Protein AF-A0A1H3J7P6-F1 (afdb_monomer)

Structure (mmCIF, N/CA/C/O backbone):
data_AF-A0A1H3J7P6-F1
#
_entry.id   AF-A0A1H3J7P6-F1
#
loop_
_atom_site.group_PDB
_atom_site.id
_atom_site.type_symbol
_atom_site.label_atom_id
_atom_site.label_alt_id
_atom_site.label_comp_id
_atom_site.label_asym_id
_atom_site.label_entity_id
_atom_site.label_seq_id
_atom_site.pdbx_PDB_ins_code
_atom_site.Cartn_x
_atom_site.Cartn_y
_atom_site.Cartn_z
_atom_site.occupancy
_atom_site.B_iso_or_equiv
_atom_site.auth_seq_id
_atom_site.auth_comp_id
_atom_site.auth_asym_id
_atom_site.auth_atom_id
_atom_site.pdbx_PDB_model_num
ATOM 1 N N . MET A 1 1 ? 4.748 -15.620 28.499 1.00 28.31 1 MET A N 1
ATOM 2 C CA . MET A 1 1 ? 3.498 -15.719 27.717 1.00 28.31 1 MET A CA 1
ATOM 3 C C . MET A 1 1 ? 2.348 -15.605 28.708 1.00 28.31 1 MET A C 1
ATOM 5 O O . MET A 1 1 ? 2.128 -16.549 29.453 1.00 28.31 1 MET A O 1
ATOM 9 N N . SER A 1 2 ? 1.734 -14.426 28.845 1.00 28.92 2 SER A N 1
ATOM 10 C CA . SER A 1 2 ? 0.565 -14.233 29.718 1.00 28.92 2 SER A CA 1
ATOM 11 C C . SER A 1 2 ? -0.692 -14.757 29.022 1.00 28.92 2 SER A C 1
ATOM 13 O O . SER A 1 2 ? -0.810 -14.622 27.805 1.00 28.92 2 SER A O 1
ATOM 15 N N . ALA A 1 3 ? -1.608 -15.346 29.790 1.00 34.97 3 ALA A N 1
ATOM 16 C CA . ALA A 1 3 ? -2.894 -15.858 29.322 1.00 34.97 3 ALA A CA 1
ATOM 17 C C . ALA A 1 3 ? -3.709 -14.798 28.543 1.00 34.97 3 ALA A C 1
ATOM 19 O O . ALA A 1 3 ? -3.627 -13.603 28.833 1.00 34.97 3 ALA A O 1
ATOM 20 N N . GLY A 1 4 ? -4.452 -15.261 27.531 1.00 48.59 4 GLY A N 1
ATOM 21 C CA . GLY A 1 4 ? -5.071 -14.469 26.466 1.00 48.59 4 GLY A CA 1
ATOM 22 C C . GLY A 1 4 ? -6.066 -13.403 26.926 1.00 48.59 4 GLY A C 1
ATOM 23 O O . GLY A 1 4 ? -7.131 -13.694 27.465 1.00 48.59 4 GLY A O 1
ATOM 24 N N . THR A 1 5 ? -5.737 -12.145 26.647 1.00 56.38 5 THR A N 1
ATOM 25 C CA . THR A 1 5 ? -6.672 -11.021 26.690 1.00 56.38 5 THR A CA 1
ATOM 26 C C . THR A 1 5 ? -7.367 -10.884 25.330 1.00 56.38 5 THR A C 1
ATOM 28 O O . THR A 1 5 ? -6.686 -10.888 24.303 1.00 56.38 5 THR A O 1
ATOM 31 N N . PRO A 1 6 ? -8.707 -10.741 25.284 1.00 63.56 6 PRO A N 1
ATOM 32 C CA . PRO A 1 6 ? -9.419 -10.552 24.025 1.00 63.56 6 PRO A CA 1
ATOM 33 C C . PRO A 1 6 ? -8.940 -9.258 23.367 1.00 63.56 6 PRO A C 1
ATOM 35 O O . PRO A 1 6 ? -8.733 -8.243 24.052 1.00 63.56 6 PRO A O 1
ATOM 38 N N . ARG A 1 7 ? -8.765 -9.284 22.043 1.00 72.62 7 ARG A N 1
ATOM 39 C CA . ARG A 1 7 ? -8.363 -8.094 21.290 1.00 72.62 7 ARG A CA 1
ATOM 40 C C . ARG A 1 7 ? -9.435 -7.035 21.497 1.00 72.62 7 ARG A C 1
ATOM 42 O O . ARG A 1 7 ? -10.605 -7.299 21.257 1.00 72.62 7 ARG A O 1
ATOM 49 N N . SER A 1 8 ? -9.045 -5.877 22.019 1.00 77.31 8 SER A N 1
ATOM 50 C CA . SER A 1 8 ? -9.987 -4.841 22.441 1.00 77.31 8 SER A CA 1
ATOM 51 C C . SER A 1 8 ? -9.672 -3.515 21.767 1.00 77.31 8 SER A C 1
ATOM 53 O O . SER A 1 8 ? -8.508 -3.127 21.691 1.00 77.31 8 SER A O 1
ATOM 55 N N . TRP A 1 9 ? -10.711 -2.809 21.339 1.00 82.25 9 TRP A N 1
ATOM 56 C CA . TRP A 1 9 ? -10.642 -1.445 20.824 1.00 82.25 9 TRP A CA 1
ATOM 57 C C . TRP A 1 9 ? -11.387 -0.543 21.800 1.00 82.25 9 TRP A C 1
ATOM 59 O O . TRP A 1 9 ? -12.500 -0.872 22.209 1.00 82.25 9 TRP A O 1
ATOM 69 N N . LEU A 1 10 ? -10.765 0.551 22.230 1.00 85.19 10 LEU A N 1
ATOM 70 C CA . LEU A 1 10 ? -11.315 1.475 23.218 1.00 85.19 10 LEU A CA 1
ATOM 71 C C . LEU A 1 10 ? -11.273 2.888 22.645 1.00 85.19 10 LEU A C 1
ATOM 73 O O . LEU A 1 10 ? -10.216 3.359 22.241 1.00 85.19 10 LEU A O 1
ATOM 77 N N . HIS A 1 11 ? -12.423 3.550 22.640 1.00 85.06 11 HIS A N 1
ATOM 78 C CA . HIS A 1 11 ? -12.627 4.849 22.018 1.00 85.06 11 HIS A CA 1
ATOM 79 C C . HIS A 1 11 ? -13.236 5.807 23.040 1.00 85.06 11 HIS A C 1
ATOM 81 O O . HIS A 1 11 ? -14.449 5.764 23.264 1.00 85.06 11 HIS A O 1
ATOM 87 N N . PRO A 1 12 ? -12.414 6.637 23.702 1.00 88.81 12 PRO A N 1
ATOM 88 C CA . PRO A 1 12 ? -12.893 7.735 24.530 1.00 88.81 12 PRO A CA 1
ATOM 89 C C . PRO A 1 12 ? -13.655 8.759 23.687 1.00 88.81 12 PRO A C 1
ATOM 91 O O . PRO A 1 12 ? -13.302 9.029 22.543 1.00 88.81 12 PRO A O 1
ATOM 94 N N . ILE A 1 13 ? -14.698 9.331 24.271 1.00 91.12 13 ILE A N 1
ATOM 95 C CA . ILE A 1 13 ? -15.655 10.212 23.619 1.00 91.12 13 ILE A CA 1
ATOM 96 C C . ILE A 1 13 ? -15.891 11.422 24.522 1.00 91.12 13 ILE A C 1
ATOM 98 O O . ILE A 1 13 ? -16.255 11.287 25.693 1.00 91.12 13 ILE A O 1
ATOM 102 N N . SER A 1 14 ? -15.734 12.613 23.958 1.00 92.25 14 SER A N 1
ATOM 103 C CA . SER A 1 14 ? -16.127 13.873 24.583 1.00 92.25 14 SER A CA 1
ATOM 104 C C . SER A 1 14 ? -17.543 14.242 24.157 1.00 92.25 14 SER A C 1
ATOM 106 O O . SER A 1 14 ? -17.862 14.230 22.965 1.00 92.25 14 SER A O 1
ATOM 108 N N . LEU A 1 15 ? -18.379 14.582 25.138 1.00 93.44 15 LEU A N 1
ATOM 109 C CA . LEU A 1 15 ? -19.781 14.938 24.948 1.00 93.44 15 LEU A CA 1
ATOM 110 C C . LEU A 1 15 ? -20.015 16.401 25.320 1.00 93.44 15 LEU A C 1
ATOM 112 O O . LEU A 1 15 ? -19.479 16.886 26.322 1.00 93.44 15 LEU A O 1
ATOM 116 N N . SER A 1 16 ? -20.846 17.096 24.550 1.00 93.25 16 SER A N 1
ATOM 117 C CA . SER A 1 16 ? -21.267 18.459 24.871 1.00 93.25 16 SER A CA 1
ATOM 118 C C . SER A 1 16 ? -22.652 18.766 24.320 1.00 93.25 16 SER A C 1
ATOM 120 O O . SER A 1 16 ? -22.921 18.533 23.151 1.00 93.25 16 SER A O 1
ATOM 122 N N . LYS A 1 17 ? -23.556 19.286 25.154 1.00 91.62 17 LYS A N 1
ATOM 123 C CA . LYS A 1 17 ? -24.906 19.681 24.726 1.00 91.62 17 LYS A CA 1
ATOM 124 C C . LYS A 1 17 ? -25.493 20.710 25.677 1.00 91.62 17 LYS A C 1
ATOM 126 O O . LYS A 1 17 ? -25.404 20.532 26.885 1.00 91.62 17 LYS A O 1
ATOM 131 N N . ASP A 1 18 ? -26.090 21.771 25.138 1.00 91.00 18 ASP A N 1
ATOM 132 C CA . ASP A 1 18 ? -26.795 22.804 25.915 1.00 91.00 18 ASP A CA 1
ATOM 133 C C . ASP A 1 18 ? -25.965 23.369 27.093 1.00 91.00 18 ASP A C 1
ATOM 135 O O . ASP A 1 18 ? -26.478 23.641 28.176 1.00 91.00 18 ASP A O 1
ATOM 139 N N . GLY A 1 19 ? -24.647 23.516 26.895 1.00 88.12 19 GLY A N 1
ATOM 140 C CA . GLY A 1 19 ? -23.704 23.998 27.915 1.00 88.12 19 GLY A CA 1
ATOM 141 C C . GLY A 1 19 ? -23.237 22.946 28.932 1.00 88.12 19 GLY A C 1
ATOM 142 O O . GLY A 1 19 ? -22.344 23.235 29.727 1.00 88.12 19 GLY A O 1
ATOM 143 N N . LEU A 1 20 ? -23.778 21.725 28.895 1.00 91.50 20 LEU A N 1
ATOM 144 C CA . LEU A 1 20 ? -23.270 20.580 29.651 1.00 91.50 20 LEU A CA 1
ATOM 145 C C . LEU A 1 20 ? -22.103 19.936 28.905 1.00 91.50 20 LEU A C 1
ATOM 147 O O . LEU A 1 20 ? -22.133 19.813 27.681 1.00 91.50 20 LEU A O 1
ATOM 151 N N . THR A 1 21 ? -21.104 19.471 29.649 1.00 93.81 21 THR A N 1
ATOM 152 C CA . THR A 1 21 ? -20.022 18.624 29.139 1.00 93.81 21 THR A CA 1
ATOM 153 C C . THR A 1 21 ? -20.038 17.283 29.855 1.00 93.81 21 THR A C 1
ATOM 155 O O . THR A 1 21 ? -20.429 17.189 31.021 1.00 93.81 21 THR A O 1
ATOM 158 N N . GLY A 1 22 ? -19.629 16.239 29.146 1.00 93.81 22 GLY A N 1
ATOM 159 C CA . GLY A 1 22 ? -19.567 14.889 29.680 1.00 93.81 22 GLY A CA 1
ATOM 160 C C . GLY A 1 22 ? -18.553 14.026 28.946 1.00 93.81 22 GLY A C 1
ATOM 161 O O . GLY A 1 22 ? -17.929 14.440 27.967 1.00 93.81 22 GLY A O 1
ATOM 162 N N . ARG A 1 23 ? -18.380 12.809 29.441 1.00 95.12 23 ARG A N 1
ATOM 163 C CA . ARG A 1 23 ? -17.491 11.795 28.885 1.00 95.12 23 ARG A CA 1
ATOM 164 C C . ARG A 1 23 ? -18.255 10.509 28.619 1.00 95.12 23 ARG A C 1
ATOM 166 O O . ARG A 1 23 ? -19.106 10.095 29.404 1.00 95.12 23 ARG A O 1
ATOM 173 N N . ALA A 1 24 ? -17.889 9.855 27.531 1.00 96.38 24 ALA A N 1
ATOM 174 C CA . ALA A 1 24 ? -18.240 8.479 27.246 1.00 96.38 24 ALA A CA 1
ATOM 175 C C . ALA A 1 24 ? -17.009 7.713 26.755 1.00 96.38 24 ALA A C 1
ATOM 177 O O . ALA A 1 24 ? -15.971 8.296 26.455 1.00 96.38 24 ALA A O 1
ATOM 178 N N . ALA A 1 25 ? -17.097 6.395 26.716 1.00 93.94 25 ALA A N 1
ATOM 179 C CA . ALA A 1 25 ? -16.136 5.562 26.023 1.00 93.94 25 ALA A CA 1
ATOM 180 C C . ALA A 1 25 ? -16.847 4.349 25.446 1.00 93.94 25 ALA A C 1
ATOM 182 O O . ALA A 1 25 ? -17.599 3.674 26.149 1.00 93.94 25 ALA A O 1
ATOM 183 N N . LEU A 1 26 ? -16.589 4.065 24.177 1.00 94.06 26 LEU A N 1
ATOM 184 C CA . LEU A 1 26 ? -17.054 2.870 23.491 1.00 94.06 26 LEU A CA 1
ATOM 185 C C . LEU A 1 26 ? -15.918 1.846 23.458 1.00 94.06 26 LEU A C 1
ATOM 187 O O . LEU A 1 26 ? -14.797 2.156 23.065 1.00 94.06 26 LEU A O 1
ATOM 191 N N . CYS A 1 27 ? -16.196 0.622 23.887 1.00 90.88 27 CYS A N 1
ATOM 192 C CA . CYS A 1 27 ? -15.265 -0.489 23.845 1.00 90.88 27 CYS A CA 1
ATOM 193 C C . CYS A 1 27 ? -15.850 -1.650 23.044 1.00 90.88 27 CYS A C 1
ATOM 195 O O . CYS A 1 27 ? -16.987 -2.059 23.277 1.00 90.88 27 CYS A O 1
ATOM 197 N N . LEU A 1 28 ? -15.041 -2.200 22.144 1.00 89.25 28 LEU A N 1
ATOM 198 C CA . LEU A 1 28 ? -15.294 -3.445 21.432 1.00 89.25 28 LEU A CA 1
ATOM 199 C C . LEU A 1 28 ? -14.266 -4.481 21.864 1.00 89.25 28 LEU A C 1
ATOM 201 O O . LEU A 1 28 ? -13.118 -4.142 22.162 1.00 89.25 28 LEU A O 1
ATOM 205 N N . SER A 1 29 ? -14.643 -5.749 21.898 1.00 83.81 29 SER A N 1
ATOM 206 C CA . SER A 1 29 ? -13.694 -6.840 22.101 1.00 83.81 29 SER A CA 1
ATOM 207 C C . SER A 1 29 ? -14.058 -8.043 21.249 1.00 83.81 29 SER A C 1
ATOM 209 O O . SER A 1 29 ? -15.230 -8.380 21.136 1.00 83.81 29 SER A O 1
ATOM 211 N N . GLU A 1 30 ? -13.044 -8.690 20.687 1.00 81.69 30 GLU A N 1
ATOM 212 C CA . GLU A 1 30 ? -13.162 -9.906 19.888 1.00 81.69 30 GLU A CA 1
ATOM 213 C C . GLU A 1 30 ? -12.521 -11.083 20.629 1.00 81.69 30 GLU A C 1
ATOM 215 O O . GLU A 1 30 ? -11.392 -10.984 21.129 1.00 81.69 30 GLU A O 1
ATOM 220 N N . ALA A 1 31 ? -13.257 -12.190 20.724 1.00 70.75 31 ALA A N 1
ATOM 221 C CA . ALA A 1 31 ? -12.754 -13.451 21.250 1.00 70.75 31 ALA A CA 1
ATOM 222 C C . ALA A 1 31 ? -11.927 -14.192 20.182 1.00 70.75 31 ALA A C 1
ATOM 224 O O . ALA A 1 31 ? -12.343 -14.291 19.030 1.00 70.75 31 ALA A O 1
ATOM 225 N N . ASP A 1 32 ? -10.764 -14.729 20.564 1.00 59.91 32 ASP A N 1
ATOM 226 C CA . ASP A 1 32 ? -9.898 -15.510 19.669 1.00 59.91 32 ASP A CA 1
ATOM 227 C C . ASP A 1 32 ? -10.566 -16.859 19.311 1.00 59.91 32 ASP A C 1
ATOM 229 O O . ASP A 1 32 ? -10.831 -17.658 20.218 1.00 59.91 32 ASP A O 1
ATOM 233 N N . PRO A 1 33 ? -10.810 -17.162 18.018 1.00 49.06 33 PRO A N 1
ATOM 234 C CA . PRO A 1 33 ? -11.417 -18.422 17.588 1.00 49.06 33 PRO A CA 1
ATOM 235 C C . PRO A 1 33 ? -10.634 -19.670 18.023 1.00 49.06 33 PRO A C 1
ATOM 237 O O . PRO A 1 33 ? -11.235 -20.723 18.237 1.00 49.06 33 PRO A O 1
ATOM 240 N N . ALA A 1 34 ? -9.308 -19.571 18.180 1.00 44.03 34 ALA A N 1
ATOM 241 C CA . ALA A 1 34 ? -8.451 -20.677 18.615 1.00 44.03 34 ALA A CA 1
ATOM 242 C C . ALA A 1 34 ? -8.526 -20.946 20.131 1.00 44.03 34 ALA A C 1
ATOM 244 O O . ALA A 1 34 ? -8.050 -21.980 20.599 1.00 44.03 34 ALA A O 1
ATOM 245 N N . GLN A 1 35 ? -9.139 -20.036 20.894 1.00 51.12 35 GLN A N 1
ATOM 246 C CA . GLN A 1 35 ? -9.291 -20.102 22.351 1.00 51.12 35 GLN A CA 1
ATOM 247 C C . GLN A 1 35 ? -10.754 -20.305 22.777 1.00 51.12 35 GLN A C 1
ATOM 249 O O . GLN A 1 35 ? -11.087 -20.104 23.942 1.00 51.12 35 GLN A O 1
ATOM 254 N N . ALA A 1 36 ? -11.627 -20.735 21.855 1.00 42.34 36 ALA A N 1
ATOM 255 C CA . ALA A 1 36 ? -13.042 -21.015 22.126 1.00 42.34 36 ALA A CA 1
ATOM 256 C C . ALA A 1 36 ? -13.274 -22.088 23.212 1.00 42.34 36 ALA A C 1
ATOM 258 O O . ALA A 1 36 ? -14.388 -22.220 23.700 1.00 42.34 36 ALA A O 1
ATOM 259 N N . ALA A 1 37 ? -12.234 -22.820 23.626 1.00 42.19 37 ALA A N 1
ATOM 260 C CA . ALA A 1 37 ? -12.202 -23.486 24.920 1.00 42.19 37 ALA A CA 1
ATOM 261 C C . ALA A 1 37 ? -11.448 -22.584 25.905 1.00 42.19 37 ALA A C 1
ATOM 263 O O . ALA A 1 37 ? -10.229 -22.428 25.795 1.00 42.19 37 ALA A O 1
ATOM 264 N N . MET A 1 38 ? -12.174 -21.994 26.861 1.00 45.75 38 MET A N 1
ATOM 265 C CA . MET A 1 38 ? -11.580 -21.195 27.933 1.00 45.75 38 MET A CA 1
ATOM 266 C C . MET A 1 38 ? -10.339 -21.896 28.520 1.00 45.75 38 MET A C 1
ATOM 268 O O . MET A 1 38 ? -10.421 -23.084 28.855 1.00 45.75 38 MET A O 1
ATOM 272 N N . PRO A 1 39 ? -9.216 -21.186 28.754 1.00 41.88 39 PRO A N 1
ATOM 273 C CA . PRO A 1 39 ? -8.233 -21.680 29.704 1.00 41.88 39 PRO A CA 1
ATOM 274 C C . PRO A 1 39 ? -8.957 -21.897 31.036 1.00 41.88 39 PRO A C 1
ATOM 276 O O . PRO A 1 39 ? -9.685 -21.017 31.498 1.00 41.88 39 PRO A O 1
ATOM 279 N N . GLN A 1 40 ? -8.801 -23.080 31.636 1.00 42.44 40 GLN A N 1
ATOM 280 C CA . GLN A 1 40 ? -9.246 -23.322 33.008 1.00 42.44 40 GLN A CA 1
ATOM 281 C C . GLN A 1 40 ? -8.715 -22.160 33.868 1.00 42.44 40 GLN A C 1
ATOM 283 O O . GLN A 1 40 ? -7.505 -21.966 33.924 1.00 42.44 40 GLN A O 1
ATOM 288 N N . SER A 1 41 ? -9.638 -21.339 34.389 1.00 36.25 41 SER A N 1
ATOM 289 C CA . SER A 1 41 ? -9.448 -20.045 35.081 1.00 36.25 41 SER A CA 1
ATOM 290 C C . SER A 1 41 ? -8.075 -19.883 35.768 1.00 36.25 41 SER A C 1
ATOM 292 O O . SER A 1 41 ? -7.650 -20.817 36.451 1.00 36.25 41 SER A O 1
ATOM 294 N N . PRO A 1 42 ? -7.437 -18.689 35.727 1.00 43.34 42 PRO A N 1
ATOM 295 C CA . PRO A 1 42 ? -8.116 -17.502 36.246 1.00 43.34 42 PRO A CA 1
ATOM 296 C C . PRO A 1 42 ? -7.848 -16.150 35.536 1.00 43.34 42 PRO A C 1
ATOM 298 O O . PRO A 1 42 ? -6.838 -15.941 34.876 1.00 43.34 42 PRO A O 1
ATOM 301 N N . HIS A 1 43 ? -8.784 -15.214 35.759 1.00 44.59 43 HIS A N 1
ATOM 302 C CA . HIS A 1 43 ? -8.662 -13.749 35.623 1.00 44.59 43 HIS A CA 1
ATOM 303 C C . HIS A 1 43 ? -8.823 -13.076 34.229 1.00 44.59 43 HIS A C 1
ATOM 305 O O . HIS A 1 43 ? -7.858 -12.631 33.622 1.00 44.59 43 HIS A O 1
ATOM 311 N N . CYS A 1 44 ? -10.063 -12.729 33.822 1.00 56.31 44 CYS A N 1
ATOM 312 C CA . CYS A 1 44 ? -10.257 -11.315 33.434 1.00 56.31 44 CYS A CA 1
ATOM 313 C C . CYS A 1 44 ? -10.129 -10.573 34.759 1.00 56.31 44 CYS A C 1
ATOM 315 O O . CYS A 1 44 ? -11.038 -10.626 35.599 1.00 56.31 44 CYS A O 1
ATOM 317 N N . ASP A 1 45 ? -8.956 -9.980 34.982 1.00 68.56 45 ASP A N 1
ATOM 318 C CA . ASP A 1 45 ? -8.683 -9.214 36.191 1.00 68.56 45 ASP A CA 1
ATOM 319 C C . ASP A 1 45 ? -9.714 -8.114 36.378 1.00 68.56 45 ASP A C 1
ATOM 321 O O . ASP A 1 45 ? -9.803 -7.624 37.474 1.00 68.56 45 ASP A O 1
ATOM 325 N N . LEU A 1 46 ? -10.522 -7.753 35.376 1.00 83.25 46 LEU A N 1
ATOM 326 C CA . LEU A 1 46 ? -11.468 -6.639 35.408 1.00 83.25 46 LEU A CA 1
ATOM 327 C C . LEU A 1 46 ? -12.797 -6.914 36.138 1.00 83.25 46 LEU A C 1
ATOM 329 O O . LEU A 1 46 ? -13.489 -5.957 36.479 1.00 83.25 46 LEU A O 1
ATOM 333 N N . LEU A 1 47 ? -13.205 -8.177 36.317 1.00 89.06 47 LEU A N 1
ATOM 334 C CA . LEU A 1 47 ? -14.531 -8.507 36.867 1.00 89.06 47 LEU A CA 1
ATOM 335 C C . LEU A 1 47 ? -14.576 -8.398 38.395 1.00 89.06 47 LEU A C 1
ATOM 337 O O . LEU A 1 47 ? -13.670 -8.879 39.076 1.00 89.06 47 LEU A O 1
ATOM 341 N N . HIS A 1 48 ? -15.683 -7.862 38.910 1.00 92.81 48 HIS A N 1
ATOM 342 C CA . HIS A 1 48 ? -16.032 -7.889 40.330 1.00 92.81 48 HIS A CA 1
ATOM 343 C C . HIS A 1 48 ? -16.396 -9.310 40.784 1.00 92.81 48 HIS A C 1
ATOM 345 O O . HIS A 1 48 ? -16.884 -10.123 39.994 1.00 92.81 48 HIS A O 1
ATOM 351 N N . ASP A 1 49 ? -16.230 -9.606 42.073 1.00 90.38 49 ASP A N 1
ATOM 352 C CA . ASP A 1 49 ? -16.453 -10.947 42.633 1.00 90.38 49 ASP A CA 1
ATOM 353 C C . ASP A 1 49 ? -17.881 -11.465 42.412 1.00 90.38 49 ASP A C 1
ATOM 355 O O . ASP A 1 49 ? -18.083 -12.640 42.103 1.00 90.38 49 ASP A O 1
ATOM 359 N N . ASN A 1 50 ? -18.888 -10.591 42.503 1.00 92.12 50 ASN A N 1
ATOM 360 C CA . ASN A 1 50 ? -20.281 -10.946 42.189 1.00 92.12 50 ASN A CA 1
ATOM 361 C C . ASN A 1 50 ? -20.469 -11.317 40.711 1.00 92.12 50 ASN A C 1
ATOM 363 O O . ASN A 1 50 ? -21.194 -12.260 40.397 1.00 92.12 50 ASN A O 1
ATOM 367 N N . GLU A 1 51 ? -19.794 -10.619 39.797 1.00 91.75 51 GLU A N 1
ATOM 368 C CA . GLU A 1 51 ? -19.873 -10.916 38.365 1.00 91.75 51 GLU A CA 1
ATOM 369 C C . GLU A 1 51 ? -19.165 -12.228 38.035 1.00 91.75 51 GLU A C 1
ATOM 371 O O . GLU A 1 51 ? -19.665 -12.989 37.210 1.00 91.75 51 GLU A O 1
ATOM 376 N N . ARG A 1 52 ? -18.035 -12.500 38.702 1.00 89.31 52 ARG A N 1
ATOM 377 C CA . ARG A 1 52 ? -17.276 -13.749 38.581 1.00 89.31 52 ARG A CA 1
ATOM 378 C C . ARG A 1 52 ? -18.095 -14.943 39.069 1.00 89.31 52 ARG A C 1
ATOM 380 O O . ARG A 1 52 ? -18.270 -15.889 38.312 1.00 89.31 52 ARG A O 1
ATOM 387 N N . ARG A 1 53 ? -18.697 -14.844 40.261 1.00 89.31 53 ARG A N 1
ATOM 388 C CA . ARG A 1 53 ? -19.623 -15.866 40.784 1.00 89.31 53 ARG A CA 1
ATOM 389 C C . ARG A 1 53 ? -20.770 -16.139 39.814 1.00 89.31 53 ARG A C 1
ATOM 391 O O . ARG A 1 53 ? -21.037 -17.286 39.477 1.00 89.31 53 ARG A O 1
ATOM 398 N N . ARG A 1 54 ? -21.393 -15.079 39.292 1.00 88.31 54 ARG A N 1
ATOM 399 C CA . ARG A 1 54 ? -22.488 -15.207 38.325 1.00 88.31 54 ARG A CA 1
ATOM 400 C C . ARG A 1 54 ? -22.047 -15.855 37.013 1.00 88.31 54 ARG A C 1
ATOM 402 O O . ARG A 1 54 ? -22.812 -16.624 36.444 1.00 88.31 54 ARG A O 1
ATOM 409 N N . LEU A 1 55 ? -20.844 -15.548 36.528 1.00 87.06 55 LEU A N 1
ATOM 410 C CA . LEU A 1 55 ? -20.262 -16.185 35.345 1.00 87.06 55 LEU A CA 1
ATOM 411 C C . LEU A 1 55 ? -20.030 -17.690 35.572 1.00 87.06 55 LEU A C 1
ATOM 413 O O . LEU A 1 55 ? -20.301 -18.483 34.671 1.00 87.06 55 LEU A O 1
ATOM 417 N N . ASP A 1 56 ? -19.582 -18.085 36.765 1.00 85.38 56 ASP A N 1
ATOM 418 C CA . ASP A 1 56 ? -19.329 -19.488 37.118 1.00 85.38 56 ASP A CA 1
ATOM 419 C C . ASP A 1 56 ? -20.620 -20.319 37.236 1.00 85.38 56 ASP A C 1
ATOM 421 O O . ASP A 1 56 ? -20.630 -21.501 36.892 1.00 85.38 56 ASP A O 1
ATOM 425 N N . GLU A 1 57 ? -21.729 -19.698 37.645 1.00 89.00 57 GLU A N 1
ATOM 426 C CA . GLU A 1 57 ? -23.054 -20.331 37.748 1.00 89.00 57 GLU A CA 1
ATOM 427 C C . GLU A 1 57 ? -23.746 -20.558 36.386 1.00 89.00 57 GLU A C 1
ATOM 429 O O . GLU A 1 57 ? -24.737 -21.291 36.289 1.00 89.00 57 GLU A O 1
ATOM 434 N N . MET A 1 58 ? -23.265 -19.934 35.306 1.00 86.12 58 MET A N 1
ATOM 435 C CA . MET A 1 58 ? -23.914 -20.022 33.997 1.00 86.12 58 MET A CA 1
ATOM 436 C C . MET A 1 58 ? -23.713 -21.388 33.336 1.00 86.12 58 MET A C 1
ATOM 438 O O . MET A 1 58 ? -22.603 -21.825 33.042 1.00 86.12 58 MET A O 1
ATOM 442 N N . ARG A 1 59 ? -24.835 -22.035 33.003 1.00 86.25 59 ARG A N 1
ATOM 443 C CA . ARG A 1 59 ? -24.865 -23.396 32.447 1.00 86.25 59 ARG A CA 1
ATOM 444 C C . ARG A 1 59 ? -24.439 -23.505 30.977 1.00 86.25 59 ARG A C 1
ATOM 446 O O . ARG A 1 59 ? -24.002 -24.569 30.557 1.00 86.25 59 ARG A O 1
ATOM 453 N N . PHE A 1 60 ? -24.618 -22.448 30.183 1.00 83.06 60 PHE A N 1
ATOM 454 C CA . PHE A 1 60 ? -24.387 -22.477 28.733 1.00 83.06 60 PHE A CA 1
ATOM 455 C C . PHE A 1 60 ? -23.126 -21.699 28.360 1.00 83.06 60 PHE A C 1
ATOM 457 O O . PHE A 1 60 ? -23.067 -20.495 28.600 1.00 83.06 60 PHE A O 1
ATOM 464 N N . GLU A 1 61 ? -22.178 -22.366 27.706 1.00 78.75 61 GLU A N 1
ATOM 465 C CA . GLU A 1 61 ? -20.880 -21.811 27.288 1.00 78.75 61 GLU A CA 1
ATOM 466 C C . GLU A 1 61 ? -21.021 -20.514 26.481 1.00 78.75 61 GLU A C 1
ATOM 468 O O . GLU A 1 61 ? -20.566 -19.468 26.922 1.00 78.75 61 GLU A O 1
ATOM 473 N N . ARG A 1 62 ? -21.831 -20.504 25.414 1.00 76.88 62 ARG A N 1
ATOM 474 C CA . ARG A 1 62 ? -22.074 -19.274 24.630 1.00 76.88 62 ARG A CA 1
ATOM 475 C C . ARG A 1 62 ? -22.592 -18.093 25.458 1.00 76.88 62 ARG A C 1
ATOM 477 O O . ARG A 1 62 ? -22.283 -16.942 25.155 1.00 76.88 62 ARG A O 1
ATOM 484 N N . ARG A 1 63 ? -23.412 -18.357 26.486 1.00 81.12 63 ARG A N 1
ATOM 485 C CA . ARG A 1 63 ? -23.909 -17.304 27.390 1.00 81.12 63 ARG A CA 1
ATOM 486 C C . ARG A 1 63 ? -22.816 -16.833 28.344 1.00 81.12 63 ARG A C 1
ATOM 488 O O . ARG A 1 63 ? -22.780 -15.643 28.635 1.00 81.12 63 ARG A O 1
ATOM 495 N N . ARG A 1 64 ? -21.931 -17.734 28.787 1.00 84.94 64 ARG A N 1
ATOM 496 C CA . ARG A 1 64 ? -20.735 -17.386 29.566 1.00 84.94 64 ARG A CA 1
ATOM 497 C C . ARG A 1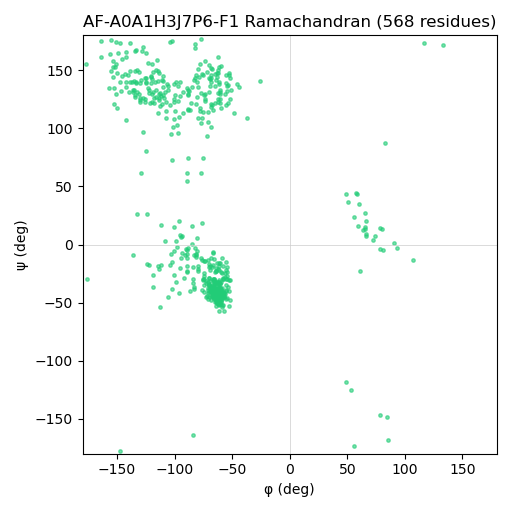 64 ? -19.827 -16.458 28.774 1.00 84.94 64 ARG A C 1
ATOM 499 O O . ARG A 1 64 ? -19.493 -15.395 29.283 1.00 84.94 64 ARG A O 1
ATOM 506 N N . ASP A 1 65 ? -19.510 -16.814 27.533 1.00 80.44 65 ASP A N 1
ATOM 507 C CA . ASP A 1 65 ? -18.599 -16.037 26.686 1.00 80.44 65 ASP A CA 1
ATOM 508 C C . ASP A 1 65 ? -19.160 -14.647 26.402 1.00 80.44 65 ASP A C 1
ATOM 510 O O . ASP A 1 65 ? -18.484 -13.642 26.608 1.00 80.44 65 ASP A O 1
ATOM 514 N N . SER A 1 66 ? -20.440 -14.583 26.026 1.00 84.62 66 SER A N 1
ATOM 515 C CA . SER A 1 66 ? -21.150 -13.325 25.777 1.00 84.62 66 SER A CA 1
ATOM 516 C C . SER A 1 66 ? -21.187 -12.428 27.018 1.00 84.62 66 SER A C 1
ATOM 518 O O . SER A 1 66 ? -20.917 -11.227 26.942 1.00 84.62 66 SER A O 1
ATOM 520 N N . TYR A 1 67 ? -21.494 -13.013 28.182 1.00 88.06 67 TYR A N 1
ATOM 521 C CA . TYR A 1 67 ? -21.532 -12.295 29.454 1.00 88.06 67 TYR A CA 1
ATOM 522 C C . TYR A 1 67 ? -20.149 -11.770 29.843 1.00 88.06 67 TYR A C 1
ATOM 524 O O . TYR A 1 67 ? -20.004 -10.599 30.197 1.00 88.06 67 TYR A O 1
ATOM 532 N N . TRP A 1 68 ? -19.130 -12.623 29.754 1.00 87.25 68 TRP A N 1
ATOM 533 C CA . TRP A 1 68 ? -17.750 -12.279 30.063 1.00 87.25 68 TRP A CA 1
ATOM 534 C C . TRP A 1 68 ? -17.225 -11.172 29.144 1.00 87.25 68 TRP A C 1
ATOM 536 O O . TRP A 1 68 ? -16.746 -10.149 29.636 1.00 87.25 68 TRP A O 1
ATOM 546 N N . LEU A 1 69 ? -17.373 -11.336 27.828 1.00 86.56 69 LEU A N 1
ATOM 547 C CA . LEU A 1 69 ? -16.851 -10.413 26.825 1.00 86.56 69 LEU A CA 1
ATOM 548 C C . LEU A 1 69 ? -17.500 -9.033 26.960 1.00 86.56 69 LEU A C 1
ATOM 550 O O . LEU A 1 69 ? -16.794 -8.035 27.109 1.00 86.56 69 LEU A O 1
ATOM 554 N N . GLY A 1 70 ? -18.835 -8.979 27.031 1.00 90.50 70 GLY A N 1
ATOM 555 C CA . GLY A 1 70 ? -19.574 -7.727 27.208 1.00 90.50 70 GLY A CA 1
ATOM 556 C C . GLY A 1 70 ? -19.227 -7.004 28.515 1.00 90.50 70 GLY A C 1
ATOM 557 O O . GLY A 1 70 ? -19.100 -5.777 28.537 1.00 90.50 70 GLY A O 1
ATOM 558 N N . ARG A 1 71 ? -19.006 -7.743 29.613 1.00 91.62 71 ARG A N 1
ATOM 559 C CA . ARG A 1 71 ? -18.560 -7.149 30.882 1.00 91.62 71 ARG A CA 1
ATOM 560 C C . ARG A 1 71 ? -17.124 -6.645 30.798 1.00 91.62 71 ARG A C 1
ATOM 562 O O . ARG A 1 71 ? -16.897 -5.507 31.194 1.00 91.62 71 ARG A O 1
ATOM 569 N N . CYS A 1 72 ? -16.175 -7.399 30.242 1.00 88.12 72 CYS A N 1
ATOM 570 C CA . CYS A 1 72 ? -14.804 -6.905 30.085 1.00 88.12 72 CYS A CA 1
ATOM 571 C C . CYS A 1 72 ? -14.763 -5.650 29.167 1.00 88.12 72 CYS A C 1
ATOM 573 O O . CYS A 1 72 ? -14.013 -4.723 29.476 1.00 88.12 72 CYS A O 1
ATOM 575 N N . CYS A 1 73 ? -15.622 -5.528 28.137 1.00 91.19 73 CYS A N 1
ATOM 576 C CA . CYS A 1 73 ? -15.797 -4.270 27.385 1.00 91.19 73 CYS A CA 1
ATOM 577 C C . CYS A 1 73 ? -16.282 -3.122 28.284 1.00 91.19 73 CYS A C 1
ATOM 579 O O . CYS A 1 73 ? -15.673 -2.053 28.316 1.00 91.19 73 CYS A O 1
ATOM 581 N N . ALA A 1 74 ? -17.355 -3.342 29.048 1.00 94.06 74 ALA A N 1
ATOM 582 C CA . ALA A 1 74 ? -17.942 -2.309 29.901 1.00 94.06 74 ALA A CA 1
ATOM 583 C C . ALA A 1 74 ? -16.974 -1.830 30.992 1.00 94.06 74 ALA A C 1
ATOM 585 O O . ALA A 1 74 ? -16.904 -0.639 31.282 1.00 94.06 74 ALA A O 1
ATOM 586 N N . LYS A 1 75 ? -16.178 -2.744 31.554 1.00 92.56 75 LYS A N 1
ATOM 587 C CA . LYS A 1 75 ? -15.114 -2.433 32.514 1.00 92.56 75 LYS A CA 1
ATOM 588 C C . LYS A 1 75 ? -14.041 -1.523 31.930 1.00 92.56 75 LYS A C 1
ATOM 590 O O . LYS A 1 75 ? -13.663 -0.547 32.570 1.00 92.56 75 LYS A O 1
ATOM 595 N N . ARG A 1 76 ? -13.568 -1.827 30.718 1.00 90.44 76 ARG A N 1
ATOM 596 C CA . ARG A 1 76 ? -12.580 -0.999 30.008 1.00 90.44 76 ARG A CA 1
ATOM 597 C C . ARG A 1 76 ? -13.147 0.377 29.679 1.00 90.44 76 ARG A C 1
ATOM 599 O O . ARG A 1 76 ? -12.475 1.374 29.910 1.00 90.44 76 ARG A O 1
ATOM 606 N N . ALA A 1 77 ? -14.391 0.429 29.205 1.00 92.75 77 ALA A N 1
ATOM 607 C CA . ALA A 1 77 ? -15.088 1.678 28.929 1.00 92.75 77 ALA A CA 1
ATOM 608 C C . ALA A 1 77 ? -15.236 2.547 30.193 1.00 92.75 77 ALA A C 1
ATOM 610 O O . ALA A 1 77 ? -14.915 3.731 30.165 1.00 92.75 77 ALA A O 1
ATOM 611 N N . LEU A 1 78 ? -15.644 1.962 31.325 1.00 93.25 78 LEU A N 1
ATOM 612 C CA . LEU A 1 78 ? -15.760 2.678 32.600 1.00 93.25 78 LEU A CA 1
ATOM 613 C C . LEU A 1 78 ? -14.416 3.244 33.073 1.00 93.25 78 LEU A C 1
ATOM 615 O O . LEU A 1 78 ? -14.347 4.422 33.418 1.00 93.25 78 LEU A O 1
ATOM 619 N N . ALA A 1 79 ? -13.353 2.437 33.037 1.00 90.62 79 ALA A N 1
ATOM 620 C CA . ALA A 1 79 ? -12.008 2.871 33.420 1.00 90.62 79 ALA A CA 1
ATOM 621 C C . ALA A 1 79 ? -11.431 3.962 32.504 1.00 90.62 79 ALA A C 1
ATOM 623 O O . ALA A 1 79 ? -10.549 4.712 32.907 1.00 90.62 79 ALA A O 1
ATOM 624 N N . ALA A 1 80 ? -11.927 4.074 31.270 1.00 90.25 80 ALA A N 1
ATOM 625 C CA . ALA A 1 80 ? -11.499 5.111 30.337 1.00 90.25 80 ALA A CA 1
ATOM 626 C C . ALA A 1 80 ? -12.076 6.492 30.678 1.00 90.25 80 ALA A C 1
ATOM 628 O O . ALA A 1 80 ? -11.451 7.513 30.397 1.00 90.25 80 ALA A O 1
ATOM 629 N N . ILE A 1 81 ? -13.272 6.539 31.274 1.00 92.88 81 ILE A N 1
ATOM 630 C CA . ILE A 1 81 ? -13.943 7.800 31.625 1.00 92.88 81 ILE A CA 1
ATOM 631 C C . ILE A 1 81 ? -13.866 8.140 33.110 1.00 92.88 81 ILE A C 1
ATOM 633 O O . ILE A 1 81 ? -14.268 9.242 33.503 1.00 92.88 81 ILE A O 1
ATOM 637 N N . ARG A 1 82 ? -13.376 7.212 33.938 1.00 89.56 82 ARG A N 1
ATOM 638 C CA . ARG A 1 82 ? -13.243 7.346 35.388 1.00 89.56 82 ARG A CA 1
ATOM 639 C C . ARG A 1 82 ? -11.964 6.684 35.875 1.00 89.56 82 ARG A C 1
ATOM 641 O O . ARG A 1 82 ? -11.680 5.552 35.510 1.00 89.56 82 ARG A O 1
ATOM 648 N N . ASP A 1 83 ? -11.254 7.370 36.763 1.00 86.06 83 ASP A N 1
ATOM 649 C CA . ASP A 1 83 ? -10.078 6.834 37.449 1.00 86.06 83 ASP A CA 1
ATOM 650 C C . ASP A 1 83 ? -10.510 5.844 38.545 1.00 86.06 83 ASP A C 1
ATOM 652 O O . ASP A 1 83 ? -10.595 6.175 39.728 1.00 86.06 83 ASP A O 1
ATOM 656 N N . ILE A 1 84 ? -10.926 4.648 38.120 1.00 84.38 84 ILE A N 1
ATOM 657 C CA . ILE A 1 84 ? -11.424 3.586 38.996 1.00 84.38 84 ILE A CA 1
ATOM 658 C C . ILE A 1 84 ? -10.823 2.243 38.611 1.00 84.38 84 ILE A C 1
ATOM 660 O O . ILE A 1 84 ? -10.727 1.890 37.436 1.00 84.38 84 ILE A O 1
ATOM 664 N N . ALA A 1 85 ? -10.493 1.449 39.627 1.00 87.19 85 ALA A N 1
ATOM 665 C CA . ALA A 1 85 ? -10.158 0.047 39.439 1.00 87.19 85 ALA A CA 1
ATOM 666 C C . ALA A 1 85 ? -11.429 -0.721 39.011 1.00 87.19 85 ALA A C 1
ATOM 668 O O . ALA A 1 85 ? -12.391 -0.760 39.789 1.00 87.19 85 ALA A O 1
ATOM 669 N N . PRO A 1 86 ? -11.472 -1.342 37.816 1.00 87.06 86 PRO A N 1
ATOM 670 C CA . PRO A 1 86 ? -12.686 -1.974 37.286 1.00 87.06 86 PRO A CA 1
ATOM 671 C C . PRO A 1 86 ? -13.320 -3.030 38.202 1.00 87.06 86 PRO A C 1
ATOM 673 O O . PRO A 1 86 ? -14.539 -3.206 38.212 1.00 87.06 86 PRO A O 1
ATOM 676 N N . GLN A 1 87 ? -12.489 -3.694 39.003 1.00 88.31 87 GLN A N 1
ATOM 677 C CA . GLN A 1 87 ? -12.850 -4.758 39.939 1.00 88.31 87 GLN A CA 1
ATOM 678 C C . GLN A 1 87 ? -13.666 -4.264 41.123 1.00 88.31 87 GLN A C 1
ATOM 680 O O . GLN A 1 87 ? -14.347 -5.058 41.759 1.00 88.31 87 GLN A O 1
ATOM 685 N N . ARG A 1 88 ? -13.579 -2.967 41.441 1.00 88.81 88 ARG A N 1
ATOM 686 C CA . ARG A 1 88 ? -14.305 -2.349 42.559 1.00 88.81 88 ARG A CA 1
ATOM 687 C C . ARG A 1 88 ? -15.735 -1.964 42.203 1.00 88.81 88 ARG A C 1
ATOM 689 O O . ARG A 1 88 ? -16.495 -1.571 43.079 1.00 88.81 88 ARG A O 1
ATOM 696 N N . ILE A 1 89 ? -16.078 -2.045 40.926 1.00 90.50 89 ILE A N 1
ATOM 697 C CA . ILE A 1 89 ? -17.400 -1.733 40.412 1.00 90.50 89 ILE A CA 1
ATOM 698 C C . ILE A 1 89 ? -18.085 -3.036 40.082 1.00 90.50 89 ILE A C 1
ATOM 700 O O . ILE A 1 89 ? -17.498 -3.851 39.393 1.00 90.50 89 ILE A O 1
ATOM 704 N N . GLU A 1 90 ? -19.326 -3.229 40.485 1.00 94.38 90 GLU A N 1
ATOM 705 C CA . GLU A 1 90 ? -20.181 -4.294 39.979 1.00 94.38 90 GLU A CA 1
ATOM 706 C C . GLU A 1 90 ? -21.051 -3.747 38.841 1.00 94.38 90 GLU A C 1
ATOM 708 O O . GLU A 1 90 ? -21.558 -2.632 38.921 1.00 94.38 90 GLU A O 1
ATOM 713 N N . ILE A 1 91 ? -21.248 -4.518 37.769 1.00 93.88 91 ILE A N 1
ATOM 714 C CA . ILE A 1 91 ? -22.307 -4.236 36.798 1.00 93.88 91 ILE A CA 1
ATOM 715 C C . ILE A 1 91 ? -23.445 -5.228 37.059 1.00 93.88 91 ILE A C 1
ATOM 717 O O . ILE A 1 91 ? -23.442 -6.364 36.569 1.00 93.88 91 ILE A O 1
ATOM 721 N N . ALA A 1 92 ? -24.421 -4.791 37.849 1.00 92.81 92 ALA A N 1
ATOM 722 C CA . ALA A 1 92 ? -25.593 -5.566 38.235 1.00 92.81 92 ALA A CA 1
ATOM 723 C C . ALA A 1 92 ? -26.680 -5.522 37.147 1.00 92.81 92 ALA A C 1
ATOM 725 O O . ALA A 1 92 ? -26.570 -4.795 36.158 1.00 92.81 92 ALA A O 1
ATOM 726 N N . SER A 1 93 ? -27.737 -6.317 37.313 1.00 89.56 93 SER A N 1
ATOM 727 C CA . SER A 1 93 ? -28.927 -6.270 36.454 1.00 89.56 93 SER A CA 1
ATOM 728 C C . SER A 1 93 ? -30.027 -5.486 37.164 1.00 89.56 93 SER A C 1
ATOM 730 O O . SER A 1 93 ? -30.361 -5.790 38.308 1.00 89.56 93 SER A O 1
ATOM 732 N N . GLY A 1 94 ? -30.547 -4.459 36.500 1.00 86.50 94 GLY A N 1
ATOM 733 C CA . GLY A 1 94 ? -31.650 -3.641 36.978 1.00 86.50 94 GLY A CA 1
ATOM 734 C C . GLY A 1 94 ? -33.010 -4.315 36.839 1.00 86.50 94 GLY A C 1
ATOM 735 O O . GLY A 1 94 ? -33.138 -5.397 36.271 1.00 86.50 94 GLY A O 1
ATOM 736 N N . VAL A 1 95 ? -34.046 -3.628 37.326 1.00 84.25 95 VAL A N 1
ATOM 737 C CA . VAL A 1 95 ? -35.441 -4.113 37.313 1.00 84.25 95 VAL A CA 1
ATOM 738 C C . VAL A 1 95 ? -35.943 -4.420 35.895 1.00 84.25 95 VAL A C 1
ATOM 740 O O . VAL A 1 95 ? -36.739 -5.336 35.719 1.00 84.25 95 VAL A O 1
ATOM 743 N N . TRP A 1 96 ? -35.436 -3.714 34.880 1.00 78.88 96 TRP A N 1
ATOM 744 C CA . TRP A 1 96 ? -35.774 -3.910 33.464 1.00 78.88 96 TRP A CA 1
ATOM 745 C C . TRP A 1 96 ? -34.707 -4.713 32.707 1.00 78.88 96 TRP A C 1
ATOM 747 O O . TRP A 1 96 ? -34.673 -4.717 31.481 1.00 78.88 96 TRP A O 1
ATOM 757 N N . GLY A 1 97 ? -33.798 -5.379 33.427 1.00 79.75 97 GLY A N 1
ATOM 758 C CA . GLY A 1 97 ? -32.701 -6.154 32.846 1.00 79.75 97 GLY A CA 1
ATOM 759 C C . GLY A 1 97 ? -31.512 -5.320 32.356 1.00 79.75 97 GLY A C 1
ATOM 760 O O . GLY A 1 97 ? -30.492 -5.896 31.978 1.00 79.75 97 GLY A O 1
ATOM 761 N N . GLN A 1 98 ? -31.591 -3.988 32.413 1.00 87.12 98 GLN A N 1
ATOM 762 C CA . GLN A 1 98 ? -30.512 -3.081 32.025 1.00 87.12 98 GLN A CA 1
ATOM 763 C C . GLN A 1 98 ? -29.290 -3.224 32.947 1.00 87.12 98 GLN A C 1
ATOM 765 O O . GLN A 1 98 ? -29.448 -3.479 34.144 1.00 87.12 98 GLN A O 1
ATOM 770 N N . PRO A 1 99 ? -28.062 -3.050 32.443 1.00 91.69 99 PRO A N 1
ATOM 771 C CA . PRO A 1 99 ? -26.880 -3.055 33.293 1.00 91.69 99 PRO A CA 1
ATOM 772 C C . PRO A 1 99 ? -26.831 -1.795 34.178 1.00 91.69 99 PRO A C 1
ATOM 774 O O . PRO A 1 99 ? -26.988 -0.679 33.693 1.00 91.69 99 PRO A O 1
ATOM 777 N N . ILE A 1 100 ? -26.597 -1.972 35.480 1.00 92.38 100 ILE A N 1
ATOM 778 C CA . ILE A 1 100 ? -26.465 -0.876 36.453 1.00 92.38 100 ILE A CA 1
ATOM 779 C C . ILE A 1 100 ? -25.073 -0.922 37.068 1.00 92.38 100 ILE A C 1
ATOM 781 O O . ILE A 1 100 ? -24.630 -1.972 37.528 1.00 92.38 100 ILE A O 1
ATOM 785 N N . VAL A 1 101 ? -24.401 0.225 37.094 1.00 93.81 101 VAL A N 1
ATOM 786 C CA . VAL A 1 101 ? -23.105 0.401 37.751 1.00 93.81 101 VAL A CA 1
ATOM 787 C C . VAL A 1 101 ? -23.330 0.534 39.260 1.00 93.81 101 VAL A C 1
ATOM 789 O O . VAL A 1 101 ? -24.000 1.461 39.706 1.00 93.81 101 VAL A O 1
ATOM 792 N N . VAL A 1 102 ? -22.792 -0.399 40.042 1.00 92.50 102 VAL A N 1
ATOM 793 C CA . VAL A 1 102 ? -22.918 -0.464 41.503 1.00 92.50 102 VAL A CA 1
ATOM 794 C C . VAL A 1 102 ? -21.528 -0.345 42.124 1.00 92.50 102 VAL A C 1
ATOM 796 O O . VAL A 1 102 ? -20.618 -1.091 41.773 1.00 92.50 102 VAL A O 1
ATOM 799 N N . GLY A 1 103 ? -21.361 0.601 43.045 1.00 86.19 103 GLY A N 1
ATOM 800 C CA . GLY A 1 103 ? -20.088 0.893 43.708 1.00 86.19 103 GLY A CA 1
ATOM 801 C C . GLY A 1 103 ? -19.779 2.389 43.732 1.00 86.19 103 GLY A C 1
ATOM 802 O O . GLY A 1 103 ? -20.479 3.193 43.116 1.00 86.19 103 GLY A O 1
ATOM 803 N N . GLU A 1 104 ? -18.730 2.771 44.458 1.00 82.50 104 GLU A N 1
ATOM 804 C CA . GLU A 1 104 ? -18.277 4.163 44.521 1.00 82.50 104 GLU A CA 1
ATOM 805 C C . GLU A 1 104 ? -17.521 4.537 43.240 1.00 82.50 104 GLU A C 1
ATOM 807 O O . GLU A 1 104 ? -16.399 4.086 43.007 1.00 82.50 104 GLU A O 1
ATOM 812 N N . VAL A 1 105 ? -18.141 5.381 42.412 1.00 84.75 105 VAL A N 1
ATOM 813 C CA . VAL A 1 105 ? -17.523 5.965 41.217 1.00 84.75 105 VAL A CA 1
ATOM 814 C C . VAL A 1 105 ? -17.317 7.465 41.452 1.00 84.75 105 VAL A C 1
ATOM 816 O O . VAL A 1 105 ? -18.300 8.170 41.680 1.00 84.75 105 VAL A O 1
ATOM 819 N N . PRO A 1 106 ? -16.080 7.990 41.382 1.00 81.62 106 PRO A N 1
ATOM 820 C CA . PRO A 1 106 ? -15.824 9.420 41.508 1.00 81.62 106 PRO A CA 1
ATOM 821 C C . PRO A 1 106 ? -16.498 10.240 40.399 1.00 81.62 106 PRO A C 1
ATOM 823 O O . PRO A 1 106 ? -16.568 9.824 39.241 1.00 81.62 106 PRO A O 1
ATOM 826 N N . GLY A 1 107 ? -16.914 11.463 40.729 1.00 84.75 107 GLY A N 1
ATOM 827 C CA . GLY A 1 107 ? -17.458 12.418 39.762 1.00 84.75 107 GLY A CA 1
ATOM 828 C C . GLY A 1 107 ? -18.951 12.233 39.483 1.00 84.75 107 GLY A C 1
ATOM 829 O O . GLY A 1 107 ? -19.721 11.878 40.371 1.00 84.75 107 GLY A O 1
ATOM 830 N N . GLN A 1 108 ? -19.377 12.545 38.255 1.00 83.31 108 GLN A N 1
ATOM 831 C CA . GLN A 1 108 ? -20.787 12.455 37.865 1.00 83.31 108 GLN A CA 1
ATOM 832 C C . GLN A 1 108 ? -21.265 10.992 37.817 1.00 83.31 108 GLN A C 1
ATOM 834 O O . GLN A 1 108 ? -20.449 10.109 37.518 1.00 83.31 108 GLN A O 1
ATOM 839 N N . PRO A 1 109 ? -22.567 10.722 38.038 1.00 91.56 109 PRO A N 1
ATOM 840 C CA . PRO A 1 109 ? -23.129 9.388 37.857 1.00 91.56 109 PRO A CA 1
ATOM 841 C C . PRO A 1 109 ? -22.825 8.841 36.459 1.00 91.56 109 PRO A C 1
ATOM 843 O O . PRO A 1 109 ? -22.943 9.565 35.470 1.00 91.56 109 PRO A O 1
ATOM 846 N N . VAL A 1 110 ? -22.446 7.566 36.379 1.00 93.44 110 VAL A N 1
ATOM 847 C CA . VAL A 1 110 ? -22.146 6.872 35.119 1.00 93.44 110 VAL A CA 1
ATOM 848 C C . VAL A 1 110 ? -23.120 5.732 34.884 1.00 93.44 110 VAL A C 1
ATOM 850 O O . VAL A 1 110 ? -23.601 5.093 35.820 1.00 93.44 110 VAL A O 1
ATOM 853 N N . GLN A 1 111 ? -23.373 5.452 33.618 1.00 94.94 111 GLN A N 1
ATOM 854 C CA . GLN A 1 111 ? -24.135 4.301 33.164 1.00 94.94 111 GLN A CA 1
ATOM 855 C C . GLN A 1 111 ? -23.341 3.547 32.101 1.00 94.94 111 GLN A C 1
ATOM 857 O O . GLN A 1 111 ? -22.330 4.030 31.587 1.00 94.94 111 GLN A O 1
ATOM 862 N N . VAL A 1 112 ? -23.786 2.329 31.805 1.00 95.69 112 VAL A N 1
ATOM 863 C CA . VAL A 1 112 ? -23.231 1.516 30.726 1.00 95.69 112 VAL A CA 1
ATOM 864 C C . VAL A 1 112 ? -24.361 0.945 29.884 1.00 95.69 112 VAL A C 1
ATOM 866 O O . VAL A 1 112 ? -25.440 0.665 30.391 1.00 95.69 112 VAL A O 1
ATOM 869 N N . SER A 1 113 ? -24.099 0.722 28.606 1.00 96.69 113 SER A N 1
ATOM 870 C CA . SER A 1 113 ? -24.919 -0.095 27.714 1.00 96.69 113 SER A CA 1
ATOM 871 C C . SER A 1 113 ? -24.024 -1.167 27.107 1.00 96.69 113 SER A C 1
ATOM 873 O O . SER A 1 113 ? -22.841 -0.915 26.887 1.00 96.69 113 SER A O 1
ATOM 875 N N . ILE A 1 114 ? -24.544 -2.381 26.915 1.00 95.44 114 ILE A N 1
ATOM 876 C CA . ILE A 1 114 ? -23.752 -3.558 26.534 1.00 95.44 114 ILE A CA 1
ATOM 877 C C . ILE A 1 114 ? -24.513 -4.357 25.481 1.00 95.44 114 ILE A C 1
ATOM 879 O O . ILE A 1 114 ? -25.728 -4.527 25.587 1.00 95.44 114 ILE A O 1
ATOM 883 N N . SER A 1 115 ? -23.789 -4.869 24.491 1.00 94.38 115 SER A N 1
ATOM 884 C CA . SER A 1 115 ? -24.291 -5.807 23.491 1.00 94.38 115 SER A CA 1
ATOM 885 C C . SER A 1 115 ? -23.240 -6.856 23.137 1.00 94.38 115 SER A C 1
ATOM 887 O O . SER A 1 115 ? -22.063 -6.716 23.478 1.00 94.38 115 SER A O 1
ATOM 889 N N . HIS A 1 116 ? -23.668 -7.925 22.478 1.00 91.00 116 HIS A N 1
ATOM 890 C CA . HIS A 1 116 ? -22.786 -8.978 21.997 1.00 91.00 116 HIS A CA 1
ATOM 891 C C . HIS A 1 116 ? -23.397 -9.679 20.782 1.00 91.00 116 HIS A C 1
ATOM 893 O O . HIS A 1 116 ? -24.600 -9.927 20.744 1.00 91.00 116 HIS A O 1
ATOM 899 N N . SER A 1 117 ? -22.562 -10.082 19.830 1.00 86.00 117 SER A N 1
ATOM 900 C CA . SER A 1 117 ? -22.973 -10.927 18.711 1.00 86.00 117 SER A CA 1
ATOM 901 C C . SER A 1 117 ? -21.795 -11.742 18.203 1.00 86.00 117 SER A C 1
ATOM 903 O O . SER A 1 117 ?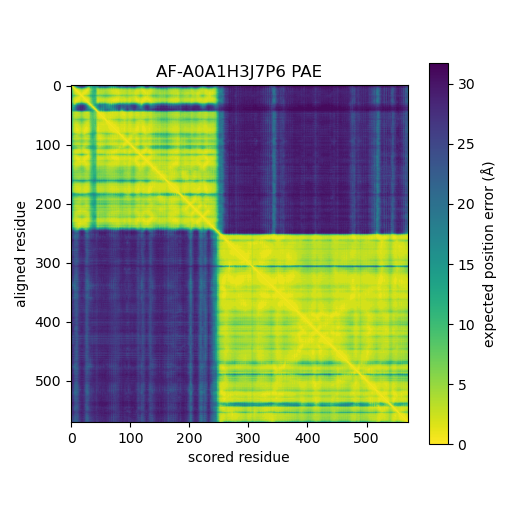 -20.682 -11.237 18.057 1.00 86.00 117 SER A O 1
ATOM 905 N N . ALA A 1 118 ? -22.035 -13.034 17.977 1.00 78.94 118 ALA A N 1
ATOM 906 C CA . ALA A 1 118 ? -21.000 -14.016 17.661 1.00 78.94 118 ALA A CA 1
ATOM 907 C C . ALA A 1 118 ? -19.800 -13.937 18.637 1.00 78.94 118 ALA A C 1
ATOM 909 O O . ALA A 1 118 ? -19.974 -14.161 19.834 1.00 78.94 118 ALA A O 1
ATOM 910 N N . ALA A 1 119 ? -18.602 -13.633 18.131 1.00 78.56 119 ALA A N 1
ATOM 911 C CA . ALA A 1 119 ? -17.365 -13.493 18.901 1.00 78.56 119 ALA A CA 1
ATOM 912 C C . ALA A 1 119 ? -17.065 -12.042 19.332 1.00 78.56 119 ALA A C 1
ATOM 914 O O . ALA A 1 119 ? -15.980 -11.785 19.851 1.00 78.56 119 ALA A O 1
ATOM 915 N N . ILE A 1 120 ? -17.990 -11.098 19.113 1.00 84.94 120 ILE A N 1
ATOM 916 C CA . ILE A 1 120 ? -17.812 -9.672 19.410 1.00 84.94 120 ILE A CA 1
ATOM 917 C C . ILE A 1 120 ? -18.666 -9.257 20.610 1.00 84.94 120 ILE A C 1
ATOM 919 O O . ILE A 1 120 ? -19.867 -9.520 20.667 1.00 84.94 120 ILE A O 1
ATOM 923 N N . GLY A 1 121 ? -18.050 -8.554 21.557 1.00 90.31 121 GLY A N 1
ATOM 924 C CA . GLY A 1 121 ? -18.722 -7.808 22.615 1.00 90.31 121 GLY A CA 1
ATOM 925 C C . GLY A 1 121 ? -18.559 -6.311 22.389 1.00 90.31 121 GLY A C 1
ATOM 926 O O . GLY A 1 121 ? -17.517 -5.859 21.917 1.00 90.31 121 GLY A O 1
ATOM 927 N N . ALA A 1 122 ? -19.585 -5.545 22.741 1.00 94.12 122 ALA A N 1
ATOM 928 C CA . ALA A 1 122 ? -19.605 -4.094 22.649 1.00 94.12 122 ALA A CA 1
ATOM 929 C C . ALA A 1 122 ? -20.145 -3.494 23.949 1.00 94.12 122 ALA A C 1
ATOM 931 O O . ALA A 1 122 ? -21.108 -4.000 24.523 1.00 94.12 122 ALA A O 1
ATOM 932 N N . ALA A 1 123 ? -19.555 -2.399 24.415 1.00 96.38 123 ALA A N 1
ATOM 933 C CA . ALA A 1 123 ? -20.089 -1.637 25.532 1.00 96.38 123 ALA A CA 1
ATOM 934 C C . ALA A 1 123 ? -19.791 -0.147 25.389 1.00 96.38 123 ALA A C 1
ATOM 936 O O . ALA A 1 123 ? -18.672 0.219 25.046 1.00 96.38 123 ALA A O 1
ATOM 937 N N . VAL A 1 124 ? -20.751 0.710 25.725 1.00 97.19 124 VAL A N 1
ATOM 938 C CA . VAL A 1 124 ? -20.518 2.147 25.905 1.00 97.19 124 VAL A CA 1
ATOM 939 C C . VAL A 1 124 ? -20.729 2.503 27.370 1.00 97.19 124 VAL A C 1
ATOM 941 O O . VAL A 1 124 ? -21.779 2.196 27.928 1.00 97.19 124 VAL A O 1
ATOM 944 N N . ALA A 1 125 ? -19.731 3.113 28.005 1.00 96.69 125 ALA A N 1
ATOM 945 C CA . ALA A 1 125 ? -19.862 3.760 29.309 1.00 96.69 125 ALA A CA 1
ATOM 946 C C . ALA A 1 125 ? -20.033 5.261 29.097 1.00 96.69 125 ALA A C 1
ATOM 948 O O . ALA A 1 125 ? -19.374 5.815 28.222 1.00 96.69 125 ALA A O 1
ATOM 949 N N . PHE A 1 126 ? -20.897 5.918 29.862 1.00 96.56 126 PHE A N 1
ATOM 950 C CA . PHE A 1 126 ? -21.234 7.324 29.637 1.00 96.56 126 PHE A CA 1
ATOM 951 C C . PHE A 1 126 ? -21.683 8.023 30.919 1.00 96.56 126 PHE A C 1
ATOM 953 O O . PHE A 1 126 ? -22.223 7.396 31.834 1.00 96.56 126 PHE A O 1
ATOM 960 N N . ASP A 1 127 ? -21.469 9.336 30.976 1.00 95.31 127 ASP A N 1
ATOM 961 C CA . ASP A 1 127 ? -22.055 10.200 31.999 1.00 95.31 127 ASP A CA 1
ATOM 962 C C . ASP A 1 127 ? -23.583 10.180 31.880 1.00 95.31 127 ASP A C 1
ATOM 964 O O . ASP A 1 127 ? -24.130 10.396 30.801 1.00 95.31 127 ASP A O 1
ATOM 968 N N . ALA A 1 128 ? -24.290 9.952 32.989 1.00 92.88 128 ALA A N 1
ATOM 969 C CA . ALA A 1 128 ? -25.738 9.716 32.995 1.00 92.88 128 ALA A CA 1
ATOM 970 C C . ALA A 1 128 ? -26.576 10.896 32.459 1.00 92.88 128 ALA A C 1
ATOM 972 O O . ALA A 1 128 ? -27.742 10.716 32.118 1.00 92.88 128 ALA A O 1
ATOM 973 N N . ALA A 1 129 ? -25.988 12.094 32.362 1.00 93.06 129 ALA A N 1
ATOM 974 C CA . ALA A 1 129 ? -26.598 13.252 31.706 1.00 93.06 129 ALA A CA 1
ATOM 975 C C . ALA A 1 129 ? -26.761 13.071 30.180 1.00 93.06 129 ALA A C 1
ATOM 977 O O . ALA A 1 129 ? -27.548 13.782 29.558 1.00 93.06 129 ALA A O 1
ATOM 978 N N . PHE A 1 130 ? -26.047 12.115 29.583 1.00 95.88 130 PHE A N 1
ATOM 979 C CA . PHE A 1 130 ? -26.051 11.822 28.155 1.00 95.88 130 PHE A CA 1
ATOM 980 C C . PHE A 1 130 ? -26.405 10.347 27.925 1.00 95.88 130 PHE A C 1
ATOM 982 O O . PHE A 1 130 ? -25.509 9.528 27.741 1.00 95.88 130 PHE A O 1
ATOM 989 N N . PRO A 1 131 ? -27.691 9.961 27.960 1.00 94.81 131 PRO A N 1
ATOM 990 C CA . PRO A 1 131 ? -28.078 8.559 27.846 1.00 94.81 131 PRO A CA 1
ATOM 991 C C . PRO A 1 131 ? -27.713 7.983 26.468 1.00 94.81 131 PRO A C 1
ATOM 993 O O . PRO A 1 131 ? -28.171 8.488 25.442 1.00 94.81 131 PRO A O 1
ATOM 996 N N . MET A 1 132 ? -26.901 6.920 26.449 1.00 96.44 132 MET A N 1
ATOM 997 C CA . MET A 1 132 ? -26.441 6.249 25.227 1.00 96.44 132 MET A CA 1
ATOM 998 C C . MET A 1 132 ? -26.805 4.760 25.217 1.00 96.44 132 MET A C 1
ATOM 1000 O O . MET A 1 132 ? -26.975 4.123 26.257 1.00 96.44 132 MET A O 1
ATOM 1004 N N . GLY A 1 133 ? -26.889 4.185 24.022 1.00 95.94 133 GLY A N 1
ATOM 1005 C CA . GLY A 1 133 ? -27.125 2.762 23.817 1.00 95.94 133 GLY A CA 1
ATOM 1006 C C . GLY A 1 133 ? -26.220 2.213 22.728 1.00 95.94 133 GLY A C 1
ATOM 1007 O O . GLY A 1 133 ? -26.004 2.883 21.724 1.00 95.94 133 GLY A O 1
ATOM 1008 N N . VAL A 1 134 ? -25.681 1.010 22.922 1.00 96.06 134 VAL A N 1
ATOM 1009 C CA . VAL A 1 134 ? -24.857 0.326 21.917 1.00 96.06 134 VAL A CA 1
ATOM 1010 C C . VAL A 1 134 ? -25.479 -1.001 21.539 1.00 96.06 134 VAL A C 1
ATOM 1012 O O . VAL A 1 134 ? -26.026 -1.712 22.388 1.00 96.06 134 VAL A O 1
ATOM 1015 N N . ASP A 1 135 ? -25.356 -1.360 20.275 1.00 95.56 135 ASP A N 1
ATOM 1016 C CA . ASP A 1 135 ? -25.754 -2.659 19.787 1.00 95.56 135 ASP A CA 1
ATOM 1017 C C . ASP A 1 135 ? -24.781 -3.223 18.753 1.00 95.56 135 ASP A C 1
ATOM 1019 O O . ASP A 1 135 ? -24.181 -2.454 18.017 1.00 95.56 135 ASP A O 1
ATOM 1023 N N . VAL A 1 136 ? -24.583 -4.542 18.727 1.00 92.56 136 VAL A N 1
ATOM 1024 C CA . VAL A 1 136 ? -23.752 -5.211 17.723 1.00 92.56 136 VAL A CA 1
ATOM 1025 C C . VAL A 1 136 ? -24.477 -6.446 17.220 1.00 92.56 136 VAL A C 1
ATOM 1027 O O . VAL A 1 136 ? -24.970 -7.214 18.039 1.00 92.56 136 VAL A O 1
ATOM 1030 N N . GLU A 1 137 ? -24.535 -6.639 15.902 1.00 90.44 137 GLU A N 1
ATOM 1031 C CA . GLU A 1 137 ? -25.329 -7.693 15.272 1.00 90.44 137 GLU A CA 1
ATOM 1032 C C . GLU A 1 137 ? -24.674 -8.320 14.046 1.00 90.44 137 GLU A C 1
ATOM 1034 O O . GLU A 1 137 ? -24.004 -7.656 13.256 1.00 90.44 137 GLU A O 1
ATOM 1039 N N . SER A 1 138 ? -24.930 -9.612 13.849 1.00 86.38 138 SER A N 1
ATOM 1040 C CA . SER A 1 138 ? -24.473 -10.339 12.666 1.00 86.38 138 SER A CA 1
ATOM 1041 C C . SER A 1 138 ? -25.511 -10.214 11.551 1.00 86.38 138 SER A C 1
ATOM 1043 O O . SER A 1 138 ? -26.676 -10.555 11.787 1.00 86.38 138 SER A O 1
ATOM 1045 N N . PRO A 1 139 ? -25.117 -9.818 10.325 1.00 84.12 139 PRO A N 1
ATOM 1046 C CA . PRO A 1 139 ? -26.034 -9.780 9.189 1.00 84.12 139 PRO A CA 1
ATOM 1047 C C . PRO A 1 139 ? -26.779 -11.102 8.964 1.00 84.12 139 PRO A C 1
ATOM 1049 O O . PRO A 1 139 ? -27.991 -11.101 8.758 1.00 84.12 139 PRO A O 1
ATOM 1052 N N . ASP A 1 140 ? -26.089 -12.234 9.126 1.00 82.69 140 ASP A N 1
ATOM 1053 C CA . ASP A 1 140 ? -26.663 -13.576 8.967 1.00 82.69 140 ASP A CA 1
ATOM 1054 C C . ASP A 1 140 ? -27.728 -13.915 10.018 1.00 82.69 140 ASP A C 1
ATOM 1056 O O . ASP A 1 140 ? -28.648 -14.697 9.750 1.00 82.69 140 ASP A O 1
ATOM 1060 N N . SER A 1 141 ? -27.599 -13.361 11.227 1.00 83.50 141 SER A N 1
ATOM 1061 C CA . SER A 1 141 ? -28.591 -13.525 12.293 1.00 83.50 141 SER A CA 1
ATOM 1062 C C . SER A 1 141 ? -29.847 -12.721 11.979 1.00 83.50 141 SER A C 1
ATOM 1064 O O . SER A 1 141 ? -30.956 -13.249 12.081 1.00 83.50 141 SER A O 1
ATOM 1066 N N . VAL A 1 142 ? -29.675 -11.469 11.543 1.00 86.56 142 VAL A N 1
ATOM 1067 C CA . VAL A 1 142 ? -30.794 -10.568 11.238 1.00 86.56 142 VAL A CA 1
ATOM 1068 C C . VAL A 1 142 ? -31.544 -11.003 9.981 1.00 86.56 142 VAL A C 1
ATOM 1070 O O . VAL A 1 142 ? -32.769 -10.926 9.954 1.00 86.56 142 VAL A O 1
ATOM 1073 N N . ALA A 1 143 ? -30.854 -11.552 8.977 1.00 84.44 143 ALA A N 1
ATOM 1074 C CA . ALA A 1 143 ? -31.471 -12.051 7.744 1.00 84.44 143 ALA A CA 1
ATOM 1075 C C . ALA A 1 143 ? -32.534 -13.148 7.973 1.00 84.44 143 ALA A C 1
ATOM 1077 O O . ALA A 1 143 ? -33.360 -13.406 7.101 1.00 84.44 143 ALA A O 1
ATOM 1078 N N . ARG A 1 144 ? -32.534 -13.802 9.144 1.00 85.94 144 ARG A N 1
ATOM 1079 C CA . ARG A 1 144 ? -33.515 -14.837 9.523 1.00 85.94 144 ARG A CA 1
ATOM 1080 C C . ARG A 1 144 ? -34.739 -14.278 10.249 1.00 85.94 144 ARG A C 1
ATOM 1082 O O . ARG A 1 144 ? -35.676 -15.031 10.517 1.00 85.94 144 ARG A O 1
ATOM 1089 N N . LEU A 1 145 ? -34.719 -13.001 10.624 1.00 86.44 145 LEU A N 1
ATOM 1090 C CA . LEU A 1 145 ? -35.823 -12.343 11.311 1.00 86.44 145 LEU A CA 1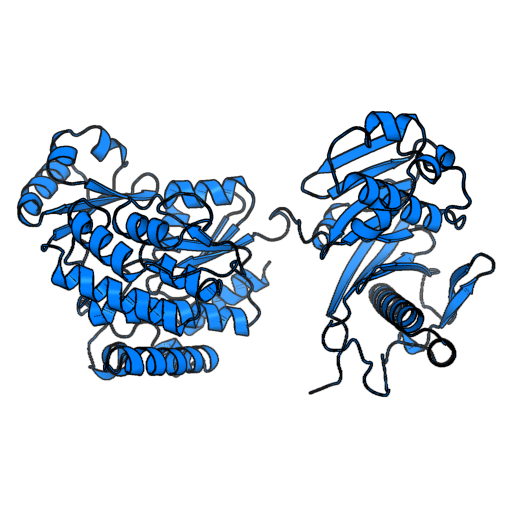
ATOM 1091 C C . LEU A 1 145 ? -36.869 -11.882 10.300 1.00 86.44 145 LEU A C 1
ATOM 1093 O O . LEU A 1 145 ? -36.536 -11.360 9.243 1.00 86.44 145 LEU A O 1
ATOM 1097 N N . ASP A 1 146 ? -38.141 -12.014 10.664 1.00 89.56 146 ASP A N 1
ATOM 1098 C CA . ASP A 1 146 ? -39.247 -11.438 9.902 1.00 89.56 146 ASP A CA 1
ATOM 1099 C C . ASP A 1 146 ? -39.244 -9.900 10.043 1.00 89.56 146 ASP A C 1
ATOM 1101 O O . ASP A 1 146 ? -39.502 -9.403 11.150 1.00 89.56 146 ASP A O 1
ATOM 1105 N N . PRO A 1 147 ? -38.995 -9.127 8.961 1.00 87.50 147 PRO A N 1
ATOM 1106 C CA . PRO A 1 147 ? -38.982 -7.664 9.006 1.00 87.50 147 PRO A CA 1
ATOM 1107 C C . PRO A 1 147 ? -40.299 -7.052 9.482 1.00 87.50 147 PRO A C 1
ATOM 1109 O O . PRO A 1 147 ? -40.307 -5.955 10.040 1.00 87.50 147 PRO A O 1
ATOM 1112 N N . ALA A 1 148 ? -41.425 -7.760 9.326 1.00 88.31 148 ALA A N 1
ATOM 1113 C CA . ALA A 1 148 ? -42.721 -7.292 9.807 1.00 88.31 148 ALA A CA 1
ATOM 1114 C C . ALA A 1 148 ? -42.775 -7.108 11.331 1.00 88.31 148 ALA A C 1
ATOM 1116 O O . ALA A 1 148 ? -43.617 -6.360 11.822 1.00 88.31 148 ALA A O 1
ATOM 1117 N N . ARG A 1 149 ? -41.873 -7.758 12.080 1.00 86.44 149 ARG A N 1
ATOM 1118 C CA . ARG A 1 149 ? -41.834 -7.690 13.547 1.00 86.44 149 ARG A CA 1
ATOM 1119 C C . ARG A 1 149 ? -41.087 -6.483 14.096 1.00 86.44 149 ARG A C 1
ATOM 1121 O O . ARG A 1 149 ? -41.268 -6.165 15.265 1.00 86.44 149 ARG A O 1
ATOM 1128 N N . TRP A 1 150 ? -40.236 -5.845 13.297 1.00 88.06 150 TRP A N 1
ATOM 1129 C CA . TRP A 1 150 ? -39.304 -4.830 13.797 1.00 88.06 150 TRP A CA 1
ATOM 1130 C C . TRP A 1 150 ? -39.204 -3.579 12.932 1.00 88.06 150 TRP A C 1
ATOM 1132 O O . TRP A 1 150 ? -38.632 -2.579 13.368 1.00 88.06 150 TRP A O 1
ATOM 1142 N N . SER A 1 151 ? -39.804 -3.572 11.743 1.00 89.38 151 SER A N 1
ATOM 1143 C CA . SER A 1 151 ? -39.930 -2.381 10.907 1.00 89.38 151 SER A CA 1
ATOM 1144 C C . SER A 1 151 ? -41.397 -2.026 10.651 1.00 89.38 151 SER A C 1
ATOM 1146 O O . SER A 1 151 ? -42.275 -2.889 10.700 1.00 89.38 151 SER A O 1
ATOM 1148 N N . CYS A 1 152 ? -41.686 -0.759 10.353 1.00 90.62 152 CYS A N 1
ATOM 1149 C CA . CYS A 1 152 ? -43.000 -0.365 9.842 1.00 90.62 152 CYS A CA 1
ATOM 1150 C C . CYS A 1 152 ? -43.091 -0.615 8.324 1.00 90.62 152 CYS A C 1
ATOM 1152 O O . CYS A 1 152 ? -42.097 -0.919 7.655 1.00 90.62 152 CYS A O 1
ATOM 1154 N N . GLU A 1 153 ? -44.297 -0.512 7.760 1.00 90.38 153 GLU A N 1
ATOM 1155 C CA . GLU A 1 153 ? -44.532 -0.730 6.325 1.00 90.38 153 GLU A CA 1
ATOM 1156 C C . GLU A 1 153 ? -43.753 0.253 5.445 1.00 90.38 153 GLU A C 1
ATOM 1158 O O . GLU A 1 153 ? -43.230 -0.132 4.399 1.00 90.38 153 GLU A O 1
ATOM 1163 N N . GLU A 1 154 ? -43.626 1.508 5.876 1.00 88.94 154 GLU A N 1
ATOM 1164 C CA . GLU A 1 154 ? -42.906 2.517 5.102 1.00 88.94 154 GLU A CA 1
ATOM 1165 C C . GLU A 1 154 ? -41.403 2.247 5.084 1.00 88.94 154 GLU A C 1
ATOM 1167 O O . GLU A 1 154 ? -40.805 2.337 4.021 1.00 88.94 154 GLU A O 1
ATOM 1172 N N . GLU A 1 155 ? -40.801 1.834 6.203 1.00 90.38 155 GLU A N 1
ATOM 1173 C CA . GLU A 1 155 ? -39.390 1.421 6.233 1.00 90.38 155 GLU A CA 1
ATOM 1174 C C . GLU A 1 155 ? -39.145 0.209 5.327 1.00 90.38 155 GLU A C 1
ATOM 1176 O O . GLU A 1 155 ? -38.139 0.168 4.618 1.00 90.38 155 GLU A O 1
ATOM 1181 N N . ARG A 1 156 ? -40.083 -0.753 5.285 1.00 91.38 156 ARG A N 1
ATOM 1182 C CA . ARG A 1 156 ? -39.970 -1.897 4.364 1.00 91.38 156 ARG A CA 1
ATOM 1183 C C . ARG A 1 156 ? -39.973 -1.458 2.910 1.00 91.38 156 ARG A C 1
ATOM 1185 O O . ARG A 1 156 ? -39.158 -1.935 2.132 1.00 91.38 156 ARG A O 1
ATOM 1192 N N . ARG A 1 157 ? -40.883 -0.552 2.549 1.00 89.12 157 ARG A N 1
ATOM 1193 C CA . ARG A 1 157 ? -40.990 -0.022 1.183 1.00 89.12 157 ARG A CA 1
ATOM 1194 C C . ARG A 1 157 ? -39.830 0.885 0.800 1.00 89.12 157 ARG A C 1
ATOM 1196 O O . ARG A 1 157 ? -39.476 0.934 -0.366 1.00 89.12 157 ARG A O 1
ATOM 1203 N N . GLN A 1 158 ? -39.315 1.654 1.750 1.00 88.12 158 GLN A N 1
ATOM 1204 C CA . GLN A 1 158 ? -38.328 2.689 1.479 1.00 88.12 158 GLN A CA 1
ATOM 1205 C C . GLN A 1 158 ? -36.904 2.138 1.490 1.00 88.12 158 GLN A C 1
ATOM 1207 O O . GLN A 1 158 ? -36.094 2.544 0.664 1.00 88.12 158 GLN A O 1
ATOM 1212 N N . TRP A 1 159 ? -36.602 1.231 2.421 1.00 86.06 159 TRP A N 1
ATOM 1213 C CA . TRP A 1 159 ? -35.239 0.774 2.675 1.00 86.06 159 TRP A CA 1
ATOM 1214 C C . TRP A 1 159 ? -35.063 -0.725 2.434 1.00 86.06 159 TRP A C 1
ATOM 1216 O O . TRP A 1 159 ? -34.043 -1.126 1.899 1.00 86.06 159 TRP A O 1
ATOM 1226 N N . LEU A 1 160 ? -36.052 -1.564 2.752 1.00 84.81 160 LEU A N 1
ATOM 1227 C CA . LEU A 1 160 ? -35.899 -3.028 2.655 1.00 84.81 160 LEU A CA 1
ATOM 1228 C C . LEU A 1 160 ? -36.417 -3.641 1.344 1.00 84.81 160 LEU A C 1
ATOM 1230 O O . LEU A 1 160 ? -36.497 -4.860 1.236 1.00 84.81 160 LEU A O 1
ATOM 1234 N N . SER A 1 161 ? -36.792 -2.825 0.356 1.00 79.38 161 SER A N 1
ATOM 1235 C CA . SER A 1 161 ? -37.274 -3.300 -0.948 1.00 79.38 161 SER A CA 1
ATOM 1236 C C . SER A 1 161 ? -36.162 -3.514 -1.982 1.00 79.38 161 SER A C 1
ATOM 1238 O O . SER A 1 161 ? -36.464 -3.916 -3.102 1.00 79.38 161 SER A O 1
ATOM 1240 N N . GLY A 1 162 ? -34.916 -3.161 -1.653 1.00 73.06 162 GLY A N 1
ATOM 1241 C CA . GLY A 1 162 ? -33.744 -3.319 -2.519 1.00 73.06 162 GLY A CA 1
ATOM 1242 C C . GLY A 1 162 ? -32.871 -4.517 -2.135 1.00 73.06 162 GLY A C 1
ATOM 1243 O O . GLY A 1 162 ? -33.096 -5.152 -1.110 1.00 73.06 162 GLY A O 1
ATOM 1244 N N . ASP A 1 163 ? -31.838 -4.780 -2.938 1.00 70.00 163 ASP A N 1
ATOM 1245 C CA . ASP A 1 163 ? -30.946 -5.945 -2.795 1.00 70.00 163 ASP A CA 1
ATOM 1246 C C . ASP A 1 163 ? -29.781 -5.737 -1.796 1.00 70.00 163 ASP A C 1
ATOM 1248 O O . ASP A 1 163 ? -28.801 -6.484 -1.807 1.00 70.00 163 ASP A O 1
ATOM 1252 N N . ASP A 1 164 ? -29.844 -4.718 -0.930 1.00 77.25 164 ASP A N 1
ATOM 1253 C CA . ASP A 1 164 ? -28.787 -4.460 0.057 1.00 77.25 164 ASP A CA 1
ATOM 1254 C C . ASP A 1 164 ? -28.884 -5.444 1.233 1.00 77.25 164 ASP A C 1
ATOM 1256 O O . ASP A 1 164 ? -29.728 -5.318 2.124 1.00 77.25 164 ASP A O 1
ATOM 1260 N N . ALA A 1 165 ? -27.980 -6.424 1.241 1.00 77.31 165 ALA A N 1
ATOM 1261 C CA . ALA A 1 165 ? -27.931 -7.476 2.249 1.00 77.31 165 ALA A CA 1
ATOM 1262 C C . ALA A 1 165 ? -27.551 -6.987 3.663 1.00 77.31 165 ALA A C 1
ATOM 1264 O O . ALA A 1 165 ? -27.820 -7.695 4.634 1.00 77.31 165 ALA A O 1
ATOM 1265 N N . LEU A 1 166 ? -26.940 -5.803 3.816 1.00 80.75 166 LEU A N 1
ATOM 1266 C CA . LEU A 1 166 ? -26.551 -5.261 5.126 1.00 80.75 166 LEU A CA 1
ATOM 1267 C C . LEU A 1 166 ? -27.637 -4.379 5.734 1.00 80.75 166 LEU A C 1
ATOM 1269 O O . LEU A 1 166 ? -27.758 -4.307 6.957 1.00 80.75 166 LEU A O 1
ATOM 1273 N N . LEU A 1 167 ? -28.449 -3.735 4.901 1.00 86.19 167 LEU A N 1
ATOM 1274 C CA . LEU A 1 167 ? -29.445 -2.762 5.336 1.00 86.19 167 LEU A CA 1
ATOM 1275 C C . LEU A 1 167 ? -30.444 -3.285 6.388 1.00 86.19 167 LEU A C 1
ATOM 1277 O O . LEU A 1 167 ? -30.703 -2.553 7.348 1.00 86.19 167 LEU A O 1
ATOM 1281 N N . PRO A 1 168 ? -30.946 -4.537 6.329 1.00 89.94 168 PRO A N 1
ATOM 1282 C CA . PRO A 1 168 ? -31.740 -5.100 7.418 1.00 89.94 168 PRO A CA 1
ATOM 1283 C C . PRO A 1 168 ? -31.005 -5.106 8.764 1.00 89.94 168 PRO A C 1
ATOM 1285 O O . PRO A 1 168 ? -31.571 -4.698 9.776 1.00 89.94 168 PRO A O 1
ATOM 1288 N N . ALA A 1 169 ? -29.736 -5.519 8.769 1.00 90.00 169 ALA A N 1
ATOM 1289 C CA . ALA A 1 169 ? -28.905 -5.577 9.969 1.00 90.00 169 ALA A CA 1
ATOM 1290 C C . ALA A 1 169 ? -28.575 -4.185 10.513 1.00 90.00 169 ALA A C 1
ATOM 1292 O O . ALA A 1 169 ? -28.618 -3.980 11.726 1.00 90.00 169 ALA A O 1
ATOM 1293 N N . LEU A 1 170 ? -28.332 -3.217 9.621 1.00 90.19 170 LEU A N 1
ATOM 1294 C CA . LEU A 1 170 ? -28.142 -1.811 9.981 1.00 90.19 170 LEU A CA 1
ATOM 1295 C C . LEU A 1 170 ? -29.368 -1.252 10.712 1.00 90.19 170 LEU A C 1
ATOM 1297 O O . LEU A 1 170 ? -29.244 -0.712 11.810 1.00 90.19 170 LEU A O 1
ATOM 1301 N N . LEU A 1 171 ? -30.560 -1.412 10.130 1.00 91.94 171 LEU A N 1
ATOM 1302 C CA . LEU A 1 171 ? -31.797 -0.884 10.711 1.00 91.94 171 LEU A CA 1
ATOM 1303 C C . LEU A 1 171 ? -32.191 -1.609 12.004 1.00 91.94 171 LEU A C 1
ATOM 1305 O O . LEU A 1 171 ? -32.641 -0.960 12.946 1.00 91.94 171 LEU A O 1
ATOM 1309 N N . TRP A 1 172 ? -32.022 -2.932 12.064 1.00 93.00 172 TRP A N 1
ATOM 1310 C CA . TRP A 1 172 ? -32.282 -3.715 13.272 1.00 93.00 172 TRP A CA 1
ATOM 1311 C C . TRP A 1 172 ? -31.379 -3.271 14.427 1.00 93.00 172 TRP A C 1
ATOM 1313 O O . TRP A 1 172 ? -31.874 -2.895 15.491 1.00 93.00 172 TRP A O 1
ATOM 1323 N N . SER A 1 173 ? -30.067 -3.220 14.192 1.00 93.75 173 SER A N 1
ATOM 1324 C CA . SER A 1 173 ? -29.105 -2.846 15.228 1.00 93.75 173 SER A CA 1
ATOM 1325 C C . SER A 1 173 ? -29.289 -1.391 15.686 1.00 93.75 173 SER A C 1
ATOM 1327 O O . SER A 1 173 ? -29.210 -1.088 16.879 1.00 93.75 173 SER A O 1
ATOM 1329 N N . ALA A 1 174 ? -29.642 -0.481 14.770 1.00 94.12 174 ALA A N 1
ATOM 1330 C CA . ALA A 1 174 ? -29.987 0.900 15.105 1.00 94.12 174 ALA A CA 1
ATOM 1331 C C . ALA A 1 174 ? -31.163 0.985 16.095 1.00 94.12 174 ALA A C 1
ATOM 1333 O O . ALA A 1 174 ? -31.135 1.790 17.035 1.00 94.12 174 ALA A O 1
ATOM 1334 N N . LYS A 1 175 ? -32.186 0.140 15.902 1.00 93.62 175 LYS A N 1
ATOM 1335 C CA . LYS A 1 175 ? -33.372 0.063 16.765 1.00 93.62 175 LYS A CA 1
ATOM 1336 C C . LYS A 1 175 ? -33.059 -0.538 18.130 1.00 93.62 175 LYS A C 1
ATOM 1338 O O . LYS A 1 175 ? -33.500 0.008 19.139 1.00 93.62 175 LYS A O 1
ATOM 1343 N N . GLU A 1 176 ? -32.252 -1.592 18.178 1.00 93.62 176 GLU A N 1
ATOM 1344 C CA . GLU A 1 176 ? -31.752 -2.170 19.431 1.00 93.62 176 GLU A CA 1
ATOM 1345 C C . GLU A 1 176 ? -30.938 -1.151 20.245 1.00 93.62 176 GLU A C 1
ATOM 1347 O O . GLU A 1 176 ? -31.146 -0.987 21.452 1.00 93.62 176 GLU A O 1
ATOM 1352 N N . ALA A 1 177 ? -30.062 -0.386 19.586 1.00 95.06 177 ALA A N 1
ATOM 1353 C CA . ALA A 1 177 ? -29.275 0.651 20.245 1.00 95.06 177 ALA A CA 1
ATOM 1354 C C . ALA A 1 177 ? -30.163 1.741 20.873 1.00 95.06 177 ALA A C 1
ATOM 1356 O O . ALA A 1 177 ? -29.972 2.088 22.040 1.00 95.06 177 ALA A O 1
ATOM 1357 N N . VAL A 1 178 ? -31.169 2.263 20.158 1.00 94.25 178 VAL A N 1
ATOM 1358 C CA . VAL A 1 178 ? -32.075 3.278 20.736 1.00 94.25 178 VAL A CA 1
ATOM 1359 C C . VAL A 1 178 ? -33.020 2.694 21.791 1.00 94.25 178 VAL A C 1
ATOM 1361 O O . VAL A 1 178 ? -33.318 3.362 22.780 1.00 94.25 178 VAL A O 1
ATOM 1364 N N . ALA A 1 179 ? -33.440 1.434 21.665 1.00 91.81 179 ALA A N 1
ATOM 1365 C CA . ALA A 1 179 ? -34.265 0.777 22.677 1.00 91.81 179 ALA A CA 1
ATOM 1366 C C . ALA A 1 179 ? -33.542 0.677 24.032 1.00 91.81 179 ALA A C 1
ATOM 1368 O O . ALA A 1 179 ? -34.178 0.756 25.088 1.00 91.81 179 ALA A O 1
ATOM 1369 N N . LYS A 1 180 ? -32.206 0.568 24.012 1.00 92.00 180 LYS A N 1
ATOM 1370 C CA . LYS A 1 180 ? -31.356 0.617 25.212 1.00 92.00 180 LYS A CA 1
ATOM 1371 C C . LYS A 1 180 ? -31.296 2.014 25.838 1.00 92.00 180 LYS A C 1
ATOM 1373 O O . LYS A 1 180 ? -31.282 2.099 27.059 1.00 92.00 180 LYS A O 1
ATOM 1378 N N . VAL A 1 181 ? -31.352 3.090 25.044 1.00 92.00 181 VAL A N 1
ATOM 1379 C CA . VAL A 1 181 ? -31.494 4.475 25.555 1.00 92.00 181 VAL A CA 1
ATOM 1380 C C . VAL A 1 181 ? -32.824 4.642 26.300 1.00 92.00 181 VAL A C 1
ATOM 1382 O O . VAL A 1 181 ? -32.884 5.266 27.359 1.00 92.00 181 VAL A O 1
ATOM 1385 N N . LEU A 1 182 ? -33.895 4.047 25.771 1.00 88.00 182 LEU A N 1
ATOM 1386 C CA . LEU A 1 182 ? -35.241 4.124 26.346 1.00 88.00 182 LEU A CA 1
ATOM 1387 C C . LEU A 1 182 ? -35.493 3.147 27.499 1.00 88.00 182 LEU A C 1
ATOM 1389 O O . LEU A 1 182 ? -36.514 3.263 28.171 1.00 88.00 182 LEU A O 1
ATOM 1393 N N . HIS A 1 183 ? -34.593 2.186 27.726 1.00 84.12 183 HIS A N 1
ATOM 1394 C CA . HIS A 1 183 ? -34.779 1.076 28.669 1.00 84.12 183 HIS A CA 1
ATOM 1395 C C . HIS A 1 183 ? -36.045 0.236 28.405 1.00 84.12 183 HIS A C 1
ATOM 1397 O O . HIS A 1 183 ? -36.565 -0.410 29.312 1.00 84.12 183 HIS A O 1
ATOM 1403 N N . SER A 1 184 ? -36.554 0.236 27.170 1.00 76.88 184 SER A N 1
ATOM 1404 C CA . SER A 1 184 ? -37.794 -0.459 26.796 1.00 76.88 184 SER A CA 1
ATOM 1405 C C . SER A 1 184 ? -37.552 -1.857 26.221 1.00 76.88 184 SER A C 1
ATOM 1407 O O . SER A 1 184 ? -38.477 -2.669 26.138 1.00 76.88 184 SER A O 1
ATOM 1409 N N . GLY A 1 185 ? -36.329 -2.126 25.747 1.00 68.25 185 GLY A N 1
ATOM 1410 C CA . GLY A 1 185 ? -36.064 -3.232 24.820 1.00 68.25 185 GLY A CA 1
ATOM 1411 C C . GLY A 1 185 ? -36.932 -3.141 23.552 1.00 68.25 185 GLY A C 1
ATOM 1412 O O . GLY A 1 185 ? -37.690 -2.181 23.367 1.00 68.25 185 GLY A O 1
ATOM 1413 N N . LEU A 1 186 ? -36.880 -4.159 22.689 1.00 61.84 186 LEU A N 1
ATOM 1414 C CA . LEU A 1 186 ? -37.763 -4.260 21.512 1.00 61.84 186 LEU A CA 1
ATOM 1415 C C . LEU A 1 186 ? -39.204 -4.693 21.840 1.00 61.84 186 LEU A C 1
ATOM 1417 O O . LEU A 1 186 ? -39.951 -5.113 20.964 1.00 61.84 186 LEU A O 1
ATOM 1421 N N . SER A 1 187 ? -39.629 -4.576 23.101 1.00 69.25 187 SER A N 1
ATOM 1422 C CA . SER A 1 187 ? -41.055 -4.671 23.440 1.00 69.25 187 SER A CA 1
ATOM 1423 C C . SER A 1 187 ? -41.851 -3.449 22.953 1.00 69.25 187 SER A C 1
ATOM 1425 O O . SER A 1 187 ? -43.082 -3.478 22.917 1.00 69.25 187 SER A O 1
ATOM 1427 N N . ALA A 1 188 ? -41.148 -2.382 22.558 1.00 76.25 188 ALA A N 1
ATOM 1428 C CA . ALA A 1 188 ? -41.729 -1.202 21.945 1.00 76.25 188 ALA A CA 1
ATOM 1429 C C . ALA A 1 188 ? -42.290 -1.508 20.538 1.00 76.25 188 ALA A C 1
ATOM 1431 O O . ALA A 1 188 ? -41.628 -2.194 19.757 1.00 76.25 188 ALA A O 1
ATOM 1432 N N . PRO A 1 189 ? -43.463 -0.955 20.170 1.00 84.12 189 PRO A N 1
ATOM 1433 C CA . PRO A 1 189 ? -43.979 -1.048 18.807 1.00 84.12 189 PRO A CA 1
ATOM 1434 C C . PRO A 1 189 ? -42.961 -0.518 17.776 1.00 84.12 189 PRO A C 1
ATOM 1436 O O . PRO A 1 189 ? -42.360 0.534 18.030 1.00 84.12 189 PRO A O 1
ATOM 1439 N N . PRO A 1 190 ? -42.780 -1.172 16.610 1.00 84.56 190 PRO A N 1
ATOM 1440 C CA . PRO A 1 190 ? -41.853 -0.727 15.561 1.00 84.56 190 PRO A CA 1
ATOM 1441 C C . PRO A 1 190 ? -42.048 0.729 15.130 1.00 84.56 190 PRO A C 1
ATOM 1443 O O . PRO A 1 190 ? -41.081 1.403 14.773 1.00 84.56 190 PRO A O 1
ATOM 1446 N N . GLU A 1 191 ? -43.284 1.223 15.203 1.00 87.50 191 GLU A N 1
ATOM 1447 C CA . GLU A 1 191 ? -43.661 2.604 14.920 1.00 87.50 191 GLU A CA 1
ATOM 1448 C C . GLU A 1 191 ? -42.955 3.593 15.850 1.00 87.50 191 GLU A C 1
ATOM 1450 O O . GLU A 1 191 ? -42.542 4.653 15.391 1.00 87.50 191 GLU A O 1
ATOM 1455 N N . LEU A 1 192 ? -42.754 3.253 17.129 1.00 86.81 192 LEU A N 1
ATOM 1456 C CA . LEU A 1 192 ? -42.070 4.128 18.086 1.00 86.81 192 LEU A CA 1
ATOM 1457 C C . LEU A 1 192 ? -40.590 4.313 17.720 1.00 86.81 192 LEU A C 1
ATOM 1459 O O . LEU A 1 192 ? -40.044 5.404 17.878 1.00 86.81 192 LEU A O 1
ATOM 1463 N N . LEU A 1 193 ? -39.961 3.260 17.191 1.00 90.44 193 LEU A N 1
ATOM 1464 C CA . LEU A 1 193 ? -38.550 3.235 16.789 1.00 90.44 193 LEU A CA 1
ATOM 1465 C C . LEU A 1 193 ? -38.360 3.506 15.288 1.00 90.44 193 LEU A C 1
ATOM 1467 O O . LEU A 1 193 ? -37.332 3.145 14.714 1.00 90.44 193 LEU A O 1
ATOM 1471 N N . ARG A 1 194 ? -39.354 4.119 14.636 1.00 91.56 194 ARG A N 1
ATOM 1472 C CA . ARG A 1 194 ? -39.326 4.393 13.199 1.00 91.56 194 ARG A CA 1
ATOM 1473 C C . ARG A 1 194 ? -38.182 5.333 12.828 1.00 91.56 194 ARG A C 1
ATOM 1475 O O . ARG A 1 194 ? -38.119 6.472 13.301 1.00 91.56 194 ARG A O 1
ATOM 1482 N N . ILE A 1 195 ? -37.350 4.886 11.897 1.00 92.69 195 ILE A N 1
ATOM 1483 C CA . ILE A 1 195 ? -36.292 5.670 11.269 1.00 92.69 195 ILE A CA 1
ATOM 1484 C C . ILE A 1 195 ? -36.919 6.528 10.163 1.00 92.69 195 ILE A C 1
ATOM 1486 O O . ILE A 1 195 ? -37.553 6.034 9.234 1.00 92.69 195 ILE A O 1
ATOM 1490 N N . GLU A 1 196 ? -36.771 7.845 10.287 1.00 90.25 196 GLU A N 1
ATOM 1491 C CA . GLU A 1 196 ? -37.287 8.831 9.327 1.00 90.25 196 GLU A CA 1
ATOM 1492 C C . GLU A 1 196 ? -36.205 9.307 8.360 1.00 90.25 196 GLU A C 1
ATOM 1494 O O . GLU A 1 196 ? -36.476 9.644 7.209 1.00 90.25 196 GLU A O 1
ATOM 1499 N N . ARG A 1 197 ? -34.961 9.354 8.836 1.00 89.88 197 ARG A N 1
ATOM 1500 C CA . ARG A 1 197 ? -33.812 9.808 8.059 1.00 89.88 197 ARG A CA 1
ATOM 1501 C C . ARG A 1 197 ? -32.708 8.783 8.195 1.00 89.88 197 ARG A C 1
ATOM 1503 O O . ARG A 1 197 ? -32.360 8.436 9.315 1.00 89.88 197 ARG A O 1
ATOM 1510 N N . LEU A 1 198 ? -32.155 8.364 7.067 1.00 89.44 198 LEU A N 1
ATOM 1511 C CA . LEU A 1 198 ? -30.957 7.545 6.973 1.00 89.44 198 LEU A CA 1
ATOM 1512 C C . LEU A 1 198 ? -30.029 8.229 5.974 1.00 89.44 198 LEU A C 1
ATOM 1514 O O . LEU A 1 198 ? -30.451 8.565 4.867 1.00 89.44 198 LEU A O 1
ATOM 1518 N N . ARG A 1 199 ? -28.792 8.500 6.380 1.00 86.50 199 ARG A N 1
ATOM 1519 C CA . ARG A 1 199 ? -27.754 9.038 5.501 1.00 86.50 199 ARG A CA 1
ATOM 1520 C C . ARG A 1 199 ? -26.510 8.195 5.656 1.00 86.50 199 ARG A C 1
ATOM 1522 O O . ARG A 1 199 ? -26.023 8.043 6.770 1.00 86.50 199 ARG A O 1
ATOM 1529 N N . GLU A 1 200 ? -26.029 7.668 4.547 1.00 82.56 200 GLU A N 1
ATOM 1530 C CA . GLU A 1 200 ? -24.732 7.015 4.474 1.00 82.56 200 GLU A CA 1
ATOM 1531 C C . GLU A 1 200 ? -23.677 8.069 4.126 1.00 82.56 200 GLU A C 1
ATOM 1533 O O . GLU A 1 200 ? -23.908 8.940 3.284 1.00 82.56 200 GLU A O 1
ATOM 1538 N N . ASP A 1 201 ? -22.557 8.027 4.839 1.00 66.19 201 ASP A N 1
ATOM 1539 C CA . ASP A 1 201 ? -21.348 8.768 4.510 1.00 66.19 201 ASP A CA 1
ATOM 1540 C C . ASP A 1 201 ? -20.127 7.900 4.823 1.00 66.19 201 ASP A C 1
ATOM 1542 O O . ASP A 1 201 ? -19.777 7.692 5.985 1.00 66.19 201 ASP A O 1
ATOM 1546 N N . ALA A 1 202 ? -19.471 7.408 3.772 1.00 63.12 202 ALA A N 1
ATOM 1547 C CA . ALA A 1 202 ? -18.211 6.674 3.848 1.00 63.12 202 ALA A CA 1
ATOM 1548 C C . ALA A 1 202 ? -18.253 5.413 4.738 1.00 63.12 202 ALA A C 1
ATOM 1550 O O . ALA A 1 202 ? -17.332 5.167 5.514 1.00 63.12 202 ALA A O 1
ATOM 1551 N N . GLY A 1 203 ? -19.303 4.602 4.617 1.00 67.38 203 GLY A N 1
ATOM 1552 C CA . GLY A 1 203 ? -19.495 3.377 5.394 1.00 67.38 203 GLY A CA 1
ATOM 1553 C C . GLY A 1 203 ? -20.005 3.618 6.817 1.00 67.38 203 GLY A C 1
ATOM 1554 O O . GLY A 1 203 ? -19.959 2.709 7.646 1.00 67.38 203 GLY A O 1
ATOM 1555 N N . LEU A 1 204 ? -20.484 4.830 7.110 1.00 76.44 204 LEU A N 1
ATOM 1556 C CA . LEU A 1 204 ? -21.142 5.194 8.359 1.00 76.44 204 LEU A CA 1
ATOM 1557 C C . LEU A 1 204 ? -22.567 5.669 8.064 1.00 76.44 204 LEU A C 1
ATOM 1559 O O . LEU A 1 204 ? -22.781 6.637 7.336 1.00 76.44 204 LEU A O 1
ATOM 1563 N N . TRP A 1 205 ? -23.552 5.014 8.663 1.00 87.12 205 TRP A N 1
ATOM 1564 C CA . TRP A 1 205 ? -24.962 5.344 8.517 1.00 87.12 205 TRP A CA 1
ATOM 1565 C C . TRP A 1 205 ? -25.428 6.155 9.714 1.00 87.12 205 TRP A C 1
ATOM 1567 O O . TRP A 1 205 ? -25.481 5.651 10.832 1.00 87.12 205 TRP A O 1
ATOM 1577 N N . ARG A 1 206 ? -25.815 7.407 9.486 1.00 90.75 206 ARG A N 1
ATOM 1578 C CA . ARG A 1 206 ? -26.462 8.246 10.495 1.00 90.75 206 ARG A CA 1
ATOM 1579 C C . ARG A 1 206 ? -27.970 8.161 10.340 1.00 90.75 206 ARG A C 1
ATOM 1581 O O . ARG A 1 206 ? -28.497 8.420 9.254 1.00 90.75 206 ARG A O 1
ATOM 1588 N N . TYR A 1 207 ? -28.663 7.853 11.430 1.00 91.06 207 TYR A N 1
ATOM 1589 C CA . TYR A 1 207 ? -30.117 7.751 11.451 1.00 91.06 207 TYR A CA 1
ATOM 1590 C C . TYR A 1 207 ? -30.762 8.720 12.438 1.00 91.06 207 TYR A C 1
ATOM 1592 O O . TYR A 1 207 ? -30.233 9.028 13.507 1.00 91.06 207 TYR A O 1
ATOM 1600 N N . GLY A 1 208 ? -31.935 9.212 12.043 1.00 92.56 208 GLY A N 1
ATOM 1601 C CA . GLY A 1 208 ? -32.830 10.003 12.874 1.00 92.56 208 GLY A CA 1
ATOM 1602 C C . GLY A 1 208 ? -34.178 9.309 13.008 1.00 92.56 208 GLY A C 1
ATOM 1603 O O . GLY A 1 208 ? -34.717 8.789 12.028 1.00 92.56 208 GLY A O 1
ATOM 1604 N N . PHE A 1 209 ? -34.727 9.336 14.217 1.00 92.56 209 PHE A N 1
ATOM 1605 C CA . PHE A 1 209 ? -35.991 8.690 14.552 1.00 92.56 209 PHE A CA 1
ATOM 1606 C C . PHE A 1 209 ? -37.149 9.684 14.511 1.00 92.56 209 PHE A C 1
ATOM 1608 O O . PHE A 1 209 ? -37.045 10.783 15.056 1.00 92.56 209 PHE A O 1
ATOM 1615 N N . ARG A 1 210 ? -38.279 9.275 13.924 1.00 92.88 210 ARG A N 1
ATOM 1616 C CA . ARG A 1 210 ? -39.460 10.139 13.755 1.00 92.88 210 ARG A CA 1
ATOM 1617 C C . ARG A 1 210 ? -40.026 10.622 15.090 1.00 92.88 210 ARG A C 1
ATOM 1619 O O . ARG A 1 210 ? -40.361 11.791 15.251 1.00 92.88 210 ARG A O 1
ATOM 1626 N N . HIS A 1 211 ? -40.150 9.704 16.046 1.00 92.38 211 HIS A N 1
ATOM 1627 C CA . HIS A 1 211 ? -40.800 9.954 17.336 1.00 92.38 211 HIS A CA 1
ATOM 1628 C C . HIS A 1 211 ? -39.807 10.262 18.464 1.00 92.38 211 HIS A C 1
ATOM 1630 O O . HIS A 1 211 ? -40.219 10.574 19.578 1.00 92.38 211 HIS A O 1
ATOM 1636 N N . LEU A 1 212 ? -38.502 10.228 18.170 1.00 92.69 212 LEU A N 1
ATOM 1637 C CA . LEU A 1 212 ? -37.422 10.522 19.114 1.00 92.69 212 LEU A CA 1
ATOM 1638 C C . LEU A 1 212 ? -36.458 11.554 18.502 1.00 92.69 212 LEU A C 1
ATOM 1640 O O . LEU A 1 212 ? -35.279 11.264 18.319 1.00 92.69 212 LEU A O 1
ATOM 1644 N N . PRO A 1 213 ? -36.917 12.782 18.188 1.00 91.75 213 PRO A N 1
ATOM 1645 C CA . PRO A 1 213 ? -36.099 13.780 17.486 1.00 91.75 213 PRO A CA 1
ATOM 1646 C C . PRO A 1 213 ? -34.895 14.284 18.302 1.00 91.75 213 PRO A C 1
ATOM 1648 O O . PRO A 1 213 ? -34.024 14.968 17.766 1.00 91.75 213 PRO A O 1
ATOM 1651 N N . HIS A 1 214 ? -34.861 13.973 19.600 1.00 92.50 214 HIS A N 1
ATOM 1652 C CA . HIS A 1 214 ? -33.784 14.296 20.532 1.00 92.50 214 HIS A CA 1
ATOM 1653 C C . HIS A 1 214 ? -32.708 13.203 20.613 1.00 92.50 214 HIS A C 1
ATOM 1655 O O . HIS A 1 214 ? -31.711 13.412 21.303 1.00 92.50 214 HIS A O 1
ATOM 1661 N N . VAL A 1 215 ? -32.894 12.073 19.922 1.00 93.56 215 VAL A N 1
ATOM 1662 C CA . VAL A 1 215 ? -31.926 10.979 19.806 1.00 93.56 215 VAL A CA 1
ATOM 1663 C C . VAL A 1 215 ? -31.514 10.844 18.349 1.00 93.56 215 VAL A C 1
ATOM 1665 O O . VAL A 1 215 ? -32.327 10.940 17.429 1.00 93.56 215 VAL A O 1
ATOM 1668 N N . GLU A 1 216 ? -30.237 10.591 18.141 1.00 93.94 216 GLU A N 1
ATOM 1669 C CA . GLU A 1 216 ? -29.714 10.145 16.864 1.00 93.94 216 GLU A CA 1
ATOM 1670 C C . GLU A 1 216 ? -28.894 8.881 17.061 1.00 93.94 216 GLU A C 1
ATOM 1672 O O . GLU A 1 216 ? -28.596 8.483 18.189 1.00 93.94 216 GLU A O 1
ATOM 1677 N N . GLY A 1 217 ? -28.520 8.244 15.963 1.00 92.94 217 GLY A N 1
ATOM 1678 C CA . GLY A 1 217 ? -27.505 7.224 16.061 1.00 92.94 217 GLY A CA 1
ATOM 1679 C C . GLY A 1 217 ? -26.679 7.046 14.811 1.00 92.94 217 GLY A C 1
ATOM 1680 O O . GLY A 1 217 ? -26.895 7.688 13.778 1.00 92.94 217 GLY A O 1
ATOM 1681 N N . LEU A 1 218 ? -25.682 6.193 14.978 1.00 92.31 218 LEU A N 1
ATOM 1682 C CA . LEU A 1 218 ? -24.646 5.876 14.020 1.00 92.31 218 LEU A CA 1
ATOM 1683 C C . LEU A 1 218 ? -24.508 4.367 13.940 1.00 92.31 218 LEU A C 1
ATOM 1685 O O . LEU A 1 218 ? -24.366 3.720 14.973 1.00 92.31 218 LEU A O 1
ATOM 1689 N N . THR A 1 219 ? -24.499 3.830 12.729 1.00 90.38 219 THR A N 1
ATOM 1690 C CA . THR A 1 219 ? -24.248 2.416 12.481 1.00 90.38 219 THR A CA 1
ATOM 1691 C C . THR A 1 219 ? -23.101 2.256 11.497 1.00 90.38 219 THR A C 1
ATOM 1693 O O . THR A 1 219 ? -22.996 3.002 10.527 1.00 90.38 219 THR A O 1
ATOM 1696 N N . LEU A 1 220 ? -22.243 1.273 11.739 1.00 82.38 220 LEU A N 1
ATOM 1697 C CA . LEU A 1 220 ? -21.076 0.954 10.926 1.00 82.38 220 LEU A CA 1
ATOM 1698 C C . LEU A 1 220 ? -20.821 -0.558 10.921 1.00 82.38 220 LEU A C 1
ATOM 1700 O O . LEU A 1 220 ? -21.027 -1.207 11.947 1.00 82.38 220 LEU A O 1
ATOM 1704 N N . PRO A 1 221 ? -20.352 -1.148 9.813 1.00 79.44 221 PRO A N 1
ATOM 1705 C CA . PRO A 1 221 ? -19.853 -2.512 9.831 1.00 79.44 221 PRO A CA 1
ATOM 1706 C C . PRO A 1 221 ? -18.547 -2.575 10.634 1.00 79.44 221 PRO A C 1
ATOM 1708 O O . PRO A 1 221 ? -17.763 -1.635 10.614 1.00 79.44 221 PRO A O 1
ATOM 1711 N N . HIS A 1 222 ? -18.296 -3.674 11.338 1.00 73.44 222 HIS A N 1
ATOM 1712 C CA . HIS A 1 222 ? -17.058 -3.927 12.075 1.00 73.44 222 HIS A CA 1
ATOM 1713 C C . HIS A 1 222 ? -16.814 -5.439 12.173 1.00 73.44 222 HIS A C 1
ATOM 1715 O O . HIS A 1 222 ? -17.650 -6.151 12.720 1.00 73.44 222 HIS A O 1
ATOM 1721 N N . GLN A 1 223 ? -15.684 -5.944 11.657 1.00 71.56 223 GLN A N 1
ATOM 1722 C CA . GLN A 1 223 ? -15.318 -7.379 11.698 1.00 71.56 223 GLN A CA 1
ATOM 1723 C C . GLN A 1 223 ? -16.447 -8.329 11.229 1.00 71.56 223 GLN A C 1
ATOM 1725 O O . GLN A 1 223 ? -16.748 -9.337 11.866 1.00 71.56 223 GLN A O 1
ATOM 1730 N N . GLY A 1 224 ? -17.136 -7.985 10.134 1.00 73.06 224 GLY A N 1
ATOM 1731 C CA . GLY A 1 224 ? -18.266 -8.773 9.613 1.00 73.06 224 GLY A CA 1
ATOM 1732 C C . GLY A 1 224 ? -19.559 -8.687 10.441 1.00 73.06 224 GLY A C 1
ATOM 1733 O O . GLY A 1 224 ? -20.533 -9.362 10.118 1.00 73.06 224 GLY A O 1
ATOM 1734 N N . GLN A 1 225 ? -19.583 -7.861 11.488 1.00 84.31 225 GLN A N 1
ATOM 1735 C CA . GLN A 1 225 ? -20.771 -7.477 12.251 1.00 84.31 225 GLN A CA 1
ATOM 1736 C C . GLN A 1 225 ? -21.211 -6.060 11.871 1.00 84.31 225 GLN A C 1
ATOM 1738 O O . GLN A 1 225 ? -20.517 -5.345 11.150 1.00 84.31 225 GLN A O 1
ATOM 1743 N N . VAL A 1 226 ? -22.348 -5.638 12.400 1.00 88.56 226 VAL A N 1
ATOM 1744 C CA . VAL A 1 226 ? -22.877 -4.281 12.364 1.00 88.56 226 VAL A CA 1
ATOM 1745 C C . VAL A 1 226 ? -22.883 -3.739 13.787 1.00 88.56 226 VAL A C 1
ATOM 1747 O O . VAL A 1 226 ? -23.456 -4.371 14.660 1.00 88.56 226 VAL A O 1
ATOM 1750 N N . LEU A 1 227 ? -22.267 -2.586 14.028 1.00 91.56 227 LEU A N 1
ATOM 1751 C CA . LEU A 1 227 ? -22.251 -1.890 15.313 1.00 91.56 227 LEU A CA 1
ATOM 1752 C C . LEU A 1 227 ? -23.087 -0.618 15.219 1.00 91.56 227 LEU A C 1
ATOM 1754 O O . LEU A 1 227 ? -22.832 0.213 14.352 1.00 91.56 227 LEU A O 1
ATOM 1758 N N . SER A 1 228 ? -24.007 -0.431 16.155 1.00 94.81 228 SER A N 1
ATOM 1759 C CA . SER A 1 228 ? -24.850 0.754 16.275 1.00 94.81 228 SER A CA 1
ATOM 1760 C C . SER A 1 228 ? -24.648 1.459 17.610 1.00 94.81 228 SER A C 1
ATOM 1762 O O . SER A 1 228 ? -24.515 0.823 18.654 1.00 94.81 228 SER A O 1
ATOM 1764 N N . LEU A 1 229 ? -24.672 2.787 17.587 1.00 95.81 229 LEU A N 1
ATOM 1765 C CA . LEU A 1 229 ? -24.593 3.653 18.756 1.00 95.81 229 LEU A CA 1
ATOM 1766 C C . LEU A 1 229 ? -25.722 4.682 18.683 1.00 95.81 229 LEU A C 1
ATOM 1768 O O . LEU A 1 229 ? -25.796 5.445 17.726 1.00 95.81 229 LEU A O 1
ATOM 1772 N N . ALA A 1 230 ? -26.579 4.730 19.698 1.00 96.00 230 ALA A N 1
ATOM 1773 C CA . ALA A 1 230 ? -27.608 5.749 19.870 1.00 96.00 230 ALA A CA 1
ATOM 1774 C C . ALA A 1 230 ? -27.211 6.707 20.997 1.00 96.00 230 ALA A C 1
ATOM 1776 O O . ALA A 1 230 ? -26.703 6.274 22.032 1.00 96.00 230 ALA A O 1
ATOM 1777 N N . PHE A 1 231 ? -27.426 8.004 20.797 1.00 95.75 231 PHE A N 1
ATOM 1778 C CA . PHE A 1 231 ? -26.994 9.055 21.719 1.00 95.75 231 PHE A CA 1
ATOM 1779 C C . PHE A 1 231 ? -27.849 10.321 21.573 1.00 95.75 231 PHE A C 1
ATOM 1781 O O . PHE A 1 231 ? -28.582 10.466 20.586 1.00 95.75 231 PHE A O 1
ATOM 1788 N N . PRO A 1 232 ? -27.805 11.251 22.546 1.00 95.62 232 PRO A N 1
ATOM 1789 C CA . PRO A 1 232 ? -28.560 12.486 22.452 1.00 95.62 232 PRO A CA 1
ATOM 1790 C C . PRO A 1 232 ? -28.112 13.279 21.228 1.00 95.62 232 PRO A C 1
ATOM 1792 O O . PRO A 1 232 ? -26.930 13.530 21.018 1.00 95.62 232 PRO A O 1
ATOM 1795 N N . LYS A 1 233 ? -29.076 13.706 20.422 1.00 92.94 233 LYS A N 1
ATOM 1796 C CA . LYS A 1 233 ? -28.801 14.460 19.206 1.00 92.94 233 LYS A CA 1
ATOM 1797 C C . LYS A 1 233 ? -27.955 15.695 19.514 1.00 92.94 233 LYS A C 1
ATOM 1799 O O . LYS A 1 233 ? -28.257 16.397 20.484 1.00 92.94 233 LYS A O 1
ATOM 1804 N N . ASP A 1 234 ? -26.956 15.949 18.675 1.00 90.31 234 ASP A N 1
ATOM 1805 C CA . ASP A 1 234 ? -26.044 17.092 18.760 1.00 90.31 234 ASP A CA 1
ATOM 1806 C C . ASP A 1 234 ? -25.144 17.067 20.017 1.00 90.31 234 ASP A C 1
ATOM 1808 O O . ASP A 1 234 ? -24.544 18.083 20.349 1.00 90.31 234 ASP A O 1
ATOM 1812 N N . SER A 1 235 ? -25.032 15.923 20.719 1.00 92.31 235 SER A N 1
ATOM 1813 C CA . SER A 1 235 ? -24.172 15.798 21.908 1.00 92.31 235 SER A CA 1
ATOM 1814 C C . SER A 1 235 ? -22.765 15.266 21.645 1.00 92.31 235 SER A C 1
ATOM 1816 O O . SER A 1 235 ? -21.965 15.168 22.573 1.00 92.31 235 SER A O 1
ATOM 1818 N N . LEU A 1 236 ? -22.499 14.824 20.420 1.00 87.00 236 LEU A N 1
ATOM 1819 C CA . LEU A 1 236 ? -21.317 14.071 20.024 1.00 87.00 236 LEU A CA 1
ATOM 1820 C C . LEU A 1 236 ? -20.842 14.572 18.661 1.00 87.00 236 LEU A C 1
ATOM 1822 O O . LEU A 1 236 ? -21.622 14.608 17.709 1.00 87.00 236 LEU A O 1
ATOM 1826 N N . ASP A 1 237 ? -19.546 14.853 18.539 1.00 82.62 237 ASP A N 1
ATOM 1827 C CA . ASP A 1 237 ? -18.916 14.950 17.221 1.00 82.62 237 ASP A CA 1
ATOM 1828 C C . ASP A 1 237 ? -18.716 13.544 16.637 1.00 82.62 237 ASP A C 1
ATOM 1830 O O . ASP A 1 237 ? -17.937 12.743 17.156 1.00 82.62 237 ASP A O 1
ATOM 1834 N N . VAL A 1 238 ? -19.427 13.258 15.544 1.00 72.69 238 VAL A N 1
ATOM 1835 C CA . VAL A 1 238 ? -19.390 11.984 14.813 1.00 72.69 238 VAL A CA 1
ATOM 1836 C C . VAL A 1 238 ? -17.969 11.614 14.367 1.00 72.69 238 VAL A C 1
ATOM 1838 O O . VAL A 1 238 ? -17.670 10.423 14.267 1.00 72.69 238 VAL A O 1
ATOM 1841 N N . GLY A 1 239 ? -17.082 12.595 14.148 1.00 68.81 239 GLY A N 1
ATOM 1842 C CA . GLY A 1 239 ? -15.664 12.356 13.855 1.00 68.81 239 GLY A CA 1
ATOM 1843 C C . GLY A 1 239 ? -14.989 11.460 14.899 1.00 68.81 239 GLY A C 1
ATOM 1844 O O . GLY A 1 239 ? -14.261 10.539 14.543 1.00 68.81 239 GLY A O 1
ATOM 1845 N N . GLN A 1 240 ? -15.368 11.596 16.176 1.00 77.31 240 GLN A N 1
ATOM 1846 C CA . GLN A 1 240 ? -14.823 10.792 17.279 1.00 77.31 240 GLN A CA 1
ATOM 1847 C C . GLN A 1 240 ? -15.143 9.286 17.166 1.00 77.31 240 GLN A C 1
ATOM 1849 O O . GLN A 1 240 ? -14.466 8.465 17.783 1.00 77.31 240 GLN A O 1
ATOM 1854 N N . ILE A 1 241 ? -16.165 8.903 16.385 1.00 66.25 241 ILE A N 1
ATOM 1855 C CA . ILE A 1 241 ? -16.623 7.510 16.214 1.00 66.25 241 ILE A CA 1
ATOM 1856 C C . ILE A 1 241 ? -16.153 6.894 14.890 1.00 66.25 241 ILE A C 1
ATOM 1858 O O . ILE A 1 241 ? -16.157 5.670 14.746 1.00 66.25 241 ILE A O 1
ATOM 1862 N N . ARG A 1 242 ? -15.680 7.699 13.928 1.00 58.00 242 ARG A N 1
ATOM 1863 C CA . ARG A 1 242 ? -15.236 7.208 12.607 1.00 58.00 242 ARG A CA 1
ATOM 1864 C C . ARG A 1 242 ? -14.089 6.194 12.682 1.00 58.00 242 ARG A C 1
ATOM 1866 O O . ARG A 1 242 ? -13.961 5.362 11.793 1.00 58.00 242 ARG A O 1
ATOM 1873 N N . GLY A 1 243 ? -13.301 6.197 13.758 1.00 49.25 243 GLY A N 1
ATOM 1874 C CA . GLY A 1 243 ? -12.229 5.220 13.980 1.00 49.25 243 GLY A CA 1
ATOM 1875 C C . GLY A 1 243 ? -12.689 3.774 14.243 1.00 49.25 243 GLY A C 1
ATOM 1876 O O . GLY A 1 243 ? -11.852 2.875 14.235 1.00 49.25 243 GLY A O 1
ATOM 1877 N N . LEU A 1 244 ? -13.986 3.526 14.481 1.00 53.44 244 LEU A N 1
ATOM 1878 C CA . LEU A 1 244 ? -14.525 2.204 14.846 1.00 53.44 244 LEU A CA 1
ATOM 1879 C C . LEU A 1 244 ? -14.942 1.333 13.656 1.00 53.44 244 LEU A C 1
ATOM 1881 O O . LEU A 1 244 ? -15.009 0.114 13.795 1.00 53.44 244 LEU A O 1
ATOM 1885 N N . SER A 1 245 ? -15.236 1.911 12.494 1.00 43.66 245 SER A N 1
ATOM 1886 C CA . SER A 1 245 ? -15.832 1.191 11.356 1.00 43.66 245 SER A CA 1
ATOM 1887 C C . SER A 1 245 ? -14.894 0.209 10.675 1.00 43.66 245 SER A C 1
ATOM 1889 O O . SER A 1 245 ? -15.344 -0.636 9.909 1.00 43.66 245 SER A O 1
ATOM 1891 N N . GLY A 1 246 ? -13.577 0.316 10.845 1.00 41.56 246 GLY A N 1
ATOM 1892 C CA . GLY A 1 246 ? -12.640 -0.348 9.924 1.00 41.56 246 GLY A CA 1
ATOM 1893 C C . GLY A 1 246 ? -12.769 0.143 8.462 1.00 41.56 246 GLY A C 1
ATOM 1894 O O . GLY A 1 246 ? -11.796 0.090 7.725 1.00 41.56 246 GLY A O 1
ATOM 1895 N N . LEU A 1 247 ? -13.923 0.704 8.080 1.00 36.03 247 LEU A N 1
ATOM 1896 C CA . LEU A 1 247 ? -14.213 1.667 7.030 1.00 36.03 247 LEU A CA 1
ATOM 1897 C C . LEU A 1 247 ? -14.081 3.087 7.588 1.00 36.03 247 LEU A C 1
ATOM 1899 O O . LEU A 1 247 ? -15.008 3.896 7.524 1.00 36.03 247 LEU A O 1
ATOM 1903 N N . ALA A 1 248 ? -12.933 3.417 8.171 1.00 29.91 248 ALA A N 1
ATOM 1904 C CA . ALA A 1 248 ? -12.507 4.790 7.995 1.00 29.91 248 ALA A CA 1
ATOM 1905 C C . ALA A 1 248 ? -12.343 4.943 6.473 1.00 29.91 248 ALA A C 1
ATOM 1907 O O . ALA A 1 248 ? -11.585 4.187 5.859 1.00 29.91 248 ALA A O 1
ATOM 1908 N N . LYS A 1 249 ? -12.996 5.925 5.837 1.00 32.59 249 LYS A N 1
ATOM 1909 C CA . LYS A 1 249 ? -12.254 6.594 4.764 1.00 32.59 249 LYS A CA 1
ATOM 1910 C C . LYS A 1 249 ? -10.917 6.970 5.398 1.00 32.59 249 LYS A C 1
ATOM 1912 O O . LYS A 1 249 ? -10.911 7.488 6.514 1.00 32.59 249 LYS A O 1
ATOM 1917 N N . ALA A 1 250 ? -9.819 6.687 4.707 1.00 34.66 250 ALA A N 1
ATOM 1918 C CA . ALA A 1 250 ? -8.593 7.454 4.884 1.00 34.66 250 ALA A CA 1
ATOM 1919 C C . ALA A 1 250 ? -9.009 8.918 5.103 1.00 34.66 250 ALA A C 1
ATOM 1921 O O . ALA A 1 250 ? -9.647 9.490 4.217 1.00 34.66 250 ALA A O 1
ATOM 1922 N N . GLY A 1 251 ? -8.863 9.440 6.318 1.00 37.84 251 GLY A N 1
ATOM 1923 C CA . GLY A 1 251 ? -9.683 10.594 6.689 1.00 37.84 251 GLY A CA 1
ATOM 1924 C C . GLY A 1 251 ? -9.428 11.216 8.050 1.00 37.84 251 GLY A C 1
ATOM 1925 O O . GLY A 1 251 ? -9.572 12.422 8.138 1.00 37.84 251 GLY A O 1
ATOM 1926 N N . ASP A 1 252 ? -8.980 10.457 9.054 1.00 46.94 252 ASP A N 1
ATOM 1927 C CA . ASP A 1 252 ? -8.289 11.059 10.216 1.00 46.94 252 ASP A CA 1
ATOM 1928 C C . ASP A 1 252 ? -6.859 10.541 10.365 1.00 46.94 252 ASP A C 1
ATOM 1930 O O . ASP A 1 252 ? -5.984 11.272 10.818 1.00 46.94 252 ASP A O 1
ATOM 1934 N N . ARG A 1 253 ? -6.587 9.324 9.870 1.00 64.56 253 ARG A N 1
ATOM 1935 C CA . ARG A 1 253 ? -5.233 8.936 9.491 1.00 64.56 253 ARG A CA 1
ATOM 1936 C C . ARG A 1 253 ? -5.135 8.664 7.991 1.00 64.56 253 ARG A C 1
ATOM 1938 O O . ARG A 1 253 ? -5.980 7.941 7.448 1.00 64.56 253 ARG A O 1
ATOM 1945 N N . PRO A 1 254 ? -4.114 9.205 7.317 1.00 78.56 254 PRO A N 1
ATOM 1946 C CA . PRO A 1 254 ? -3.714 8.764 5.993 1.00 78.56 254 PRO A CA 1
ATOM 1947 C C . PRO A 1 254 ? -3.645 7.230 5.866 1.00 78.56 254 PRO A C 1
ATOM 1949 O O . PRO A 1 254 ? -3.133 6.543 6.755 1.00 78.56 254 PRO A O 1
ATOM 1952 N N . ARG A 1 255 ? -4.125 6.684 4.740 1.00 88.19 255 ARG A N 1
ATOM 1953 C CA . ARG A 1 255 ? -3.910 5.275 4.367 1.00 88.19 255 ARG A CA 1
ATOM 1954 C C . ARG A 1 255 ? -2.426 5.012 4.223 1.00 88.19 255 ARG A C 1
ATOM 1956 O O . ARG A 1 255 ? -1.738 5.727 3.500 1.00 88.19 255 ARG A O 1
ATOM 1963 N N . VAL A 1 256 ? -1.954 3.950 4.847 1.00 94.06 256 VAL A N 1
ATOM 1964 C CA . VAL A 1 256 ? -0.553 3.554 4.797 1.00 94.06 256 VAL A CA 1
ATOM 1965 C C . VAL A 1 256 ? -0.346 2.645 3.601 1.00 94.06 256 VAL A C 1
ATOM 1967 O O . VAL A 1 256 ? -0.903 1.551 3.532 1.00 94.06 256 VAL A O 1
ATOM 1970 N N . VAL A 1 257 ? 0.455 3.099 2.645 1.00 97.00 257 VAL A N 1
ATOM 1971 C CA . VAL A 1 257 ? 0.747 2.359 1.418 1.00 97.00 257 VAL A CA 1
ATOM 1972 C C . VAL A 1 257 ? 2.206 1.948 1.429 1.00 97.00 257 VAL A C 1
ATOM 1974 O O . VAL A 1 257 ? 3.078 2.811 1.443 1.00 97.00 257 VAL A O 1
ATOM 1977 N N . PHE A 1 258 ? 2.492 0.650 1.392 1.00 98.50 258 PHE A N 1
ATOM 1978 C CA . PHE A 1 258 ? 3.866 0.192 1.177 1.00 98.50 258 PHE A CA 1
ATOM 1979 C C . PHE A 1 258 ? 4.133 0.139 -0.322 1.00 98.50 258 PHE A C 1
ATOM 1981 O O . PHE A 1 258 ? 3.428 -0.556 -1.053 1.00 98.50 258 PHE A O 1
ATOM 1988 N N . MET A 1 259 ? 5.140 0.875 -0.776 1.00 98.38 259 MET A N 1
ATOM 1989 C CA . MET A 1 259 ? 5.547 0.926 -2.172 1.00 98.38 259 MET A CA 1
ATOM 1990 C C . MET A 1 259 ? 6.838 0.142 -2.379 1.00 98.38 259 MET A C 1
ATOM 1992 O O . MET A 1 259 ? 7.795 0.285 -1.616 1.00 98.38 259 MET A O 1
ATOM 1996 N N . PHE A 1 260 ? 6.870 -0.642 -3.451 1.00 98.31 260 PHE A N 1
ATOM 1997 C CA . PHE A 1 260 ? 8.001 -1.480 -3.820 1.00 98.31 260 PHE A CA 1
ATOM 1998 C C . PHE A 1 260 ? 8.510 -1.098 -5.208 1.00 98.31 260 PHE A C 1
ATOM 2000 O O . PHE A 1 260 ? 7.773 -1.126 -6.197 1.00 98.31 260 PHE A O 1
ATOM 2007 N N . SER A 1 261 ? 9.785 -0.732 -5.265 1.00 95.38 261 SER A N 1
ATOM 2008 C CA . SER A 1 261 ? 10.494 -0.289 -6.462 1.00 95.38 261 SER A CA 1
ATOM 2009 C C . SER A 1 261 ? 10.941 -1.449 -7.352 1.00 95.38 261 SER A C 1
ATOM 2011 O O . SER A 1 261 ? 11.238 -2.554 -6.884 1.00 95.38 261 SER A O 1
ATOM 2013 N N . GLY A 1 262 ? 11.019 -1.159 -8.649 1.00 92.50 262 GLY A N 1
ATOM 2014 C CA . GLY A 1 262 ? 11.549 -2.065 -9.656 1.00 92.50 262 GLY A CA 1
ATOM 2015 C C . GLY A 1 262 ? 13.071 -2.012 -9.785 1.00 92.50 262 GLY A C 1
ATOM 2016 O O . GLY A 1 262 ? 13.783 -1.478 -8.935 1.00 92.50 262 GLY A O 1
ATOM 2017 N N . GLN A 1 263 ? 13.564 -2.560 -10.893 1.00 89.12 263 GLN A N 1
ATOM 2018 C CA . GLN A 1 263 ? 14.976 -2.510 -11.260 1.00 89.12 263 GLN A CA 1
ATOM 2019 C C . GLN A 1 263 ? 15.442 -1.055 -11.491 1.00 89.12 263 GLN A C 1
ATOM 2021 O O . GLN A 1 263 ? 14.670 -0.196 -11.913 1.00 89.12 263 GLN A O 1
ATOM 2026 N N . GLY A 1 264 ? 16.709 -0.777 -11.173 1.00 85.12 264 GLY A N 1
ATOM 2027 C CA . GLY A 1 264 ? 17.344 0.542 -11.255 1.00 85.12 264 GLY A CA 1
ATOM 2028 C C . GLY A 1 264 ? 17.589 1.186 -9.886 1.00 85.12 264 GLY A C 1
ATOM 2029 O O . GLY A 1 264 ? 18.357 2.140 -9.796 1.00 85.12 264 GLY A O 1
ATOM 2030 N N . SER A 1 265 ? 16.986 0.647 -8.821 1.00 89.00 265 SER A N 1
ATOM 2031 C CA . SER A 1 265 ? 17.170 1.103 -7.437 1.00 89.00 265 SER A CA 1
ATOM 2032 C C . SER A 1 265 ? 18.324 0.407 -6.705 1.00 89.00 265 SER A C 1
ATOM 2034 O O . SER A 1 265 ? 18.723 0.848 -5.628 1.00 89.00 265 SER A O 1
ATOM 2036 N N . GLN A 1 266 ? 18.876 -0.671 -7.267 1.00 92.69 266 GLN A N 1
ATOM 2037 C CA . GLN A 1 266 ? 19.912 -1.477 -6.627 1.00 92.69 266 GLN A CA 1
ATOM 2038 C C . GLN A 1 266 ? 21.299 -0.826 -6.659 1.00 92.69 266 GLN A C 1
ATOM 2040 O O . GLN A 1 266 ? 21.696 -0.195 -7.637 1.00 92.69 266 GLN A O 1
ATOM 2045 N N . TYR A 1 267 ? 22.079 -1.080 -5.614 1.00 93.81 267 TYR A N 1
ATOM 2046 C CA . TYR A 1 267 ? 23.494 -0.725 -5.509 1.00 93.81 267 TYR A CA 1
ATOM 2047 C C . TYR A 1 267 ? 24.181 -1.698 -4.544 1.00 93.81 267 TYR A C 1
ATOM 2049 O O . TYR A 1 267 ? 23.517 -2.329 -3.724 1.00 93.81 267 TYR A O 1
ATOM 2057 N N . TYR A 1 268 ? 25.502 -1.863 -4.627 1.00 95.06 268 TYR A N 1
ATOM 2058 C CA . TYR A 1 268 ? 26.226 -2.649 -3.618 1.00 95.06 268 TYR A CA 1
ATOM 2059 C C . TYR A 1 268 ? 26.079 -2.023 -2.232 1.00 95.06 268 TYR A C 1
ATOM 2061 O O . TYR A 1 268 ? 25.940 -0.811 -2.119 1.00 95.06 268 TYR A O 1
ATOM 2069 N N . GLN A 1 269 ? 26.161 -2.817 -1.162 1.00 95.19 269 GLN A N 1
ATOM 2070 C CA . GLN A 1 269 ? 26.054 -2.328 0.223 1.00 95.19 269 GLN A CA 1
ATOM 2071 C C . GLN A 1 269 ? 24.690 -1.712 0.605 1.00 95.19 269 GLN A C 1
ATOM 2073 O O . GLN A 1 269 ? 24.583 -1.067 1.650 1.00 95.19 269 GLN A O 1
ATOM 2078 N N . MET A 1 270 ? 23.644 -1.884 -0.208 1.00 95.38 270 MET A N 1
ATOM 2079 C CA . MET A 1 270 ? 22.289 -1.449 0.148 1.00 95.38 270 MET A CA 1
ATOM 2080 C C . MET A 1 270 ? 21.791 -2.153 1.421 1.00 95.38 270 MET A C 1
ATOM 2082 O O . MET A 1 270 ? 21.961 -3.362 1.583 1.00 95.38 270 MET A O 1
ATOM 2086 N N . GLY A 1 271 ? 21.228 -1.389 2.360 1.00 95.50 271 GLY A N 1
ATOM 2087 C CA . GLY A 1 271 ? 20.736 -1.899 3.644 1.00 95.50 271 GLY A CA 1
ATOM 2088 C C . GLY A 1 271 ? 21.801 -2.456 4.583 1.00 95.50 271 GLY A C 1
ATOM 2089 O O . GLY A 1 271 ? 21.451 -3.127 5.549 1.00 95.50 271 GLY A O 1
ATOM 2090 N N . ARG A 1 272 ? 23.093 -2.214 4.325 1.00 95.31 272 ARG A N 1
ATOM 2091 C CA . ARG A 1 272 ? 24.178 -2.742 5.164 1.00 95.31 272 ARG A CA 1
ATOM 2092 C C . ARG A 1 272 ? 24.097 -2.249 6.605 1.00 95.31 272 ARG A C 1
ATOM 2094 O O . ARG A 1 272 ? 24.228 -3.048 7.522 1.00 95.31 272 ARG A O 1
ATOM 2101 N N . GLU A 1 273 ? 23.845 -0.960 6.796 1.00 95.19 273 GLU A N 1
ATOM 2102 C CA . GLU A 1 273 ? 23.737 -0.367 8.130 1.00 95.19 273 GLU A CA 1
ATOM 2103 C C . GLU A 1 273 ? 22.570 -0.991 8.916 1.00 95.19 273 GLU A C 1
ATOM 2105 O O . GLU A 1 273 ? 22.736 -1.369 10.072 1.00 95.19 273 GLU A O 1
ATOM 2110 N N . LEU A 1 274 ? 21.416 -1.209 8.272 1.00 96.56 274 LEU A N 1
ATOM 2111 C CA . LEU A 1 274 ? 20.293 -1.934 8.881 1.00 96.56 274 LEU A CA 1
ATOM 2112 C C . LEU A 1 274 ? 20.642 -3.392 9.185 1.00 96.56 274 LEU A C 1
ATOM 2114 O O . LEU A 1 274 ? 20.270 -3.901 10.235 1.00 96.56 274 LEU A O 1
ATOM 2118 N N . PHE A 1 275 ? 21.366 -4.069 8.296 1.00 96.81 275 PHE A N 1
ATOM 2119 C CA . PHE A 1 275 ? 21.800 -5.448 8.518 1.00 96.81 275 PHE A CA 1
ATOM 2120 C C . PHE A 1 275 ? 22.764 -5.582 9.708 1.00 96.81 275 PHE A C 1
ATOM 2122 O O . PHE A 1 275 ? 22.760 -6.604 10.393 1.00 96.81 275 PHE A O 1
ATOM 2129 N N . GLU A 1 276 ? 23.584 -4.561 9.958 1.00 95.25 276 GLU A N 1
ATOM 2130 C CA . GLU A 1 276 ? 24.547 -4.520 11.061 1.00 95.25 276 GLU A CA 1
ATOM 2131 C C . GLU A 1 276 ? 23.913 -4.055 12.388 1.00 95.25 276 GLU A C 1
ATOM 2133 O O . GLU A 1 276 ? 24.359 -4.490 13.452 1.00 95.25 276 GLU A O 1
ATOM 2138 N N . HIS A 1 277 ? 22.871 -3.213 12.347 1.00 95.12 277 HIS A N 1
ATOM 2139 C CA . HIS A 1 277 ? 22.358 -2.512 13.534 1.00 95.12 277 HIS A CA 1
ATOM 2140 C C . HIS A 1 277 ? 20.877 -2.748 13.884 1.00 95.12 277 HIS A C 1
ATOM 2142 O O . HIS A 1 277 ? 20.500 -2.499 15.029 1.00 95.12 277 HIS A O 1
ATOM 2148 N N . ASP A 1 278 ? 20.037 -3.247 12.971 1.00 95.31 278 ASP A N 1
ATOM 2149 C CA . ASP A 1 278 ? 18.641 -3.610 13.260 1.00 95.31 278 ASP A CA 1
ATOM 2150 C C . ASP A 1 278 ? 18.472 -5.146 13.279 1.00 95.31 278 ASP A C 1
ATOM 2152 O O . ASP A 1 278 ? 18.520 -5.796 12.229 1.00 95.31 278 ASP A O 1
ATOM 2156 N N . PRO A 1 279 ? 18.265 -5.766 14.458 1.00 95.12 279 PRO A N 1
ATOM 2157 C CA . PRO A 1 279 ? 18.234 -7.224 14.576 1.00 95.12 279 PRO A CA 1
ATOM 2158 C C . PRO A 1 279 ? 17.048 -7.873 13.847 1.00 95.12 279 PRO A C 1
ATOM 2160 O O . PRO A 1 279 ? 17.190 -8.994 13.364 1.00 95.12 279 PRO A O 1
ATOM 2163 N N . ILE A 1 280 ? 15.910 -7.177 13.725 1.00 97.00 280 ILE A N 1
ATOM 2164 C CA . ILE A 1 280 ? 14.715 -7.692 13.039 1.00 97.00 280 ILE A CA 1
ATOM 2165 C C . ILE A 1 280 ? 14.982 -7.740 11.531 1.00 97.00 280 ILE A C 1
ATOM 2167 O O . ILE A 1 280 ? 14.754 -8.758 10.879 1.00 97.00 280 ILE A O 1
ATOM 2171 N N . PHE A 1 281 ? 15.536 -6.661 10.974 1.00 98.06 281 PHE A N 1
ATOM 2172 C CA . PHE A 1 281 ? 15.940 -6.627 9.572 1.00 98.06 281 PHE A CA 1
ATOM 2173 C C . PHE A 1 281 ? 17.011 -7.677 9.263 1.00 98.06 281 PHE A C 1
ATOM 2175 O O . PHE A 1 281 ? 16.890 -8.415 8.282 1.00 98.06 281 PHE A O 1
ATOM 2182 N N . ALA A 1 282 ? 18.029 -7.799 10.118 1.00 98.25 282 ALA A N 1
ATOM 2183 C CA . ALA A 1 282 ? 19.080 -8.797 9.958 1.00 98.25 282 ALA A CA 1
ATOM 2184 C C . ALA A 1 282 ? 18.532 -10.235 9.966 1.00 98.25 282 ALA A C 1
ATOM 2186 O O . ALA A 1 282 ? 18.991 -11.073 9.183 1.00 98.25 282 ALA A O 1
ATOM 2187 N N . GLU A 1 283 ? 17.544 -10.533 10.813 1.00 98.19 283 GLU A N 1
ATOM 2188 C CA . GLU A 1 283 ? 16.884 -11.838 10.861 1.00 98.19 283 GLU A CA 1
ATOM 2189 C C . GLU A 1 283 ? 16.168 -12.162 9.543 1.00 98.19 283 GLU A C 1
ATOM 2191 O O . GLU A 1 283 ? 16.442 -13.210 8.944 1.00 98.19 283 GLU A O 1
ATOM 2196 N N . HIS A 1 284 ? 15.325 -11.247 9.047 1.00 98.38 284 HIS A N 1
ATOM 2197 C CA . HIS A 1 284 ? 14.598 -11.428 7.783 1.00 98.38 284 HIS A CA 1
ATOM 2198 C C . HIS A 1 284 ? 15.540 -11.538 6.584 1.00 98.38 284 HIS A C 1
ATOM 2200 O O . HIS A 1 284 ? 15.354 -12.413 5.736 1.00 98.38 284 HIS A O 1
ATOM 2206 N N . MET A 1 285 ? 16.604 -10.729 6.548 1.00 98.50 285 MET A N 1
ATOM 2207 C CA . MET A 1 285 ? 17.651 -10.818 5.528 1.00 98.50 285 MET A CA 1
ATOM 2208 C C . MET A 1 285 ? 18.340 -12.183 5.539 1.00 98.50 285 MET A C 1
ATOM 2210 O O . MET A 1 285 ? 18.455 -12.820 4.494 1.00 98.50 285 MET A O 1
ATOM 2214 N N . ARG A 1 286 ? 18.771 -12.677 6.709 1.00 98.50 286 ARG A N 1
ATOM 2215 C CA . ARG A 1 286 ? 19.427 -13.992 6.824 1.00 98.50 286 ARG A CA 1
ATOM 2216 C C . ARG A 1 286 ? 18.483 -15.131 6.459 1.00 98.50 286 ARG A C 1
ATOM 2218 O O . ARG A 1 286 ? 18.907 -16.090 5.819 1.00 98.50 286 ARG A O 1
ATOM 2225 N N . HIS A 1 287 ? 17.224 -15.057 6.885 1.00 97.75 287 HIS A N 1
ATOM 2226 C CA . HIS A 1 287 ? 16.230 -16.073 6.562 1.00 97.75 287 HIS A CA 1
ATOM 2227 C C . HIS A 1 287 ? 15.966 -16.133 5.055 1.00 97.75 287 HIS A C 1
ATOM 2229 O O . HIS A 1 287 ? 16.113 -17.198 4.451 1.00 97.75 287 HIS A O 1
ATOM 2235 N N . GLY A 1 288 ? 15.648 -14.992 4.443 1.00 98.12 288 GLY A N 1
ATOM 2236 C CA . GLY A 1 288 ? 15.362 -14.926 3.016 1.00 98.12 288 GLY A CA 1
ATOM 2237 C C . GLY A 1 288 ? 16.580 -15.252 2.148 1.00 98.12 288 GLY A C 1
ATOM 2238 O O . GLY A 1 288 ? 16.438 -15.979 1.166 1.00 98.12 288 GLY A O 1
ATOM 2239 N N . ALA A 1 289 ? 17.782 -14.817 2.543 1.00 98.06 289 ALA A N 1
ATOM 2240 C CA . ALA A 1 289 ? 19.023 -15.164 1.851 1.00 98.06 289 ALA A CA 1
ATOM 2241 C C . ALA A 1 289 ? 19.280 -16.672 1.835 1.00 98.06 289 ALA A C 1
ATOM 2243 O O . ALA A 1 289 ? 19.551 -17.212 0.771 1.00 98.06 289 ALA A O 1
ATOM 2244 N N . ARG A 1 290 ? 19.114 -17.376 2.967 1.00 98.25 290 ARG A N 1
ATOM 2245 C CA . ARG A 1 290 ? 19.247 -18.846 3.001 1.00 98.25 290 ARG A CA 1
ATOM 2246 C C . ARG A 1 290 ? 18.259 -19.530 2.061 1.00 98.25 290 ARG A C 1
ATOM 2248 O O . ARG A 1 290 ? 18.590 -20.529 1.433 1.00 98.25 290 ARG A O 1
ATOM 2255 N N . THR A 1 291 ? 17.030 -19.027 1.979 1.00 97.75 291 THR A N 1
ATOM 2256 C CA . THR A 1 291 ? 16.034 -19.563 1.045 1.00 97.75 291 THR A CA 1
ATOM 2257 C C . THR A 1 291 ? 16.450 -19.331 -0.409 1.00 97.75 291 THR A C 1
ATOM 2259 O O . THR A 1 291 ? 16.413 -20.269 -1.200 1.00 97.75 291 THR A O 1
ATOM 2262 N N . LEU A 1 292 ? 16.904 -18.126 -0.757 1.00 98.00 292 LEU A N 1
ATOM 2263 C CA . LEU A 1 292 ? 17.385 -17.795 -2.102 1.00 98.00 292 LEU A CA 1
ATOM 2264 C C . LEU A 1 292 ? 18.659 -18.556 -2.483 1.00 98.00 292 LEU A C 1
ATOM 2266 O O . LEU A 1 292 ? 18.789 -18.984 -3.627 1.00 98.00 292 LEU A O 1
ATOM 2270 N N . GLU A 1 293 ? 19.564 -18.785 -1.537 1.00 98.00 293 GLU A N 1
ATOM 2271 C CA . GLU A 1 293 ? 20.769 -19.593 -1.728 1.00 98.00 293 GLU A CA 1
ATOM 2272 C C . GLU A 1 293 ? 20.405 -21.051 -2.022 1.00 98.00 293 GLU A C 1
ATOM 2274 O O . GLU A 1 293 ? 20.921 -21.625 -2.974 1.00 98.00 293 GLU A O 1
ATOM 2279 N N . ARG A 1 294 ? 19.439 -21.640 -1.300 1.00 97.88 294 ARG A N 1
ATOM 2280 C CA . ARG A 1 294 ? 18.949 -22.995 -1.618 1.00 97.88 294 ARG A CA 1
ATOM 2281 C C . ARG A 1 294 ? 18.350 -23.100 -3.023 1.00 97.88 294 ARG A C 1
ATOM 2283 O O . ARG A 1 294 ? 18.432 -24.165 -3.625 1.00 97.88 294 ARG A O 1
ATOM 2290 N N . LEU A 1 295 ? 17.724 -22.033 -3.519 1.00 97.19 295 LEU A N 1
ATOM 2291 C CA . LEU A 1 295 ? 17.081 -22.015 -4.837 1.00 97.19 295 LEU A CA 1
ATOM 2292 C C . LEU A 1 295 ? 18.059 -21.713 -5.981 1.00 97.19 295 LEU A C 1
ATOM 2294 O O . LEU A 1 295 ? 17.869 -22.216 -7.083 1.00 97.19 295 LEU A O 1
ATOM 2298 N N . SER A 1 296 ? 19.078 -20.886 -5.740 1.00 96.19 296 SER A N 1
ATOM 2299 C CA . SER A 1 296 ? 19.972 -20.364 -6.787 1.00 96.19 296 SER A CA 1
ATOM 2300 C C . SER A 1 296 ? 21.412 -20.881 -6.713 1.00 96.19 296 SER A C 1
ATOM 2302 O O . SER A 1 296 ? 22.148 -20.763 -7.688 1.00 96.19 296 SER A O 1
ATOM 2304 N N . GLY A 1 297 ? 21.832 -21.432 -5.571 1.00 96.56 297 GLY A N 1
ATOM 2305 C CA . GLY A 1 297 ? 23.222 -21.792 -5.280 1.00 96.56 297 GLY A CA 1
ATOM 2306 C C . GLY A 1 297 ? 24.139 -20.597 -4.987 1.00 96.56 297 GLY A C 1
ATOM 2307 O O . GLY A 1 297 ? 25.349 -20.782 -4.886 1.00 96.56 297 GLY A O 1
ATOM 2308 N N . VAL A 1 298 ? 23.592 -19.381 -4.874 1.00 95.69 298 VAL A N 1
ATOM 2309 C CA . VAL A 1 298 ? 24.361 -18.144 -4.674 1.00 95.69 298 VAL A CA 1
ATOM 2310 C C . VAL A 1 298 ? 24.159 -17.602 -3.260 1.00 95.69 298 VAL A C 1
ATOM 2312 O O . VAL A 1 298 ? 23.027 -17.326 -2.856 1.00 95.69 298 VAL A O 1
ATOM 2315 N N . ASP A 1 299 ? 25.257 -17.364 -2.535 1.00 96.31 299 ASP A N 1
ATOM 2316 C CA . ASP A 1 299 ? 25.233 -16.588 -1.288 1.00 96.31 299 ASP A CA 1
ATOM 2317 C C . ASP A 1 299 ? 24.997 -15.107 -1.610 1.00 96.31 299 ASP A C 1
ATOM 2319 O O . ASP A 1 299 ? 25.903 -14.317 -1.895 1.00 96.31 299 ASP A O 1
ATOM 2323 N N . LEU A 1 300 ? 23.726 -14.720 -1.580 1.00 96.06 300 LEU A N 1
ATOM 2324 C CA . LEU A 1 300 ? 23.311 -13.375 -1.941 1.00 96.06 300 LEU A CA 1
ATOM 2325 C C . LEU A 1 300 ? 23.823 -12.309 -0.958 1.00 96.06 300 LEU A C 1
ATOM 2327 O O . LEU A 1 300 ? 24.073 -11.178 -1.374 1.00 96.06 300 LEU A O 1
ATOM 2331 N N . LEU A 1 301 ? 24.025 -12.643 0.324 1.00 96.31 301 LEU A N 1
ATOM 2332 C CA . LEU A 1 301 ? 24.595 -11.696 1.291 1.00 96.31 301 LEU A CA 1
ATOM 2333 C C . LEU A 1 301 ? 26.068 -11.437 0.978 1.00 96.31 301 LEU A C 1
ATOM 2335 O O . LEU A 1 301 ? 26.517 -10.288 1.047 1.00 96.31 301 LEU A O 1
ATOM 2339 N N . GLN A 1 302 ? 26.809 -12.472 0.570 1.00 95.19 302 GLN A N 1
ATOM 2340 C CA . GLN A 1 302 ? 28.178 -12.306 0.092 1.00 95.19 302 GLN A CA 1
ATOM 2341 C C . GLN A 1 302 ? 28.227 -11.385 -1.136 1.00 95.19 302 GLN A C 1
ATOM 2343 O O . GLN A 1 302 ? 29.072 -10.487 -1.200 1.00 95.19 302 GLN A O 1
ATOM 2348 N N . VAL A 1 303 ? 27.295 -11.558 -2.079 1.00 95.00 303 VAL A N 1
ATOM 2349 C CA . VAL A 1 303 ? 27.207 -10.733 -3.292 1.00 95.00 303 VAL A CA 1
ATOM 2350 C C . VAL A 1 303 ? 26.887 -9.266 -2.977 1.00 95.00 303 VAL A C 1
ATOM 2352 O O . VAL A 1 303 ? 27.501 -8.376 -3.569 1.00 95.00 303 VAL A O 1
ATOM 2355 N N . ILE A 1 304 ? 25.959 -8.990 -2.053 1.00 95.19 304 ILE A N 1
ATOM 2356 C CA . ILE A 1 304 ? 25.560 -7.612 -1.705 1.00 95.19 304 ILE A CA 1
ATOM 2357 C C . ILE A 1 304 ? 26.640 -6.908 -0.859 1.00 95.19 304 ILE A C 1
ATOM 2359 O O . ILE A 1 304 ? 26.902 -5.722 -1.086 1.00 95.19 304 ILE A O 1
ATOM 2363 N N . TYR A 1 305 ? 27.260 -7.612 0.102 1.00 93.50 305 TYR A N 1
ATOM 2364 C CA . TYR A 1 305 ? 28.130 -7.013 1.129 1.00 93.50 305 TYR A CA 1
ATOM 2365 C C . TYR A 1 305 ? 29.607 -7.405 1.019 1.00 93.50 305 TYR A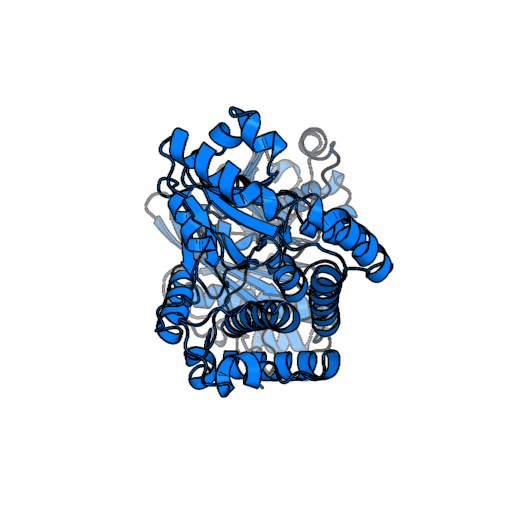 C 1
ATOM 2367 O O . TYR A 1 305 ? 30.483 -6.534 1.006 1.00 93.50 305 TYR A O 1
ATOM 2375 N N . ALA A 1 306 ? 29.897 -8.707 0.977 1.00 77.88 306 ALA A N 1
ATOM 2376 C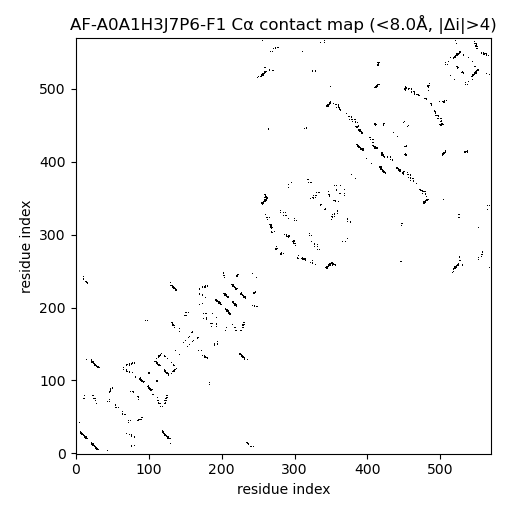 CA . ALA A 1 306 ? 31.235 -9.246 1.234 1.00 77.88 306 ALA A CA 1
ATOM 2377 C C . ALA A 1 306 ? 32.187 -9.185 0.029 1.00 77.88 306 ALA A C 1
ATOM 2379 O O . ALA A 1 306 ? 33.386 -9.392 0.193 1.00 77.88 306 ALA A O 1
ATOM 2380 N N . GLY A 1 307 ? 31.697 -8.831 -1.161 1.00 69.81 307 GLY A N 1
ATOM 2381 C CA . GLY A 1 307 ? 32.550 -8.577 -2.326 1.00 69.81 307 GLY A CA 1
ATOM 2382 C C . GLY A 1 307 ? 33.464 -7.349 -2.196 1.00 69.81 307 GLY A C 1
ATOM 2383 O O . GLY A 1 307 ? 34.253 -7.094 -3.100 1.00 69.81 307 GLY A O 1
ATOM 2384 N N . GLY A 1 308 ? 33.338 -6.547 -1.127 1.00 73.31 308 GLY A N 1
ATOM 2385 C CA . GLY A 1 308 ? 34.128 -5.322 -0.924 1.00 73.31 308 GLY A CA 1
ATOM 2386 C C . GLY A 1 308 ? 33.835 -4.210 -1.940 1.00 73.31 308 GLY A C 1
ATOM 2387 O O . GLY A 1 308 ? 34.521 -3.191 -1.959 1.00 73.31 308 GLY A O 1
ATOM 2388 N N . ARG A 1 309 ? 32.812 -4.401 -2.782 1.00 88.00 309 ARG A N 1
ATOM 2389 C CA . ARG A 1 309 ? 32.453 -3.493 -3.871 1.00 88.00 309 ARG A CA 1
ATOM 2390 C C . ARG A 1 309 ? 31.794 -2.231 -3.309 1.00 88.00 309 ARG A C 1
ATOM 2392 O O . ARG A 1 309 ? 30.876 -2.351 -2.485 1.00 88.00 309 ARG A O 1
ATOM 2399 N N . PRO A 1 310 ? 32.256 -1.031 -3.701 1.00 89.56 310 PRO A N 1
ATOM 2400 C CA . PRO A 1 310 ? 31.707 0.223 -3.203 1.00 89.56 310 PRO A CA 1
ATOM 2401 C C . PRO A 1 310 ? 30.331 0.514 -3.817 1.00 89.56 310 PRO A C 1
ATOM 2403 O O . PRO A 1 310 ? 30.017 0.063 -4.916 1.00 89.56 310 PRO A O 1
ATOM 2406 N N . LYS A 1 311 ? 29.531 1.352 -3.141 1.00 89.25 311 LYS A N 1
ATOM 2407 C CA . LYS A 1 311 ? 28.215 1.815 -3.633 1.00 89.25 311 LYS A CA 1
ATOM 2408 C C . LYS A 1 311 ? 28.277 2.488 -5.016 1.00 89.25 311 LYS A C 1
ATOM 2410 O O . LYS A 1 311 ? 27.273 2.536 -5.714 1.00 89.25 311 LYS A O 1
ATOM 2415 N N . THR A 1 312 ? 29.435 3.039 -5.387 1.00 86.69 312 THR A N 1
ATOM 2416 C CA . THR A 1 312 ? 29.678 3.722 -6.669 1.00 86.69 312 THR A CA 1
ATOM 2417 C C . THR A 1 312 ? 29.847 2.767 -7.847 1.00 86.69 312 THR A C 1
ATOM 2419 O O . THR A 1 312 ? 29.828 3.210 -8.994 1.00 86.69 312 THR A O 1
ATOM 2422 N N . GLU A 1 313 ? 30.036 1.473 -7.590 1.00 89.69 313 GLU A N 1
ATOM 2423 C CA . GLU A 1 313 ? 30.203 0.483 -8.641 1.00 89.69 313 GLU A CA 1
ATOM 2424 C C . GLU A 1 313 ? 28.838 -0.025 -9.150 1.00 89.69 313 GLU A C 1
ATOM 2426 O O . GLU A 1 313 ? 27.964 -0.338 -8.336 1.00 89.69 313 GLU A O 1
ATOM 2431 N N . PRO A 1 314 ? 28.627 -0.150 -10.476 1.00 86.44 314 PRO A N 1
ATOM 2432 C CA . PRO A 1 314 ? 27.356 -0.621 -11.019 1.00 86.44 314 PRO A CA 1
ATOM 2433 C C . PRO A 1 314 ? 27.013 -2.056 -10.596 1.00 86.44 314 PRO A C 1
ATOM 2435 O O . PRO A 1 314 ? 27.740 -3.003 -10.904 1.00 86.44 314 PRO A O 1
ATOM 2438 N N . PHE A 1 315 ? 25.851 -2.230 -9.962 1.00 91.88 315 PHE A N 1
ATOM 2439 C CA . PHE A 1 315 ? 25.285 -3.542 -9.653 1.00 91.88 315 PHE A CA 1
ATOM 2440 C C . PHE A 1 315 ? 24.249 -3.921 -10.724 1.00 91.88 315 PHE A C 1
ATOM 2442 O O . PHE A 1 315 ? 23.107 -3.462 -10.678 1.00 91.88 315 PHE A O 1
ATOM 2449 N N . VAL A 1 316 ? 24.667 -4.704 -11.729 1.00 88.62 316 VAL A N 1
ATOM 2450 C CA . VAL A 1 316 ? 23.895 -4.893 -12.982 1.00 88.62 316 VAL A CA 1
ATOM 2451 C C . VAL A 1 316 ? 23.544 -6.342 -13.340 1.00 88.62 316 VAL A C 1
ATOM 2453 O O . VAL A 1 316 ? 22.639 -6.558 -14.141 1.00 88.62 316 VAL A O 1
ATOM 2456 N N . GLU A 1 317 ? 24.205 -7.340 -12.749 1.00 92.25 317 GLU A N 1
ATOM 2457 C CA . GLU A 1 317 ? 23.956 -8.757 -13.061 1.00 92.25 317 GLU A CA 1
ATOM 2458 C C . GLU A 1 317 ? 22.550 -9.190 -12.621 1.00 92.25 317 GLU A C 1
ATOM 2460 O O . GLU A 1 317 ? 22.244 -9.184 -11.428 1.00 92.25 317 GLU A O 1
ATOM 2465 N N . LEU A 1 318 ? 21.670 -9.565 -13.559 1.00 93.50 318 LEU A N 1
ATOM 2466 C CA . LEU A 1 318 ? 20.248 -9.803 -13.256 1.00 93.50 318 LEU A CA 1
ATOM 2467 C C . LEU A 1 318 ? 20.019 -10.918 -12.240 1.00 93.50 318 LEU A C 1
ATOM 2469 O O . LEU A 1 318 ? 19.210 -10.735 -11.332 1.00 93.50 318 LEU A O 1
ATOM 2473 N N . GLY A 1 319 ? 20.767 -12.019 -12.360 1.00 94.50 319 GLY A N 1
ATOM 2474 C CA . GLY A 1 319 ? 20.698 -13.151 -11.431 1.00 94.50 319 GLY A CA 1
ATOM 2475 C C . GLY A 1 319 ? 21.058 -12.787 -9.988 1.00 94.50 319 GLY A C 1
ATOM 2476 O O . GLY A 1 319 ? 20.722 -13.526 -9.074 1.00 94.50 319 GLY A O 1
ATOM 2477 N N . HIS A 1 320 ? 21.689 -11.630 -9.768 1.00 95.56 320 HIS A N 1
ATOM 2478 C CA . HIS A 1 320 ? 21.985 -11.098 -8.441 1.00 95.56 320 HIS A CA 1
ATOM 2479 C C . HIS A 1 320 ? 21.068 -9.930 -8.068 1.00 95.56 320 HIS A C 1
ATOM 2481 O O . HIS A 1 320 ? 20.548 -9.874 -6.959 1.00 95.56 320 HIS A O 1
ATOM 2487 N N . THR A 1 321 ? 20.852 -8.990 -8.986 1.00 95.44 321 THR A N 1
ATOM 2488 C CA . THR A 1 321 ? 20.116 -7.748 -8.710 1.00 95.44 321 THR A CA 1
ATOM 2489 C C . THR A 1 321 ? 18.634 -7.992 -8.456 1.00 95.44 321 THR A C 1
ATOM 2491 O O . THR A 1 321 ? 18.087 -7.409 -7.525 1.00 95.44 321 THR A O 1
ATOM 2494 N N . HIS A 1 322 ? 17.994 -8.888 -9.213 1.00 96.81 322 HIS A N 1
ATOM 2495 C CA . HIS A 1 322 ? 16.586 -9.232 -9.013 1.00 96.81 322 HIS A CA 1
ATOM 2496 C C . HIS A 1 322 ? 16.314 -9.834 -7.626 1.00 96.81 322 HIS A C 1
ATOM 2498 O O . HIS A 1 322 ? 15.514 -9.261 -6.880 1.00 96.81 322 HIS A O 1
ATOM 2504 N N . PRO A 1 323 ? 16.978 -10.939 -7.226 1.00 98.06 323 PRO A N 1
ATOM 2505 C CA . PRO A 1 323 ? 16.755 -11.503 -5.901 1.00 98.06 323 PRO A CA 1
ATOM 2506 C C . PRO A 1 323 ? 17.238 -10.572 -4.782 1.00 98.06 323 PRO A C 1
ATOM 2508 O O . PRO A 1 323 ? 16.626 -10.563 -3.718 1.00 98.06 323 PRO A O 1
ATOM 2511 N N . ALA A 1 324 ? 18.274 -9.751 -5.000 1.00 97.75 324 ALA A N 1
ATOM 2512 C CA . ALA A 1 324 ? 18.731 -8.785 -3.998 1.00 97.75 324 ALA A CA 1
ATOM 2513 C C . ALA A 1 324 ? 17.693 -7.682 -3.739 1.00 97.75 324 ALA A C 1
ATOM 2515 O O . ALA A 1 324 ? 17.399 -7.375 -2.583 1.00 97.75 324 ALA A O 1
ATOM 2516 N N . LEU A 1 325 ? 17.103 -7.123 -4.802 1.00 97.44 325 LEU A N 1
ATOM 2517 C CA . LEU A 1 325 ? 16.004 -6.161 -4.696 1.00 97.44 325 LEU A CA 1
ATOM 2518 C C . LEU A 1 325 ? 14.773 -6.777 -4.046 1.00 97.44 325 LEU A C 1
ATOM 2520 O O . LEU A 1 325 ? 14.135 -6.128 -3.221 1.00 97.44 325 LEU A O 1
ATOM 2524 N N . PHE A 1 326 ? 14.438 -8.016 -4.402 1.00 98.62 326 PHE A N 1
ATOM 2525 C CA . PHE A 1 326 ? 13.321 -8.719 -3.789 1.00 98.62 326 PHE A CA 1
ATOM 2526 C C . PHE A 1 326 ? 13.544 -8.915 -2.284 1.00 98.62 326 PHE A C 1
ATOM 2528 O O . PHE A 1 326 ? 12.694 -8.541 -1.478 1.00 98.62 326 PHE A O 1
ATOM 2535 N N . LEU A 1 327 ? 14.715 -9.437 -1.904 1.00 98.62 327 LEU A N 1
ATOM 2536 C CA . LEU A 1 327 ? 15.054 -9.761 -0.523 1.00 98.62 327 LEU A CA 1
ATOM 2537 C C . LEU A 1 327 ? 15.060 -8.529 0.384 1.00 98.62 327 LEU A C 1
ATOM 2539 O O . LEU A 1 327 ? 14.446 -8.565 1.446 1.00 98.62 327 LEU A O 1
ATOM 2543 N N . ILE A 1 328 ? 15.725 -7.444 -0.022 1.00 98.38 328 ILE A N 1
ATOM 2544 C CA . ILE A 1 328 ? 15.821 -6.236 0.809 1.00 98.38 328 ILE A CA 1
ATOM 2545 C C . ILE A 1 328 ? 14.463 -5.597 1.038 1.00 98.38 328 ILE A C 1
ATOM 2547 O O . ILE A 1 328 ? 14.127 -5.255 2.170 1.00 98.38 328 ILE A O 1
ATOM 2551 N N . GLN A 1 329 ? 13.682 -5.439 -0.027 1.00 98.62 329 GLN A N 1
ATOM 2552 C CA . GLN A 1 329 ? 12.380 -4.793 0.066 1.00 98.62 329 GLN A CA 1
ATOM 2553 C C . GLN A 1 329 ? 11.399 -5.656 0.878 1.00 98.62 329 GLN A C 1
ATOM 2555 O O . GLN A 1 329 ? 10.636 -5.129 1.690 1.00 98.62 329 GLN A O 1
ATOM 2560 N N . TYR A 1 330 ? 11.470 -6.987 0.733 1.00 98.81 330 TYR A N 1
ATOM 2561 C CA . TYR A 1 330 ? 10.724 -7.924 1.574 1.00 98.81 330 TYR A CA 1
ATOM 2562 C C . TYR A 1 330 ? 11.152 -7.826 3.044 1.00 98.81 330 TYR A C 1
ATOM 2564 O O . TYR A 1 330 ? 10.298 -7.701 3.919 1.00 98.81 330 TYR A O 1
ATOM 2572 N N . ALA A 1 331 ? 12.458 -7.828 3.331 1.00 98.69 331 ALA A N 1
ATOM 2573 C CA . ALA A 1 331 ? 12.976 -7.710 4.691 1.00 98.69 331 ALA A CA 1
ATOM 2574 C C . ALA A 1 331 ? 12.570 -6.381 5.345 1.00 98.69 331 ALA A C 1
ATOM 2576 O O . ALA A 1 331 ? 12.110 -6.398 6.480 1.00 98.69 331 ALA A O 1
ATOM 2577 N N . LEU A 1 332 ? 12.628 -5.254 4.623 1.00 98.50 332 LEU A N 1
ATOM 2578 C CA . LEU A 1 332 ? 12.122 -3.961 5.103 1.00 98.50 332 LEU A CA 1
ATOM 2579 C C . LEU A 1 332 ? 10.629 -4.027 5.451 1.00 98.50 332 LEU A C 1
ATOM 2581 O O . LEU A 1 332 ? 10.229 -3.587 6.529 1.00 98.50 332 LEU A O 1
ATOM 2585 N N . ALA A 1 333 ? 9.806 -4.617 4.579 1.00 98.62 333 ALA A N 1
ATOM 2586 C CA . ALA A 1 333 ? 8.378 -4.777 4.842 1.00 98.62 333 ALA A CA 1
ATOM 2587 C C . ALA A 1 333 ? 8.117 -5.644 6.078 1.00 98.62 333 ALA A C 1
ATOM 2589 O O . ALA A 1 333 ? 7.304 -5.275 6.926 1.00 98.62 333 ALA A O 1
ATOM 2590 N N . ARG A 1 334 ? 8.824 -6.772 6.218 1.00 98.31 334 ARG A N 1
ATOM 2591 C CA . ARG A 1 334 ? 8.721 -7.639 7.397 1.00 98.31 334 ARG A CA 1
ATOM 2592 C C . ARG A 1 334 ? 9.179 -6.932 8.670 1.00 98.31 334 ARG A C 1
ATOM 2594 O O . ARG A 1 334 ? 8.487 -7.030 9.676 1.00 98.31 334 ARG A O 1
ATOM 2601 N N . THR A 1 335 ? 10.255 -6.151 8.615 1.00 98.12 335 THR A N 1
ATOM 2602 C CA . THR A 1 335 ? 10.719 -5.333 9.742 1.00 98.12 335 THR A CA 1
ATOM 2603 C C . THR A 1 335 ? 9.665 -4.328 10.189 1.00 98.12 335 THR A C 1
ATOM 2605 O O . THR A 1 335 ? 9.393 -4.220 11.382 1.00 98.12 335 THR A O 1
ATOM 2608 N N . LEU A 1 336 ? 9.034 -3.614 9.254 1.00 97.56 336 LEU A N 1
ATOM 2609 C CA . LEU A 1 336 ? 7.951 -2.683 9.576 1.00 97.56 336 LEU A CA 1
ATOM 2610 C C . LEU A 1 336 ? 6.734 -3.403 10.175 1.00 97.56 336 LEU A C 1
ATOM 2612 O O . LEU A 1 336 ? 6.188 -2.950 11.182 1.00 97.56 336 LEU A O 1
ATOM 2616 N N . LEU A 1 337 ? 6.348 -4.553 9.613 1.00 93.00 337 LEU A N 1
ATOM 2617 C CA . LEU A 1 337 ? 5.270 -5.386 10.149 1.00 93.00 337 LEU A CA 1
ATOM 2618 C C . LEU A 1 337 ? 5.577 -5.875 11.576 1.00 93.00 337 LEU A C 1
ATOM 2620 O O . LEU A 1 337 ? 4.724 -5.786 12.463 1.00 93.00 337 LEU A O 1
ATOM 2624 N N . ASP A 1 338 ? 6.789 -6.334 11.849 1.00 92.12 338 ASP A N 1
ATOM 2625 C CA . ASP A 1 338 ? 7.160 -6.818 13.181 1.00 92.12 338 ASP A CA 1
ATOM 2626 C C . ASP A 1 338 ? 7.259 -5.670 14.200 1.00 92.12 338 ASP A C 1
ATOM 2628 O O . ASP A 1 338 ? 6.928 -5.850 15.371 1.00 92.12 338 ASP A O 1
ATOM 2632 N N . LYS A 1 339 ? 7.588 -4.454 13.746 1.00 88.56 339 LYS A N 1
ATOM 2633 C CA . LYS A 1 339 ? 7.550 -3.216 14.546 1.00 88.56 339 LYS A CA 1
ATOM 2634 C C . LYS A 1 339 ? 6.149 -2.594 14.672 1.00 88.56 339 LYS A C 1
ATOM 2636 O O . LYS A 1 339 ? 6.007 -1.520 15.245 1.00 88.56 339 LYS A O 1
ATOM 2641 N N . GLY A 1 340 ? 5.107 -3.259 14.167 1.00 85.62 340 GLY A N 1
ATOM 2642 C CA . GLY A 1 340 ? 3.708 -2.854 14.359 1.00 85.62 340 GLY A CA 1
ATOM 2643 C C . GLY A 1 340 ? 3.117 -1.957 13.269 1.00 85.62 340 GLY A C 1
ATOM 2644 O O . GLY A 1 340 ? 1.913 -1.706 13.289 1.00 85.62 340 GLY A O 1
ATOM 2645 N N . VAL A 1 341 ? 3.897 -1.547 12.267 1.00 89.69 341 VAL A N 1
ATOM 2646 C CA . VAL A 1 341 ? 3.383 -0.784 11.121 1.00 89.69 341 VAL A CA 1
ATOM 2647 C C . VAL A 1 341 ? 2.583 -1.721 10.224 1.00 89.69 341 VAL A C 1
ATOM 2649 O O . VAL A 1 341 ? 3.070 -2.778 9.824 1.00 89.69 341 VAL A O 1
ATOM 2652 N N . ARG A 1 342 ? 1.326 -1.388 9.934 1.00 88.50 342 ARG A N 1
ATOM 2653 C CA . ARG A 1 342 ? 0.453 -2.192 9.066 1.00 88.50 342 ARG A CA 1
ATOM 2654 C C . ARG A 1 342 ? 0.105 -1.382 7.819 1.00 88.50 342 ARG A C 1
ATOM 2656 O O . ARG A 1 342 ? -0.373 -0.261 7.979 1.00 88.50 342 ARG A O 1
ATOM 2663 N N . PRO A 1 343 ? 0.323 -1.919 6.607 1.00 93.50 343 PRO A N 1
ATOM 2664 C CA . PRO A 1 343 ? -0.186 -1.283 5.407 1.00 93.50 343 PRO A CA 1
ATOM 2665 C C . PRO A 1 343 ? -1.705 -1.448 5.338 1.00 93.50 343 PRO A C 1
ATOM 2667 O O . PRO A 1 343 ? -2.254 -2.463 5.767 1.00 93.50 343 PRO A O 1
ATOM 2670 N N . ASP A 1 344 ? -2.370 -0.461 4.757 1.00 90.56 344 ASP A N 1
ATOM 2671 C CA . ASP A 1 344 ? -3.746 -0.571 4.281 1.00 90.56 344 ASP A CA 1
ATOM 2672 C C . ASP A 1 344 ? -3.760 -1.076 2.818 1.00 90.56 344 ASP A C 1
ATOM 2674 O O . ASP A 1 344 ? -4.737 -1.671 2.365 1.00 90.56 344 ASP A O 1
ATOM 2678 N N . LEU A 1 345 ? -2.660 -0.870 2.076 1.00 92.81 345 LEU A N 1
ATOM 2679 C CA . LEU A 1 345 ? -2.494 -1.247 0.669 1.00 92.81 345 LEU A CA 1
ATOM 2680 C C . LEU A 1 345 ? -1.010 -1.448 0.317 1.00 92.81 345 LEU A C 1
ATOM 2682 O O . LEU A 1 345 ? -0.132 -0.791 0.877 1.00 92.81 345 LEU A O 1
ATOM 2686 N N . LEU A 1 346 ? -0.725 -2.340 -0.629 1.00 97.88 346 LEU A N 1
ATOM 2687 C CA . LEU A 1 346 ? 0.603 -2.532 -1.214 1.00 97.88 346 LEU A CA 1
ATOM 2688 C C . LEU A 1 346 ? 0.603 -2.044 -2.663 1.00 97.88 346 LEU A C 1
ATOM 2690 O O . LEU A 1 346 ? -0.354 -2.283 -3.394 1.00 97.88 346 LEU A O 1
ATOM 2694 N N . LEU A 1 347 ? 1.678 -1.394 -3.091 1.00 97.44 347 LEU A N 1
ATOM 2695 C CA . LEU A 1 347 ? 1.865 -0.921 -4.459 1.00 97.44 347 LEU A CA 1
ATOM 2696 C C . LEU A 1 347 ? 3.183 -1.464 -5.004 1.00 97.44 347 LEU A C 1
ATOM 2698 O O . LEU A 1 347 ? 4.241 -1.270 -4.407 1.00 97.44 347 LEU A O 1
ATOM 2702 N N . GLY A 1 348 ? 3.116 -2.137 -6.149 1.00 94.94 348 GLY A N 1
ATOM 2703 C CA . GLY A 1 348 ? 4.280 -2.684 -6.837 1.00 94.94 348 GLY A CA 1
ATOM 2704 C C . GLY A 1 348 ? 4.554 -1.968 -8.154 1.00 94.94 348 GLY A C 1
ATOM 2705 O O . GLY A 1 348 ? 3.666 -1.873 -9.000 1.00 94.94 348 GLY A O 1
ATOM 2706 N N . ALA A 1 349 ? 5.789 -1.503 -8.349 1.00 94.44 349 ALA A N 1
ATOM 2707 C CA . ALA A 1 349 ? 6.262 -0.998 -9.633 1.00 94.44 349 ALA A CA 1
ATOM 2708 C C . ALA A 1 349 ? 7.245 -1.999 -10.258 1.00 94.44 349 ALA A C 1
ATOM 2710 O O . ALA A 1 349 ? 8.336 -2.217 -9.724 1.00 94.44 349 ALA A O 1
ATOM 2711 N N . SER A 1 350 ? 6.879 -2.586 -11.405 1.00 93.56 350 SER A N 1
ATOM 2712 C CA . SER A 1 350 ? 7.712 -3.569 -12.119 1.00 93.56 350 SER A CA 1
ATOM 2713 C C . SER A 1 350 ? 8.131 -4.722 -11.190 1.00 93.56 350 SER A C 1
ATOM 2715 O O . SER A 1 350 ? 7.277 -5.322 -10.541 1.00 93.56 350 SER A O 1
ATOM 2717 N N . LEU A 1 351 ? 9.430 -5.009 -11.059 1.00 94.75 351 LEU A N 1
ATOM 2718 C CA . LEU A 1 351 ? 9.962 -6.038 -10.160 1.00 94.75 351 LEU A CA 1
ATOM 2719 C C . LEU A 1 351 ? 9.458 -5.913 -8.706 1.00 94.75 351 LEU A C 1
ATOM 2721 O O . LEU A 1 351 ? 9.301 -6.926 -8.023 1.00 94.75 351 LEU A O 1
ATOM 2725 N N . GLY A 1 352 ? 9.163 -4.699 -8.232 1.00 96.81 352 GLY A N 1
ATOM 2726 C CA . GLY A 1 352 ? 8.619 -4.481 -6.892 1.00 96.81 352 GLY A CA 1
ATOM 2727 C C . GLY A 1 352 ? 7.262 -5.152 -6.667 1.00 96.81 352 GLY A C 1
ATOM 2728 O O . GLY A 1 352 ? 6.900 -5.463 -5.536 1.00 96.81 352 GLY A O 1
ATOM 2729 N N . GLU A 1 353 ? 6.519 -5.462 -7.726 1.00 95.88 353 GLU A N 1
ATOM 2730 C CA . GLU A 1 353 ? 5.238 -6.149 -7.601 1.00 95.88 353 GLU A CA 1
ATOM 2731 C C . GLU A 1 353 ? 5.374 -7.612 -7.159 1.00 95.88 353 GLU A C 1
ATOM 2733 O O . GLU A 1 353 ? 4.535 -8.093 -6.400 1.00 95.88 353 GLU A O 1
ATOM 2738 N N . PHE A 1 354 ? 6.481 -8.288 -7.488 1.00 96.88 354 PHE A N 1
ATOM 2739 C CA . PHE A 1 354 ? 6.791 -9.598 -6.902 1.00 96.88 354 PHE A CA 1
ATOM 2740 C C . PHE A 1 354 ? 6.952 -9.510 -5.380 1.00 96.88 354 PHE A C 1
ATOM 2742 O O . PHE A 1 354 ? 6.502 -10.398 -4.653 1.00 96.88 354 PHE A O 1
ATOM 2749 N N . VAL A 1 355 ? 7.546 -8.417 -4.887 1.00 98.31 355 VAL A N 1
ATOM 2750 C CA . VAL A 1 355 ? 7.664 -8.149 -3.447 1.00 98.31 355 VAL A CA 1
ATOM 2751 C C . VAL A 1 355 ? 6.284 -7.920 -2.844 1.00 98.31 355 VAL A C 1
ATOM 2753 O O . VAL A 1 355 ? 5.963 -8.535 -1.831 1.00 98.31 355 VAL A O 1
ATOM 2756 N N . ALA A 1 356 ? 5.446 -7.100 -3.484 1.00 97.94 356 ALA A N 1
ATOM 2757 C CA . ALA A 1 356 ? 4.082 -6.843 -3.029 1.00 97.94 356 ALA A CA 1
ATOM 2758 C C . ALA A 1 356 ? 3.258 -8.139 -2.926 1.00 97.94 356 ALA A C 1
ATOM 2760 O O . ALA A 1 356 ? 2.604 -8.364 -1.912 1.00 97.94 356 ALA A O 1
ATOM 2761 N N . ILE A 1 357 ? 3.347 -9.025 -3.923 1.00 96.25 357 ILE A N 1
ATOM 2762 C CA . ILE A 1 357 ? 2.686 -10.342 -3.935 1.00 96.25 357 ILE A CA 1
ATOM 2763 C C . ILE A 1 357 ? 3.161 -11.218 -2.765 1.00 96.25 357 ILE A C 1
ATOM 2765 O O . ILE A 1 357 ? 2.338 -11.838 -2.086 1.00 96.25 357 ILE A O 1
ATOM 2769 N N . ALA A 1 358 ? 4.473 -11.259 -2.506 1.00 97.69 358 ALA A N 1
ATOM 2770 C CA . ALA A 1 358 ? 5.045 -12.040 -1.409 1.00 97.69 358 ALA A CA 1
ATOM 2771 C C . ALA A 1 358 ? 4.657 -11.478 -0.031 1.00 97.69 358 ALA A C 1
ATOM 2773 O O . ALA A 1 358 ? 4.268 -12.230 0.860 1.00 97.69 358 ALA A O 1
ATOM 2774 N N . VAL A 1 359 ? 4.723 -10.154 0.146 1.00 98.38 359 VAL A N 1
ATOM 2775 C CA . VAL A 1 359 ? 4.339 -9.468 1.392 1.00 98.38 359 VAL A CA 1
ATOM 2776 C C . VAL A 1 359 ? 2.839 -9.594 1.650 1.00 98.38 359 VAL A C 1
ATOM 2778 O O . VAL A 1 359 ? 2.442 -9.792 2.794 1.00 98.38 359 VAL A O 1
ATOM 2781 N N . ALA A 1 360 ? 2.009 -9.550 0.605 1.00 95.69 360 ALA A N 1
ATOM 2782 C CA . ALA A 1 360 ? 0.575 -9.823 0.689 1.00 95.69 360 ALA A CA 1
ATOM 2783 C C . ALA A 1 360 ? 0.248 -11.280 1.035 1.00 95.69 360 ALA A C 1
ATOM 2785 O O . ALA A 1 360 ? -0.923 -11.600 1.219 1.00 95.69 360 ALA A O 1
ATOM 2786 N N . GLU A 1 361 ? 1.241 -12.170 1.080 1.00 95.25 361 GLU A N 1
ATOM 2787 C CA . GLU A 1 361 ? 1.066 -13.609 1.283 1.00 95.25 361 GLU A CA 1
ATOM 2788 C C . GLU A 1 361 ? 0.194 -14.275 0.194 1.00 95.25 361 GLU A C 1
ATOM 2790 O O . GLU A 1 361 ? -0.217 -15.429 0.343 1.00 95.25 361 GLU A O 1
ATOM 2795 N N . ALA A 1 362 ? -0.029 -13.598 -0.942 1.00 92.19 362 ALA A N 1
ATOM 2796 C CA . ALA A 1 362 ? -0.764 -14.145 -2.082 1.00 92.19 362 ALA A CA 1
ATOM 2797 C C . ALA A 1 362 ? -0.043 -15.369 -2.662 1.00 92.19 362 ALA A C 1
ATOM 2799 O O . ALA A 1 362 ? -0.671 -16.334 -3.085 1.00 92.19 362 ALA A O 1
ATOM 2800 N N . VAL A 1 363 ? 1.285 -15.379 -2.591 1.00 93.06 363 VAL A N 1
ATOM 2801 C CA . VAL A 1 363 ? 2.128 -16.536 -2.895 1.00 93.06 363 VAL A CA 1
ATOM 2802 C C . VAL A 1 363 ? 3.097 -16.746 -1.722 1.00 93.06 363 VAL A C 1
ATOM 2804 O O . VAL A 1 363 ? 3.550 -15.757 -1.141 1.00 93.06 363 VAL A O 1
ATOM 2807 N N . PRO A 1 364 ? 3.407 -17.994 -1.315 1.00 94.19 364 PRO A N 1
ATOM 2808 C CA . PRO A 1 364 ? 4.445 -18.256 -0.318 1.00 94.19 364 PRO A CA 1
ATOM 2809 C C . PRO A 1 364 ? 5.793 -17.639 -0.713 1.00 94.19 364 PRO A C 1
ATOM 2811 O O . PRO A 1 364 ? 6.141 -17.605 -1.894 1.00 94.19 364 PRO A O 1
ATOM 2814 N N . PHE A 1 365 ? 6.572 -17.188 0.271 1.00 96.50 365 PHE A N 1
ATOM 2815 C CA . PHE A 1 365 ? 7.838 -16.487 0.037 1.00 96.50 365 PHE A CA 1
ATOM 2816 C C . PHE A 1 365 ? 8.807 -17.285 -0.848 1.00 96.50 365 PHE A C 1
ATOM 2818 O O . PHE A 1 365 ? 9.350 -16.740 -1.803 1.00 96.50 365 PHE A O 1
ATOM 2825 N N . GLU A 1 366 ? 8.990 -18.578 -0.573 1.00 96.56 366 GLU A N 1
ATOM 2826 C CA . GLU A 1 366 ? 9.860 -19.480 -1.338 1.00 96.56 366 GLU A CA 1
ATOM 2827 C C . GLU A 1 366 ? 9.466 -19.531 -2.816 1.00 96.56 366 GLU A C 1
ATOM 2829 O O . GLU A 1 366 ? 10.321 -19.508 -3.702 1.00 96.56 366 GLU A O 1
ATOM 2834 N N . GLN A 1 367 ? 8.161 -19.585 -3.085 1.00 95.88 367 GLN A N 1
ATOM 2835 C CA . GLN A 1 367 ? 7.639 -19.642 -4.440 1.00 95.88 367 GLN A CA 1
ATOM 2836 C C . GLN A 1 367 ? 7.810 -18.289 -5.138 1.00 95.88 367 GLN A C 1
ATOM 2838 O O . GLN A 1 367 ? 8.325 -18.260 -6.251 1.00 95.88 367 GLN A O 1
ATOM 2843 N N . ALA A 1 368 ? 7.497 -17.171 -4.474 1.00 96.69 368 ALA A N 1
ATOM 2844 C CA . ALA A 1 368 ? 7.743 -15.830 -5.011 1.00 96.69 368 ALA A CA 1
ATOM 2845 C C . ALA A 1 368 ? 9.238 -15.570 -5.290 1.00 96.69 368 ALA A C 1
ATOM 2847 O O . ALA A 1 368 ? 9.591 -14.989 -6.315 1.00 96.69 368 ALA A O 1
ATOM 2848 N N . ALA A 1 369 ? 10.132 -16.065 -4.433 1.00 97.69 369 ALA A N 1
ATOM 2849 C CA . ALA A 1 369 ? 11.574 -16.017 -4.650 1.00 97.69 369 ALA A CA 1
ATOM 2850 C C . ALA A 1 369 ? 11.990 -16.811 -5.903 1.00 97.69 369 ALA A C 1
ATOM 2852 O O . ALA A 1 369 ? 12.757 -16.311 -6.727 1.00 97.69 369 ALA A O 1
ATOM 2853 N N . GLY A 1 370 ? 11.443 -18.019 -6.088 1.00 97.00 370 GLY A N 1
ATOM 2854 C CA . GLY A 1 370 ? 11.650 -18.820 -7.298 1.00 97.00 370 GLY A CA 1
ATOM 2855 C C . GLY A 1 370 ? 11.139 -18.127 -8.565 1.00 97.00 370 GLY A C 1
ATOM 2856 O O . GLY A 1 370 ? 11.823 -18.122 -9.585 1.00 97.00 370 GLY A O 1
ATOM 2857 N N . MET A 1 371 ? 9.981 -17.468 -8.482 1.00 95.81 371 MET A N 1
ATOM 2858 C CA . MET A 1 371 ? 9.406 -16.675 -9.573 1.00 95.81 371 MET A CA 1
ATOM 2859 C C . MET A 1 371 ? 10.342 -15.537 -10.004 1.00 95.81 371 MET A C 1
ATOM 2861 O O . MET A 1 371 ? 10.552 -15.340 -11.202 1.00 95.81 371 MET A O 1
ATOM 2865 N N . VAL A 1 372 ? 10.938 -14.817 -9.049 1.00 97.12 372 VAL A N 1
ATOM 2866 C CA . VAL A 1 372 ? 11.893 -13.727 -9.316 1.00 97.12 372 VAL A CA 1
ATOM 2867 C C . VAL A 1 372 ? 13.182 -14.244 -9.958 1.00 97.12 372 VAL A C 1
ATOM 2869 O O . VAL A 1 372 ? 13.674 -13.642 -10.916 1.00 97.12 372 VAL A O 1
ATOM 2872 N N . LEU A 1 373 ? 13.724 -15.357 -9.455 1.00 97.50 373 LEU A N 1
ATOM 2873 C CA . LEU A 1 373 ? 14.919 -15.991 -10.017 1.00 97.50 373 LEU A CA 1
ATOM 2874 C C . LEU A 1 373 ? 14.683 -16.447 -11.461 1.00 97.50 373 LEU A C 1
ATOM 2876 O O . LEU A 1 373 ? 15.501 -16.168 -12.337 1.00 97.50 373 LEU A O 1
ATOM 2880 N N . GLU A 1 374 ? 13.545 -17.092 -11.720 1.00 96.25 374 GLU A N 1
ATOM 2881 C CA . GLU A 1 374 ? 13.193 -17.554 -13.062 1.00 96.25 374 GLU A CA 1
ATOM 2882 C C . GLU A 1 374 ? 12.978 -16.381 -14.023 1.00 96.25 374 GLU A C 1
ATOM 2884 O O . GLU A 1 374 ? 13.452 -16.422 -15.157 1.00 96.25 374 GLU A O 1
ATOM 2889 N N . HIS A 1 375 ? 12.350 -15.292 -13.565 1.00 95.81 375 HIS A N 1
ATOM 2890 C CA . HIS A 1 375 ? 12.196 -14.083 -14.373 1.00 95.81 375 HIS A CA 1
ATOM 2891 C C . HIS A 1 375 ? 13.561 -13.512 -14.783 1.00 95.81 375 HIS A C 1
ATOM 2893 O O . HIS A 1 375 ? 13.809 -13.265 -15.963 1.00 95.81 375 HIS A O 1
ATOM 2899 N N . ALA A 1 376 ? 14.486 -13.364 -13.828 1.00 95.88 376 ALA A N 1
ATOM 2900 C CA . ALA A 1 376 ? 15.838 -12.879 -14.102 1.00 95.88 376 ALA A CA 1
ATOM 2901 C C . ALA A 1 376 ? 16.586 -13.772 -15.106 1.00 95.88 376 ALA A C 1
ATOM 2903 O O . ALA A 1 376 ? 17.267 -13.262 -16.000 1.00 95.88 376 ALA A O 1
ATOM 2904 N N . ARG A 1 377 ? 16.431 -15.096 -14.974 1.00 96.62 377 ARG A N 1
ATOM 2905 C CA . ARG A 1 377 ? 17.027 -16.093 -15.869 1.00 96.62 377 ARG A CA 1
ATOM 2906 C C . ARG A 1 377 ? 16.493 -15.960 -17.295 1.00 96.62 377 ARG A C 1
ATOM 2908 O O . ARG A 1 377 ? 17.288 -15.863 -18.225 1.00 96.62 377 ARG A O 1
ATOM 2915 N N . LEU A 1 378 ? 15.170 -15.902 -17.468 1.00 96.12 378 LEU A N 1
ATOM 2916 C CA . LEU A 1 378 ? 14.545 -15.789 -18.789 1.00 96.12 378 LEU A CA 1
ATOM 2917 C C . LEU A 1 378 ? 14.867 -14.462 -19.476 1.00 96.12 378 LEU A C 1
ATOM 2919 O O . LEU A 1 378 ? 15.113 -14.458 -20.680 1.00 96.12 378 LEU A O 1
ATOM 2923 N N . VAL A 1 379 ? 14.915 -13.345 -18.739 1.00 95.88 379 VAL A N 1
ATOM 2924 C CA . VAL A 1 379 ? 15.347 -12.060 -19.317 1.00 95.88 379 VAL A CA 1
ATOM 2925 C C . VAL A 1 379 ? 16.774 -12.173 -19.847 1.00 95.88 379 VAL A C 1
ATOM 2927 O O . VAL A 1 379 ? 17.030 -11.780 -20.983 1.00 95.88 379 VAL A O 1
ATOM 2930 N N . ALA A 1 380 ? 17.689 -12.742 -19.059 1.00 94.94 380 ALA A N 1
ATOM 2931 C CA . ALA A 1 380 ? 19.081 -12.900 -19.467 1.00 94.94 380 ALA A CA 1
ATOM 2932 C C . ALA A 1 380 ? 19.260 -13.847 -20.669 1.00 94.94 380 ALA A C 1
ATOM 2934 O O . ALA A 1 380 ? 20.164 -13.640 -21.475 1.00 94.94 380 ALA A O 1
ATOM 2935 N N . GLU A 1 381 ? 18.413 -14.872 -20.798 1.00 95.75 381 GLU A N 1
ATOM 2936 C CA . GLU A 1 381 ? 18.492 -15.861 -21.878 1.00 95.75 381 GLU A CA 1
ATOM 2937 C C . GLU A 1 381 ? 17.818 -15.398 -23.178 1.00 95.75 381 GLU A C 1
ATOM 2939 O O . GLU A 1 381 ? 18.295 -15.700 -24.274 1.00 95.75 381 GLU A O 1
ATOM 2944 N N . HIS A 1 382 ? 16.688 -14.695 -23.078 1.00 95.75 382 HIS A N 1
ATOM 2945 C CA . HIS A 1 382 ? 15.799 -14.476 -24.220 1.00 95.75 382 HIS A CA 1
ATOM 2946 C C . HIS A 1 382 ? 15.681 -13.024 -24.672 1.00 95.75 382 HIS A C 1
ATOM 2948 O O . HIS A 1 382 ? 15.254 -12.802 -25.807 1.00 95.75 382 HIS A O 1
ATOM 2954 N N . SER A 1 383 ? 16.047 -12.044 -23.839 1.00 95.38 383 SER A N 1
ATOM 2955 C CA . SER A 1 383 ? 16.008 -10.641 -24.248 1.00 95.38 383 SER A CA 1
ATOM 2956 C C . SER A 1 383 ? 17.319 -10.225 -24.917 1.00 95.38 383 SER A C 1
ATOM 2958 O O . SER A 1 383 ? 18.393 -10.428 -24.344 1.00 95.38 383 SER A O 1
ATOM 2960 N N . PRO A 1 384 ? 17.274 -9.544 -26.077 1.00 95.38 384 PRO A N 1
ATOM 2961 C CA . PRO A 1 384 ? 18.440 -8.828 -26.576 1.00 95.38 384 PRO A CA 1
ATOM 2962 C C . PRO A 1 384 ? 18.848 -7.712 -25.603 1.00 95.38 384 PRO A C 1
ATOM 2964 O O . PRO A 1 384 ? 18.057 -7.265 -24.765 1.00 95.38 384 PRO A O 1
ATOM 2967 N N . ARG A 1 385 ? 20.092 -7.236 -25.736 1.00 95.00 385 ARG A N 1
ATOM 2968 C CA . ARG A 1 385 ? 20.541 -6.032 -25.028 1.00 95.00 385 ARG A CA 1
ATOM 2969 C C . ARG A 1 385 ? 19.751 -4.818 -25.517 1.00 95.00 385 ARG A C 1
ATOM 2971 O O . ARG A 1 385 ? 19.490 -4.662 -26.711 1.00 95.00 385 ARG A O 1
ATOM 2978 N N . GLY A 1 386 ? 19.437 -3.938 -24.581 1.00 96.06 386 GLY A N 1
ATOM 2979 C CA . GLY A 1 386 ? 18.706 -2.705 -24.831 1.00 96.06 386 GLY A CA 1
ATOM 2980 C C . GLY A 1 386 ? 19.152 -1.612 -23.876 1.00 96.06 386 GLY A C 1
ATOM 2981 O O . GLY A 1 386 ? 20.053 -1.807 -23.058 1.00 96.06 386 GLY A O 1
ATOM 2982 N N . ALA A 1 387 ? 18.517 -0.458 -23.991 1.00 95.75 387 ALA A N 1
ATOM 2983 C CA . ALA A 1 387 ? 18.711 0.657 -23.085 1.00 95.75 387 ALA A CA 1
ATOM 2984 C C . ALA A 1 387 ? 17.367 1.093 -22.500 1.00 95.75 387 ALA A C 1
ATOM 2986 O O . ALA A 1 387 ? 16.296 0.753 -23.008 1.00 95.75 387 ALA A O 1
ATOM 2987 N N . MET A 1 388 ? 17.440 1.885 -21.436 1.00 97.06 388 MET A N 1
ATOM 2988 C CA . MET A 1 388 ? 16.321 2.680 -20.953 1.00 97.06 388 MET A CA 1
ATOM 2989 C C . MET A 1 388 ? 16.821 4.091 -20.659 1.00 97.06 388 MET A C 1
ATOM 2991 O O . MET A 1 388 ? 17.923 4.268 -20.135 1.00 97.06 388 MET A O 1
ATOM 2995 N N . ILE A 1 389 ? 16.034 5.101 -21.018 1.00 97.75 389 ILE A N 1
ATOM 2996 C CA . ILE A 1 389 ? 16.380 6.513 -20.838 1.00 97.75 389 ILE A CA 1
ATOM 2997 C C . ILE A 1 389 ? 15.253 7.190 -20.064 1.00 97.75 389 ILE A C 1
ATOM 2999 O O . ILE A 1 389 ? 14.106 7.188 -20.506 1.00 97.75 389 ILE A O 1
ATOM 3003 N N . ALA A 1 390 ? 15.587 7.790 -18.923 1.00 96.75 390 ALA A N 1
ATOM 3004 C CA . ALA A 1 390 ? 14.718 8.729 -18.229 1.00 96.75 390 ALA A CA 1
ATOM 3005 C C . ALA A 1 390 ? 14.756 10.085 -18.942 1.00 96.75 390 ALA A C 1
ATOM 3007 O O . ALA A 1 390 ? 15.829 10.622 -19.224 1.00 96.75 390 ALA A O 1
ATOM 3008 N N . VAL A 1 391 ? 13.584 10.637 -19.232 1.00 97.94 391 VAL A N 1
ATOM 3009 C CA . VAL A 1 391 ? 13.395 11.878 -19.980 1.00 97.94 391 VAL A CA 1
ATOM 3010 C C . VAL A 1 391 ? 12.704 12.893 -19.076 1.00 97.94 391 VAL A C 1
ATOM 3012 O O . VAL A 1 391 ? 11.603 12.645 -18.584 1.00 97.94 391 VAL A O 1
ATOM 3015 N N . LEU A 1 392 ? 13.342 14.046 -18.863 1.00 96.69 392 LEU A N 1
ATOM 3016 C CA . LEU A 1 392 ? 12.841 15.118 -17.999 1.00 96.69 392 LEU A CA 1
ATOM 3017 C C . LEU A 1 392 ? 11.959 16.097 -18.788 1.00 96.69 392 LEU A C 1
ATOM 3019 O O . LEU A 1 392 ? 12.283 17.274 -18.944 1.00 96.69 392 LEU A O 1
ATOM 3023 N N . ALA A 1 393 ? 10.855 15.585 -19.327 1.00 95.81 393 ALA A N 1
ATOM 3024 C CA . ALA A 1 393 ? 9.852 16.350 -20.059 1.00 95.81 393 ALA A CA 1
ATOM 3025 C C . ALA A 1 393 ? 8.455 15.756 -19.844 1.00 95.81 393 ALA A C 1
ATOM 3027 O O . ALA A 1 393 ? 8.304 14.701 -19.228 1.00 95.81 393 ALA A O 1
ATOM 3028 N N . SER A 1 394 ? 7.427 16.437 -20.356 1.00 95.38 394 SER A N 1
ATOM 3029 C CA . SER A 1 394 ? 6.082 15.861 -20.406 1.00 95.38 394 SER A CA 1
ATOM 3030 C C . SER A 1 394 ? 6.071 14.599 -21.279 1.00 95.38 394 SER A C 1
ATOM 3032 O O . SER A 1 394 ? 6.652 14.641 -22.370 1.00 95.38 394 SER A O 1
ATOM 3034 N N . PRO A 1 395 ? 5.375 13.515 -20.871 1.00 94.25 395 PRO A N 1
ATOM 3035 C CA . PRO A 1 395 ? 5.142 12.340 -21.717 1.00 94.25 395 PRO A CA 1
ATOM 3036 C C . PRO A 1 395 ? 4.501 12.683 -23.070 1.00 94.25 395 PRO A C 1
ATOM 3038 O O . PRO A 1 395 ? 4.613 11.915 -24.023 1.00 94.25 395 PRO A O 1
ATOM 3041 N N . GLU A 1 396 ? 3.875 13.859 -23.185 1.00 95.00 396 GLU A N 1
ATOM 3042 C CA . GLU A 1 396 ? 3.341 14.362 -24.449 1.00 95.00 396 GLU A CA 1
ATOM 3043 C C . GLU A 1 396 ? 4.406 14.481 -25.541 1.00 95.00 396 GLU A C 1
ATOM 3045 O O . GLU A 1 396 ? 4.094 14.249 -26.699 1.00 95.00 396 GLU A O 1
ATOM 3050 N N . LEU A 1 397 ? 5.673 14.729 -25.186 1.00 96.19 397 LEU A N 1
ATOM 3051 C CA . LEU A 1 397 ? 6.774 14.725 -26.151 1.00 96.19 397 LEU A CA 1
ATOM 3052 C C . LEU A 1 397 ? 6.877 13.388 -26.891 1.00 96.19 397 LEU A C 1
ATOM 3054 O O . LEU A 1 397 ? 7.025 13.374 -28.111 1.00 96.19 397 LEU A O 1
ATOM 3058 N N . TYR A 1 398 ? 6.792 12.271 -26.160 1.00 96.38 398 TYR A N 1
ATOM 3059 C CA . TYR A 1 398 ? 6.786 10.946 -26.775 1.00 96.38 398 TYR A CA 1
ATOM 3060 C C . TYR A 1 398 ? 5.577 10.804 -27.699 1.00 96.38 398 TYR A C 1
ATOM 3062 O O . TYR A 1 398 ? 5.736 10.376 -28.835 1.00 96.38 398 TYR A O 1
ATOM 3070 N N . ARG A 1 399 ? 4.389 11.239 -27.253 1.00 94.00 399 ARG A N 1
ATOM 3071 C CA . ARG A 1 399 ? 3.147 11.156 -28.038 1.00 94.00 399 ARG A CA 1
ATOM 3072 C C . ARG A 1 399 ? 3.202 11.994 -29.317 1.00 94.00 399 ARG A C 1
ATOM 3074 O O . ARG A 1 399 ? 2.739 11.516 -30.349 1.00 94.00 399 ARG A O 1
ATOM 3081 N N . SER A 1 400 ? 3.799 13.183 -29.265 1.00 95.25 400 SER A N 1
ATOM 3082 C CA . SER A 1 400 ? 3.809 14.156 -30.358 1.00 95.25 400 SER A CA 1
ATOM 3083 C C . SER A 1 400 ? 4.974 14.018 -31.340 1.00 95.25 400 SER A C 1
ATOM 3085 O O . SER A 1 400 ? 4.886 14.579 -32.426 1.00 95.25 400 SER A O 1
ATOM 3087 N N . GLU A 1 401 ? 6.067 13.330 -30.986 1.00 96.56 401 GLU A N 1
ATOM 3088 C CA . GLU A 1 401 ? 7.251 13.159 -31.846 1.00 96.56 401 GLU A CA 1
ATOM 3089 C C . GLU A 1 401 ? 7.258 11.765 -32.509 1.00 96.56 401 GLU A C 1
ATOM 3091 O O . GLU A 1 401 ? 7.658 10.773 -31.890 1.00 96.56 401 GLU A O 1
ATOM 3096 N N . PRO A 1 402 ? 6.871 11.649 -33.796 1.00 95.69 402 PRO A N 1
ATOM 3097 C CA . PRO A 1 402 ? 6.740 10.359 -34.470 1.00 95.69 402 PRO A CA 1
ATOM 3098 C C . PRO A 1 402 ? 8.057 9.593 -34.607 1.00 95.69 402 PRO A C 1
ATOM 3100 O O . PRO A 1 402 ? 8.034 8.378 -34.800 1.00 95.69 402 PRO A O 1
ATOM 3103 N N . ARG A 1 403 ? 9.213 10.274 -34.565 1.00 97.12 403 ARG A N 1
ATOM 3104 C CA . ARG A 1 403 ? 10.518 9.600 -34.595 1.00 97.12 403 ARG A CA 1
ATOM 3105 C C . ARG A 1 403 ? 10.762 8.792 -33.325 1.00 97.12 403 ARG A C 1
ATOM 3107 O O . ARG A 1 403 ? 11.325 7.710 -33.433 1.00 97.12 403 ARG A O 1
ATOM 3114 N N . LEU A 1 404 ? 10.312 9.271 -32.160 1.00 95.56 404 LEU A N 1
ATOM 3115 C CA . LEU A 1 404 ? 10.461 8.531 -30.905 1.00 95.56 404 LEU A CA 1
ATOM 3116 C C . LEU A 1 404 ? 9.655 7.227 -30.948 1.00 95.56 404 LEU A C 1
ATOM 3118 O O . LEU A 1 404 ? 10.248 6.172 -30.766 1.00 95.56 404 LEU A O 1
ATOM 3122 N N . HIS A 1 405 ? 8.375 7.267 -31.339 1.00 91.69 405 HIS A N 1
ATOM 3123 C CA . HIS A 1 405 ? 7.537 6.058 -31.488 1.00 91.69 405 HIS A CA 1
ATOM 3124 C C . HIS A 1 405 ? 8.128 4.979 -32.402 1.00 91.69 405 HIS A C 1
ATOM 3126 O O . HIS A 1 405 ? 7.835 3.800 -32.241 1.00 91.69 405 HIS A O 1
ATOM 3132 N N . ARG A 1 406 ? 8.925 5.368 -33.406 1.00 94.19 406 ARG A N 1
ATOM 3133 C CA . ARG A 1 406 ? 9.567 4.409 -34.319 1.00 94.19 406 ARG A CA 1
ATOM 3134 C C . ARG A 1 406 ? 10.810 3.748 -33.733 1.00 94.19 406 ARG A C 1
ATOM 3136 O O . ARG A 1 406 ? 11.217 2.706 -34.233 1.00 94.19 406 ARG A O 1
ATOM 3143 N N . LEU A 1 407 ? 11.445 4.378 -32.750 1.00 97.25 407 LEU A N 1
ATOM 3144 C CA . LEU A 1 407 ? 12.773 4.005 -32.260 1.00 97.25 407 LEU A CA 1
ATOM 3145 C C . LEU A 1 407 ? 12.758 3.468 -30.827 1.00 97.25 407 LEU A C 1
ATOM 3147 O O . LEU A 1 407 ? 13.719 2.811 -30.420 1.00 97.25 407 LEU A O 1
ATOM 3151 N N . CYS A 1 408 ? 11.714 3.776 -30.061 1.00 97.44 408 CYS A N 1
ATOM 3152 C CA . CYS A 1 408 ? 11.557 3.385 -28.672 1.00 97.44 408 CYS A CA 1
ATOM 3153 C C . CYS A 1 408 ? 10.083 3.200 -28.299 1.00 97.44 408 CYS A C 1
ATOM 3155 O O . CYS A 1 408 ? 9.180 3.657 -28.995 1.00 97.44 408 CYS A O 1
ATOM 3157 N N . GLU A 1 409 ? 9.862 2.554 -27.160 1.00 97.94 409 GLU A N 1
ATOM 3158 C CA . GLU A 1 409 ? 8.556 2.414 -26.528 1.00 97.94 409 GLU A CA 1
ATOM 3159 C C . GLU A 1 409 ? 8.541 3.153 -25.191 1.00 97.94 409 GLU A C 1
ATOM 3161 O O . GLU A 1 409 ? 9.557 3.261 -24.498 1.00 97.94 409 GLU A O 1
ATOM 3166 N N . LEU A 1 410 ? 7.371 3.656 -24.810 1.00 97.12 410 LEU A N 1
ATOM 3167 C CA . LEU A 1 410 ? 7.149 4.188 -23.475 1.00 97.12 410 LEU A CA 1
ATOM 3168 C C . LEU A 1 410 ? 7.201 3.039 -22.459 1.00 97.12 410 LEU A C 1
ATOM 3170 O O . LEU A 1 410 ? 6.403 2.113 -22.538 1.00 97.12 410 LEU A O 1
ATOM 3174 N N . ALA A 1 411 ? 8.123 3.120 -21.503 1.00 96.81 411 ALA A N 1
ATOM 3175 C CA . ALA A 1 411 ? 8.318 2.118 -20.456 1.00 96.81 411 ALA A CA 1
ATOM 3176 C C . ALA A 1 411 ? 7.682 2.523 -19.122 1.00 96.81 411 ALA A C 1
ATOM 3178 O O . ALA A 1 411 ? 7.314 1.665 -18.321 1.00 96.81 411 ALA A O 1
ATOM 3179 N N . GLY A 1 412 ? 7.534 3.825 -18.867 1.00 96.12 412 GLY A N 1
ATOM 3180 C CA . GLY A 1 412 ? 6.750 4.288 -17.731 1.00 96.12 412 GLY A CA 1
ATOM 3181 C C . GLY A 1 412 ? 6.608 5.799 -17.604 1.00 96.12 412 GLY A C 1
ATOM 3182 O O . GLY A 1 412 ? 7.453 6.560 -18.070 1.00 96.12 412 GLY A O 1
ATOM 3183 N N . GLU A 1 413 ? 5.543 6.228 -16.938 1.00 96.31 413 GLU A N 1
ATOM 3184 C CA . GLU A 1 413 ? 5.228 7.613 -16.590 1.00 96.31 413 GLU A CA 1
ATOM 3185 C C . GLU A 1 413 ? 5.275 7.767 -15.062 1.00 96.31 413 GLU A C 1
ATOM 3187 O O . GLU A 1 413 ? 4.466 7.190 -14.332 1.00 96.31 413 GLU A O 1
ATOM 3192 N N . ASN A 1 414 ? 6.246 8.538 -14.561 1.00 94.62 414 ASN A N 1
ATOM 3193 C CA . ASN A 1 414 ? 6.478 8.670 -13.119 1.00 94.62 414 ASN A CA 1
ATOM 3194 C C . ASN A 1 414 ? 5.796 9.910 -12.532 1.00 94.62 414 ASN A C 1
ATOM 3196 O O . ASN A 1 414 ? 5.243 9.843 -11.440 1.00 94.62 414 ASN A O 1
ATOM 3200 N N . PHE A 1 415 ? 5.856 11.037 -13.243 1.00 93.88 415 PHE A N 1
ATOM 3201 C CA . PHE A 1 415 ? 5.164 12.288 -12.917 1.00 93.88 415 PHE A CA 1
ATOM 3202 C C . PHE A 1 415 ? 5.154 13.214 -14.147 1.00 93.88 415 PHE A C 1
ATOM 3204 O O . PHE A 1 415 ? 5.775 12.910 -15.163 1.00 93.88 415 PHE A O 1
ATOM 3211 N N . ASP A 1 416 ? 4.480 14.364 -14.064 1.00 91.19 416 ASP A N 1
ATOM 3212 C CA . ASP A 1 416 ? 4.175 15.244 -15.208 1.00 91.19 416 ASP A CA 1
ATOM 3213 C C . ASP A 1 416 ? 5.362 15.690 -16.065 1.00 91.19 416 ASP A C 1
ATOM 3215 O O . ASP A 1 416 ? 5.176 16.055 -17.223 1.00 91.19 416 ASP A O 1
ATOM 3219 N N . ARG A 1 417 ? 6.577 15.693 -15.513 1.00 93.44 417 ARG A N 1
ATOM 3220 C CA . ARG A 1 417 ? 7.805 16.050 -16.235 1.00 93.44 417 ARG A CA 1
ATOM 3221 C C . ARG A 1 417 ? 8.862 14.951 -16.192 1.00 93.44 417 ARG A C 1
ATOM 3223 O O . ARG A 1 417 ? 10.051 15.254 -16.252 1.00 93.44 417 ARG A O 1
ATOM 3230 N N . HIS A 1 418 ? 8.440 13.697 -16.040 1.00 96.62 418 HIS A N 1
ATOM 3231 C CA . HIS A 1 418 ? 9.340 12.554 -16.042 1.00 96.62 418 HIS A CA 1
ATOM 3232 C C . HIS A 1 418 ? 8.670 11.288 -16.572 1.00 96.62 418 HIS A C 1
ATOM 3234 O O . HIS A 1 418 ? 7.786 10.707 -15.936 1.00 96.62 418 HIS A O 1
ATOM 3240 N N . PHE A 1 419 ? 9.207 10.777 -17.674 1.00 97.44 419 PHE A N 1
ATOM 3241 C CA . PHE A 1 419 ? 8.873 9.463 -18.215 1.00 97.44 419 PHE A CA 1
ATOM 3242 C C . PHE A 1 419 ? 10.137 8.690 -18.583 1.00 97.44 419 PHE A C 1
ATOM 3244 O O . PHE A 1 419 ? 11.237 9.239 -18.606 1.00 97.44 419 PHE A O 1
ATOM 3251 N N . VAL A 1 420 ? 9.988 7.396 -18.832 1.00 97.62 420 VAL A N 1
ATOM 3252 C CA . VAL A 1 420 ? 11.072 6.497 -19.216 1.00 97.62 420 VAL A CA 1
ATOM 3253 C C . VAL A 1 420 ? 10.714 5.849 -20.539 1.00 97.62 420 VAL A C 1
ATOM 3255 O O . VAL A 1 420 ? 9.594 5.375 -20.718 1.00 97.62 420 VAL A O 1
ATOM 3258 N N . ILE A 1 421 ? 11.676 5.816 -21.453 1.00 98.31 421 ILE A N 1
ATOM 3259 C CA . ILE A 1 421 ? 11.578 5.094 -22.721 1.00 98.31 421 ILE A CA 1
ATOM 3260 C C . ILE A 1 421 ? 12.531 3.907 -22.719 1.00 98.31 421 ILE A C 1
ATOM 3262 O O . ILE A 1 421 ? 13.652 4.003 -22.218 1.00 98.31 421 ILE A O 1
ATOM 3266 N N . ALA A 1 422 ? 12.079 2.803 -23.293 1.00 98.06 422 ALA A N 1
ATOM 3267 C CA . ALA A 1 422 ? 12.835 1.582 -23.504 1.00 98.06 422 ALA A CA 1
ATOM 3268 C C . ALA A 1 422 ? 13.101 1.423 -25.001 1.00 98.06 422 ALA A C 1
ATOM 3270 O O . ALA A 1 422 ? 12.229 1.683 -25.830 1.00 98.06 422 ALA A O 1
ATOM 3271 N N . LEU A 1 423 ? 14.332 1.068 -25.359 1.00 97.94 423 LEU A N 1
ATOM 3272 C CA . LEU A 1 423 ? 14.777 1.111 -26.746 1.00 97.94 423 LEU A CA 1
ATOM 3273 C C . LEU A 1 423 ? 15.840 0.056 -27.056 1.00 97.94 423 LEU A C 1
ATOM 3275 O O . LEU A 1 423 ? 16.669 -0.252 -26.190 1.00 97.94 423 LEU A O 1
ATOM 3279 N N . PRO A 1 424 ? 15.856 -0.469 -28.293 1.00 97.56 424 PRO A N 1
ATOM 3280 C CA . PRO A 1 424 ? 16.980 -1.235 -28.804 1.00 97.56 424 PRO A CA 1
ATOM 3281 C C . PRO A 1 424 ? 18.311 -0.485 -28.662 1.00 97.56 424 PRO A C 1
ATOM 3283 O O . PRO A 1 424 ? 18.383 0.745 -28.712 1.00 97.56 424 PRO A O 1
ATOM 3286 N N . LEU A 1 425 ? 19.396 -1.232 -28.450 1.00 96.12 425 LEU A N 1
ATOM 3287 C CA . LEU A 1 425 ? 20.701 -0.633 -28.167 1.00 96.12 425 LEU A CA 1
ATOM 3288 C C . LEU A 1 425 ? 21.267 0.166 -29.358 1.00 96.12 425 LEU A C 1
ATOM 3290 O O . LEU A 1 425 ? 22.001 1.136 -29.158 1.00 96.12 425 LEU A O 1
ATOM 3294 N N . ASP A 1 426 ? 20.926 -0.228 -30.582 1.00 96.69 426 ASP A N 1
ATOM 3295 C CA . ASP A 1 426 ? 21.346 0.398 -31.838 1.00 96.69 426 ASP A CA 1
ATOM 3296 C C . ASP A 1 426 ? 20.633 1.732 -32.120 1.00 96.69 426 ASP A C 1
ATOM 3298 O O . ASP A 1 426 ? 21.250 2.640 -32.677 1.00 96.69 426 ASP A O 1
ATOM 3302 N N . THR A 1 427 ? 19.395 1.920 -31.650 1.00 97.31 427 THR A N 1
ATOM 3303 C CA . THR A 1 427 ? 18.653 3.191 -31.799 1.00 97.31 427 THR A CA 1
ATOM 3304 C C . THR A 1 427 ? 19.035 4.247 -30.753 1.00 97.31 427 THR A C 1
ATOM 3306 O O . THR A 1 427 ? 18.670 5.421 -30.867 1.00 97.31 427 THR A O 1
ATOM 3309 N N . ARG A 1 428 ? 19.834 3.866 -29.745 1.00 96.81 428 ARG A N 1
ATOM 3310 C CA . ARG A 1 428 ? 20.196 4.693 -28.581 1.00 96.81 428 ARG A CA 1
ATOM 3311 C C . ARG A 1 428 ? 20.747 6.075 -28.932 1.00 96.81 428 ARG A C 1
ATOM 3313 O O . ARG A 1 428 ? 20.333 7.068 -28.337 1.00 96.81 428 ARG A O 1
ATOM 3320 N N . LEU A 1 429 ? 21.698 6.158 -29.864 1.00 97.69 429 LEU A N 1
ATOM 3321 C CA . LEU A 1 429 ? 22.319 7.439 -30.231 1.00 97.69 429 LEU A CA 1
ATOM 3322 C C . LEU A 1 429 ? 21.339 8.360 -30.962 1.00 97.69 429 LEU A C 1
ATOM 3324 O O . LEU A 1 429 ? 21.343 9.569 -30.732 1.00 97.69 429 LEU A O 1
ATOM 3328 N N . GLU A 1 430 ? 20.482 7.793 -31.810 1.00 98.06 430 GLU A N 1
ATOM 3329 C CA . GLU A 1 430 ? 19.489 8.558 -32.557 1.00 98.06 430 GLU A CA 1
ATOM 3330 C C . GLU A 1 430 ? 18.412 9.132 -31.635 1.00 98.06 430 GLU A C 1
ATOM 3332 O O . GLU A 1 430 ? 18.107 10.321 -31.722 1.00 98.06 430 GLU A O 1
ATOM 3337 N N . VAL A 1 431 ? 17.908 8.336 -30.690 1.00 98.12 431 VAL A N 1
ATOM 3338 C CA . VAL A 1 431 ? 16.944 8.809 -29.687 1.00 98.12 431 VAL A CA 1
ATOM 3339 C C . VAL A 1 431 ? 17.530 9.945 -28.847 1.00 98.12 431 VAL A C 1
ATOM 3341 O O . VAL A 1 431 ? 16.886 10.980 -28.683 1.00 98.12 431 VAL A O 1
ATOM 3344 N N . LYS A 1 432 ? 18.778 9.817 -28.372 1.00 98.12 432 LYS A N 1
ATOM 3345 C CA . LYS A 1 432 ? 19.453 10.889 -27.612 1.00 98.12 432 LYS A CA 1
ATOM 3346 C C . LYS A 1 432 ? 19.612 12.168 -28.435 1.00 98.12 432 LYS A C 1
ATOM 3348 O O . LYS A 1 432 ? 19.441 13.260 -27.897 1.00 98.12 432 LYS A O 1
ATOM 3353 N N . ARG A 1 433 ? 19.887 12.046 -29.739 1.00 98.06 433 ARG A N 1
ATOM 3354 C CA . ARG A 1 433 ? 19.937 13.189 -30.661 1.00 98.06 433 ARG A CA 1
ATOM 3355 C C . ARG A 1 433 ? 18.571 13.862 -30.799 1.00 98.06 433 ARG A C 1
ATOM 3357 O O . ARG A 1 433 ? 18.507 15.079 -30.698 1.00 98.06 433 ARG A O 1
ATOM 3364 N N . ILE A 1 434 ? 17.490 13.097 -30.964 1.00 98.06 434 ILE A N 1
ATOM 3365 C CA . ILE A 1 434 ? 16.124 13.643 -31.042 1.00 98.06 434 ILE A CA 1
ATOM 3366 C C . ILE A 1 434 ? 15.764 14.396 -29.754 1.00 98.06 434 ILE A C 1
ATOM 3368 O O . ILE A 1 434 ? 15.233 15.503 -29.819 1.00 98.06 434 ILE A O 1
ATOM 3372 N N . LEU A 1 435 ? 16.088 13.842 -28.582 1.00 97.75 435 LEU A N 1
ATOM 3373 C CA . LEU A 1 435 ? 15.864 14.522 -27.301 1.00 97.75 435 LEU A CA 1
ATOM 3374 C C . LEU A 1 435 ? 16.690 15.814 -27.187 1.00 97.75 435 LEU A C 1
ATOM 3376 O O . LEU A 1 435 ? 16.173 16.836 -26.737 1.00 97.75 435 LEU A O 1
ATOM 3380 N N . ALA A 1 436 ? 17.946 15.797 -27.644 1.00 97.12 436 ALA A N 1
ATOM 3381 C CA . ALA A 1 436 ? 18.802 16.982 -27.676 1.00 97.12 436 ALA A CA 1
ATOM 3382 C C . ALA A 1 436 ? 18.284 18.068 -28.638 1.00 97.12 436 ALA A C 1
ATOM 3384 O O . ALA A 1 436 ? 18.339 19.246 -28.297 1.00 97.12 436 ALA A O 1
ATOM 3385 N N . GLU A 1 437 ? 17.728 17.694 -29.797 1.00 97.50 437 GLU A N 1
ATOM 3386 C CA . GLU A 1 437 ? 17.079 18.623 -30.742 1.00 97.50 437 GLU A CA 1
ATOM 3387 C C . GLU A 1 437 ? 15.889 19.360 -30.112 1.00 97.50 437 GLU A C 1
ATOM 3389 O O . GLU A 1 437 ? 15.651 20.523 -30.427 1.00 97.50 437 GLU A O 1
ATOM 3394 N N . HIS A 1 438 ? 15.181 18.713 -29.184 1.00 95.94 438 HIS A N 1
ATOM 3395 C CA . HIS A 1 438 ? 14.096 19.326 -28.413 1.00 95.94 438 HIS A CA 1
ATOM 3396 C C . HIS A 1 438 ? 14.587 20.092 -27.175 1.00 95.94 438 HIS A C 1
ATOM 3398 O O . HIS A 1 438 ? 13.772 20.617 -26.419 1.00 95.94 438 HIS A O 1
ATOM 3404 N N . GLY A 1 439 ? 15.901 20.145 -26.931 1.00 96.50 439 GLY A N 1
ATOM 3405 C CA . GLY A 1 439 ? 16.475 20.773 -25.740 1.00 96.50 439 GLY A CA 1
ATOM 3406 C C . GLY A 1 439 ? 16.104 20.061 -24.434 1.00 96.50 439 GLY A C 1
ATOM 3407 O O . GLY A 1 439 ? 16.046 20.700 -23.386 1.00 96.50 439 GLY A O 1
ATOM 3408 N N . VAL A 1 440 ? 15.820 18.754 -24.485 1.00 96.56 440 VAL A N 1
ATOM 3409 C CA . VAL A 1 440 ? 15.318 17.985 -23.340 1.00 96.56 440 VAL A CA 1
ATOM 3410 C C . VAL A 1 440 ? 16.443 17.248 -22.619 1.00 96.56 440 VAL A C 1
ATOM 3412 O O . VAL A 1 440 ? 17.153 16.410 -23.188 1.00 96.56 440 VAL A O 1
ATOM 3415 N N . SER A 1 441 ? 16.556 17.518 -21.319 1.00 96.94 441 SER A N 1
ATOM 3416 C CA . SER A 1 441 ? 17.438 16.787 -20.411 1.00 96.94 441 SER A CA 1
ATOM 3417 C C . SER A 1 441 ? 17.000 15.331 -20.273 1.00 96.94 441 SER A C 1
ATOM 3419 O O . SER A 1 441 ? 15.817 15.026 -20.107 1.00 96.94 441 SER A O 1
ATOM 3421 N N . HIS A 1 442 ? 17.967 14.422 -20.313 1.00 97.06 442 HIS A N 1
ATOM 3422 C CA . HIS A 1 442 ? 17.720 12.989 -20.236 1.00 97.06 442 HIS A CA 1
ATOM 3423 C C . HIS A 1 442 ? 18.902 12.257 -19.596 1.00 97.06 442 HIS A C 1
ATOM 3425 O O . HIS A 1 442 ? 20.040 12.727 -19.644 1.00 97.06 442 HIS A O 1
ATOM 3431 N N . GLN A 1 443 ? 18.631 11.093 -19.011 1.00 94.38 443 GLN A N 1
ATOM 3432 C CA . GLN A 1 443 ? 19.616 10.251 -18.342 1.00 94.38 443 GLN A CA 1
ATOM 3433 C C . GLN A 1 443 ? 19.441 8.795 -18.771 1.00 94.38 443 GLN A C 1
ATOM 3435 O O . GLN A 1 443 ? 18.354 8.231 -18.688 1.00 94.38 443 GLN A O 1
ATOM 3440 N N . GLU A 1 444 ? 20.531 8.171 -19.205 1.00 92.88 444 GLU A N 1
ATOM 3441 C CA . GLU A 1 444 ? 20.568 6.733 -19.471 1.00 92.88 444 GLU A CA 1
ATOM 3442 C C . GLU A 1 444 ? 20.593 5.970 -18.141 1.00 92.88 444 GLU A C 1
ATOM 3444 O O . GLU A 1 444 ? 21.391 6.284 -17.253 1.00 92.88 444 GLU A O 1
ATOM 3449 N N . LEU A 1 445 ? 19.689 5.005 -17.983 1.00 90.62 445 LEU A N 1
ATOM 3450 C CA . LEU A 1 445 ? 19.568 4.221 -16.759 1.00 90.62 445 LEU A CA 1
ATOM 3451 C C . LEU A 1 445 ? 20.616 3.095 -16.742 1.00 90.62 445 LEU A C 1
ATOM 3453 O O . LEU A 1 445 ? 20.920 2.539 -17.799 1.00 90.62 445 LEU A O 1
ATOM 3457 N N . PRO A 1 446 ? 21.163 2.719 -15.568 1.00 85.75 446 PRO A N 1
ATOM 3458 C CA . PRO A 1 446 ? 22.198 1.689 -15.438 1.00 85.75 446 PRO A CA 1
ATOM 3459 C C . PRO A 1 446 ? 21.601 0.274 -15.552 1.00 85.75 446 PRO A C 1
ATOM 3461 O O . PRO A 1 446 ? 21.636 -0.534 -14.622 1.00 85.75 446 PRO A O 1
ATOM 3464 N N . VAL A 1 447 ? 21.002 -0.012 -16.703 1.00 88.44 447 VAL A N 1
ATOM 3465 C CA . VAL A 1 447 ? 20.249 -1.229 -17.011 1.00 88.44 447 VAL A CA 1
ATOM 3466 C C . VAL A 1 447 ? 20.689 -1.726 -18.383 1.00 88.44 447 VAL A C 1
ATOM 3468 O O . VAL A 1 447 ? 21.087 -0.936 -19.234 1.00 88.44 447 VAL A O 1
ATOM 3471 N N . GLN A 1 448 ? 20.654 -3.038 -18.603 1.00 91.56 448 GLN A N 1
ATOM 3472 C CA . GLN A 1 448 ? 21.212 -3.641 -19.823 1.00 91.56 448 GLN A CA 1
ATOM 3473 C C . GLN A 1 448 ? 20.145 -4.171 -20.797 1.00 91.56 448 GLN A C 1
ATOM 3475 O O . GLN A 1 448 ? 20.486 -4.782 -21.813 1.00 91.56 448 GLN A O 1
ATOM 3480 N N . TYR A 1 449 ? 18.867 -3.983 -20.468 1.00 95.06 449 TYR A N 1
ATOM 3481 C CA . TYR A 1 449 ? 17.715 -4.520 -21.190 1.00 95.06 449 TYR A CA 1
ATOM 3482 C C . TYR A 1 449 ? 16.621 -3.457 -21.275 1.00 95.06 449 TYR A C 1
ATOM 3484 O O . TYR A 1 449 ? 16.489 -2.628 -20.373 1.00 95.06 449 TYR A O 1
ATOM 3492 N N . ALA A 1 450 ? 15.833 -3.490 -22.348 1.00 96.06 450 ALA A N 1
ATOM 3493 C CA . ALA A 1 450 ? 14.709 -2.586 -22.554 1.00 96.06 450 ALA A CA 1
ATOM 3494 C C . ALA A 1 450 ? 13.433 -3.172 -21.914 1.00 96.06 450 ALA A C 1
ATOM 3496 O O . ALA A 1 450 ? 12.566 -3.709 -22.607 1.00 96.06 450 ALA A O 1
ATOM 3497 N N . PHE A 1 451 ? 13.331 -3.125 -20.583 1.00 95.50 451 PHE A N 1
ATOM 3498 C CA . PHE A 1 451 ? 12.134 -3.590 -19.867 1.00 95.50 451 PHE A CA 1
ATOM 3499 C C . PHE A 1 451 ? 10.884 -2.806 -20.293 1.00 95.50 451 PHE A C 1
ATOM 3501 O O . PHE A 1 451 ? 10.995 -1.650 -20.699 1.00 95.50 451 PHE A O 1
ATOM 3508 N N . HIS A 1 452 ? 9.698 -3.415 -20.166 1.00 96.38 452 HIS A N 1
ATOM 3509 C CA . HIS A 1 452 ? 8.420 -2.788 -20.536 1.00 96.38 452 HIS A CA 1
ATOM 3510 C C . HIS A 1 452 ? 8.335 -2.396 -22.025 1.00 96.38 452 HIS A C 1
ATOM 3512 O O . HIS A 1 452 ? 7.747 -1.381 -22.387 1.00 96.38 452 HIS A O 1
ATOM 3518 N N . SER A 1 453 ? 8.948 -3.202 -22.899 1.00 96.75 453 SER A N 1
ATOM 3519 C CA . SER A 1 453 ? 8.938 -3.027 -24.357 1.00 96.75 453 SER A CA 1
ATOM 3520 C C . SER A 1 453 ? 8.772 -4.366 -25.072 1.00 96.75 453 SER A C 1
ATOM 3522 O O . SER A 1 453 ? 8.837 -5.426 -24.445 1.00 96.75 453 SER A O 1
ATOM 3524 N N . SER A 1 454 ? 8.619 -4.331 -26.393 1.00 96.44 454 SER A N 1
ATOM 3525 C CA . SER A 1 454 ? 8.569 -5.511 -27.267 1.00 96.44 454 SER A CA 1
ATOM 3526 C C . SER A 1 454 ? 9.780 -6.436 -27.126 1.00 96.44 454 SER A C 1
ATOM 3528 O O . SER A 1 454 ? 9.662 -7.634 -27.377 1.00 96.44 454 SER A O 1
ATOM 3530 N N . GLN A 1 455 ? 10.928 -5.954 -26.626 1.00 96.31 455 GLN A N 1
ATOM 3531 C CA . GLN A 1 455 ? 12.065 -6.833 -26.312 1.00 96.31 455 GLN A CA 1
ATOM 3532 C C . GLN A 1 455 ? 11.735 -7.880 -25.231 1.00 96.31 455 GLN A C 1
ATOM 3534 O O . GLN A 1 455 ? 12.422 -8.897 -25.137 1.00 96.31 455 GLN A O 1
ATOM 3539 N N . MET A 1 456 ? 10.672 -7.669 -24.446 1.00 96.75 456 MET A N 1
ATOM 3540 C CA . MET A 1 456 ? 10.192 -8.609 -23.433 1.00 96.75 456 MET A CA 1
ATOM 3541 C C . MET A 1 456 ? 9.181 -9.632 -23.971 1.00 96.75 456 MET A C 1
ATOM 3543 O O . MET A 1 456 ? 8.868 -10.570 -23.245 1.00 96.75 456 MET A O 1
ATOM 3547 N N . ASP A 1 457 ? 8.681 -9.526 -25.209 1.00 96.06 457 ASP A N 1
ATOM 3548 C CA . ASP A 1 457 ? 7.578 -10.375 -25.710 1.00 96.06 457 ASP A CA 1
ATOM 3549 C C . ASP A 1 457 ? 7.891 -11.879 -25.605 1.00 96.06 457 ASP A C 1
ATOM 3551 O O . ASP A 1 457 ? 7.066 -12.684 -25.154 1.00 96.06 457 ASP A O 1
ATOM 3555 N N . ARG A 1 458 ? 9.127 -12.262 -25.955 1.00 95.69 458 ARG A N 1
ATOM 3556 C CA . ARG A 1 458 ? 9.592 -13.649 -25.820 1.00 95.69 458 ARG A CA 1
ATOM 3557 C C . ARG A 1 458 ? 9.691 -14.075 -24.357 1.00 95.69 458 ARG A C 1
ATOM 3559 O O . ARG A 1 458 ? 9.241 -15.164 -24.018 1.00 95.69 458 ARG A O 1
ATOM 3566 N N . VAL A 1 459 ? 10.238 -13.216 -23.496 1.00 95.19 459 VAL A N 1
ATOM 3567 C CA . VAL A 1 459 ? 10.337 -13.471 -22.050 1.00 95.19 459 VAL A CA 1
ATOM 3568 C C . VAL A 1 459 ? 8.948 -13.692 -21.458 1.00 95.19 459 VAL A C 1
ATOM 3570 O O . VAL A 1 459 ? 8.760 -14.640 -20.709 1.00 95.19 459 VAL A O 1
ATOM 3573 N N . CYS A 1 460 ? 7.964 -12.871 -21.829 1.00 94.44 460 CYS A N 1
ATOM 3574 C CA . CYS A 1 460 ? 6.594 -12.967 -21.324 1.00 94.44 460 CYS A CA 1
ATOM 3575 C C . CYS A 1 460 ? 5.936 -14.294 -21.710 1.00 94.44 460 CYS A C 1
ATOM 3577 O O . CYS A 1 460 ? 5.291 -14.923 -20.875 1.00 94.44 460 CYS A O 1
ATOM 3579 N N . SER A 1 461 ? 6.146 -14.738 -22.952 1.00 93.62 461 SER A N 1
ATOM 3580 C CA . SER A 1 461 ? 5.623 -16.017 -23.446 1.00 93.62 461 SER A CA 1
ATOM 3581 C C . SER A 1 461 ? 6.220 -17.203 -22.681 1.00 93.62 461 SER A C 1
ATOM 3583 O O . SER A 1 461 ? 5.491 -18.062 -22.192 1.00 93.62 461 SER A O 1
ATOM 3585 N N . GLU A 1 462 ? 7.545 -17.223 -22.515 1.00 94.38 462 GLU A N 1
ATOM 3586 C CA . GLU A 1 462 ? 8.242 -18.275 -21.764 1.00 94.38 462 GLU A CA 1
ATOM 3587 C C . GLU A 1 462 ? 7.875 -18.246 -20.275 1.00 94.38 462 GLU A C 1
ATOM 3589 O O . GLU A 1 462 ? 7.653 -19.287 -19.657 1.00 94.38 462 GLU A O 1
ATOM 3594 N N . TYR A 1 463 ? 7.753 -17.053 -19.690 1.00 93.44 463 TYR A N 1
ATOM 3595 C CA . TYR A 1 463 ? 7.412 -16.899 -18.282 1.00 93.44 463 TYR A CA 1
ATOM 3596 C C . TYR A 1 463 ? 5.984 -17.363 -17.992 1.00 93.44 463 TYR A C 1
ATOM 3598 O O . TYR A 1 463 ? 5.773 -18.086 -17.021 1.00 93.44 463 TYR A O 1
ATOM 3606 N N . ALA A 1 464 ? 5.020 -17.042 -18.860 1.00 92.00 464 ALA A N 1
ATOM 3607 C CA . ALA A 1 464 ? 3.649 -17.536 -18.742 1.00 92.00 464 ALA A CA 1
ATOM 3608 C C . ALA A 1 464 ? 3.596 -19.074 -18.730 1.00 92.00 464 ALA A C 1
ATOM 3610 O O . ALA A 1 464 ? 2.926 -19.667 -17.888 1.00 92.00 464 ALA A O 1
ATOM 3611 N N . LEU A 1 465 ? 4.367 -19.736 -19.601 1.00 90.94 465 LEU A N 1
ATOM 3612 C CA . LEU A 1 465 ? 4.451 -21.201 -19.624 1.00 90.94 465 LEU A CA 1
ATOM 3613 C C . LEU A 1 465 ? 5.014 -21.770 -18.315 1.00 90.94 465 LEU A C 1
ATOM 3615 O O . LEU A 1 465 ? 4.524 -22.784 -17.822 1.00 90.94 465 LEU A O 1
ATOM 3619 N N . ARG A 1 466 ? 6.028 -21.118 -17.734 1.00 90.56 466 ARG A N 1
ATOM 3620 C CA . ARG A 1 466 ? 6.649 -21.545 -16.468 1.00 90.56 466 ARG A CA 1
ATOM 3621 C C . ARG A 1 466 ? 5.760 -21.294 -15.254 1.00 90.56 466 ARG A C 1
ATOM 3623 O O . ARG A 1 466 ? 5.851 -22.042 -14.285 1.00 90.56 466 ARG A O 1
ATOM 3630 N N . MET A 1 467 ? 4.938 -20.248 -15.297 1.00 90.88 467 MET A N 1
ATOM 3631 C CA . MET A 1 467 ? 4.033 -19.865 -14.211 1.00 90.88 467 MET A CA 1
ATOM 3632 C C . MET A 1 467 ? 2.667 -20.559 -14.288 1.00 90.88 467 MET A C 1
ATOM 3634 O O . MET A 1 467 ? 1.855 -20.407 -13.374 1.00 90.88 467 MET A O 1
ATOM 3638 N N . ALA A 1 468 ? 2.421 -21.356 -15.332 1.00 86.56 468 ALA A N 1
ATOM 3639 C CA . ALA A 1 468 ? 1.189 -22.113 -15.484 1.00 86.56 468 ALA A CA 1
ATOM 3640 C C . ALA A 1 468 ? 0.912 -22.982 -14.242 1.00 86.56 468 ALA A C 1
ATOM 3642 O O . ALA A 1 468 ? 1.712 -23.836 -13.857 1.00 86.56 468 ALA A O 1
ATOM 3643 N N . GLY A 1 469 ? -0.246 -22.763 -13.614 1.00 79.19 469 GLY A N 1
ATOM 3644 C CA . GLY A 1 469 ? -0.676 -23.500 -12.422 1.00 79.19 469 GLY A CA 1
ATOM 3645 C C . GLY A 1 469 ? -0.264 -22.878 -11.084 1.00 79.19 469 GLY A C 1
ATOM 3646 O O . GLY A 1 469 ? -0.604 -23.434 -10.039 1.00 79.19 469 GLY A O 1
ATOM 3647 N N . VAL A 1 470 ? 0.409 -21.721 -11.074 1.00 84.06 470 VAL A N 1
ATOM 3648 C CA . VAL A 1 470 ? 0.591 -20.942 -9.842 1.00 84.06 470 VAL A CA 1
ATOM 3649 C C . VAL A 1 470 ? -0.749 -20.318 -9.444 1.00 84.06 470 VAL A C 1
ATOM 3651 O O . VAL A 1 470 ? -1.205 -19.350 -10.045 1.00 84.06 470 VAL A O 1
ATOM 3654 N N . ALA A 1 471 ? -1.382 -20.871 -8.409 1.00 80.50 471 ALA A N 1
ATOM 3655 C CA . ALA A 1 471 ? -2.641 -20.360 -7.875 1.00 80.50 471 ALA A CA 1
ATOM 3656 C C . ALA A 1 471 ? -2.383 -19.370 -6.721 1.00 80.50 471 ALA A C 1
ATOM 3658 O O . ALA A 1 471 ? -1.897 -19.791 -5.665 1.00 80.50 471 ALA A O 1
ATOM 3659 N N . PRO A 1 472 ? -2.702 -18.070 -6.876 1.00 83.69 472 PRO A N 1
ATOM 3660 C CA . PRO A 1 472 ? -2.591 -17.120 -5.778 1.00 83.69 472 PRO A CA 1
ATOM 3661 C C . PRO A 1 472 ? -3.653 -17.394 -4.706 1.00 83.69 472 PRO A C 1
ATOM 3663 O O . PRO A 1 472 ? -4.808 -17.707 -4.996 1.00 83.69 472 PRO A O 1
ATOM 3666 N N . ARG A 1 473 ? -3.271 -17.215 -3.444 1.00 86.19 473 ARG A N 1
ATOM 3667 C CA . ARG A 1 473 ? -4.193 -17.081 -2.314 1.00 86.19 473 ARG A CA 1
ATOM 3668 C C . ARG A 1 473 ? -4.776 -15.663 -2.288 1.00 86.19 473 ARG A C 1
ATOM 3670 O O . ARG A 1 473 ? -4.118 -14.737 -2.772 1.00 86.19 473 ARG A O 1
ATOM 3677 N N . PRO A 1 474 ? -5.965 -15.461 -1.688 1.00 84.25 474 PRO A N 1
ATOM 3678 C CA . PRO A 1 474 ? -6.469 -14.121 -1.415 1.00 84.25 474 PRO A CA 1
ATOM 3679 C C . PRO A 1 474 ? -5.410 -13.298 -0.663 1.00 84.25 474 PRO A C 1
ATOM 3681 O O . PRO A 1 474 ? -4.912 -13.762 0.368 1.00 84.25 474 PRO A O 1
ATOM 3684 N N . PRO A 1 475 ? -5.026 -12.118 -1.175 1.00 86.19 475 PRO A N 1
ATOM 3685 C CA . PRO A 1 475 ? -3.967 -11.329 -0.573 1.00 86.19 475 PRO A CA 1
ATOM 3686 C C . PRO A 1 475 ? -4.421 -10.768 0.778 1.00 86.19 475 PRO A C 1
ATOM 3688 O O . PRO A 1 475 ? -5.525 -10.240 0.909 1.00 86.19 475 PRO A O 1
ATOM 3691 N N . ARG A 1 476 ? -3.544 -10.836 1.783 1.00 86.31 476 ARG A N 1
ATOM 3692 C CA . ARG A 1 476 ? -3.769 -10.277 3.123 1.00 86.31 476 ARG A CA 1
ATOM 3693 C C . ARG A 1 476 ? -3.970 -8.760 3.103 1.00 86.31 476 ARG A C 1
ATOM 3695 O O . ARG A 1 476 ? -4.715 -8.232 3.923 1.00 86.31 476 ARG A O 1
ATOM 3702 N N . TRP A 1 477 ? -3.309 -8.082 2.167 1.00 92.00 477 TRP A N 1
ATOM 3703 C CA . TRP A 1 477 ? -3.481 -6.661 1.873 1.00 92.00 477 TRP A CA 1
ATOM 3704 C C . TRP A 1 477 ? -3.681 -6.473 0.370 1.00 92.00 477 TRP A C 1
ATOM 3706 O O . TRP A 1 477 ? -2.962 -7.115 -0.396 1.00 92.00 477 TRP A O 1
ATOM 3716 N N . PRO A 1 478 ? -4.594 -5.592 -0.076 1.00 91.69 478 PRO A N 1
ATOM 3717 C CA . PRO A 1 478 ? -4.780 -5.318 -1.497 1.00 91.69 478 PRO A CA 1
ATOM 3718 C C . PRO A 1 478 ? -3.461 -4.916 -2.166 1.00 91.69 478 PRO A C 1
ATOM 3720 O O . PRO A 1 478 ? -2.750 -4.051 -1.658 1.00 91.69 478 PRO A O 1
ATOM 3723 N N . VAL A 1 479 ? -3.156 -5.520 -3.316 1.00 92.44 479 VAL A N 1
ATOM 3724 C CA . VAL A 1 479 ? -1.981 -5.184 -4.133 1.00 92.44 479 VAL A CA 1
ATOM 3725 C C . VAL A 1 479 ? -2.454 -4.376 -5.332 1.00 92.44 479 VAL A C 1
ATOM 3727 O O . VAL A 1 479 ? -3.274 -4.864 -6.099 1.00 92.44 479 VAL A O 1
ATOM 3730 N N . LEU A 1 480 ? -1.976 -3.147 -5.489 1.00 92.25 480 LEU A N 1
ATOM 3731 C CA . LEU A 1 480 ? -2.261 -2.283 -6.631 1.00 92.25 480 LEU A CA 1
ATOM 3732 C C . LEU A 1 480 ? -1.077 -2.316 -7.601 1.00 92.25 480 LEU A C 1
ATOM 3734 O O . LEU A 1 480 ? 0.052 -1.991 -7.223 1.00 92.25 480 LEU A O 1
ATOM 3738 N N . SER A 1 481 ? -1.343 -2.702 -8.847 1.00 91.12 481 SER A N 1
ATOM 3739 C CA . SER A 1 481 ? -0.321 -2.786 -9.890 1.00 91.12 481 SER A CA 1
ATOM 3740 C C . SER A 1 481 ? -0.170 -1.457 -10.618 1.00 91.12 481 SER A C 1
ATOM 3742 O O . SER A 1 481 ? -1.153 -0.918 -11.134 1.00 91.12 481 SER A O 1
ATOM 3744 N N . CYS A 1 482 ? 1.062 -0.961 -10.746 1.00 90.94 482 CYS A N 1
ATOM 3745 C CA . CYS A 1 482 ? 1.333 0.204 -11.592 1.00 90.94 482 CYS A CA 1
ATOM 3746 C C . CYS A 1 482 ? 1.276 -0.101 -13.095 1.00 90.94 482 CYS A C 1
ATOM 3748 O O . CYS A 1 482 ? 1.250 0.833 -13.889 1.00 90.94 482 CYS A O 1
ATOM 3750 N N . ALA A 1 483 ? 1.278 -1.374 -13.499 1.00 88.19 483 ALA A N 1
ATOM 3751 C CA . ALA A 1 483 ? 1.199 -1.757 -14.908 1.00 88.19 483 ALA A CA 1
ATOM 3752 C C . ALA A 1 483 ? -0.249 -1.777 -15.427 1.00 88.19 483 ALA A C 1
ATOM 3754 O O . ALA A 1 483 ? -0.508 -1.413 -16.570 1.00 88.19 483 ALA A O 1
ATOM 3755 N N . SER A 1 484 ? -1.205 -2.202 -14.592 1.00 82.44 484 SER A N 1
ATOM 3756 C CA . SER A 1 484 ? -2.626 -2.276 -14.973 1.00 82.44 484 SER A CA 1
ATOM 3757 C C . SER A 1 484 ? -3.489 -1.156 -14.387 1.00 82.44 484 SER A C 1
ATOM 3759 O O . SER A 1 484 ? -4.614 -0.956 -14.844 1.00 82.44 484 SER A O 1
ATOM 3761 N N . GLY A 1 485 ? -3.016 -0.459 -13.347 1.00 81.50 485 GLY A N 1
ATOM 3762 C CA . GLY A 1 485 ? -3.824 0.489 -12.572 1.00 81.50 485 GLY A CA 1
ATOM 3763 C C . GLY A 1 485 ? -4.961 -0.175 -11.779 1.00 81.50 485 GLY A C 1
ATOM 3764 O O . GLY A 1 485 ? -5.823 0.517 -11.228 1.00 81.50 485 GLY A O 1
ATOM 3765 N N . ALA A 1 486 ? -4.980 -1.510 -11.724 1.00 84.00 486 ALA A N 1
ATOM 3766 C CA . ALA A 1 486 ? -6.000 -2.318 -11.073 1.00 84.00 486 ALA A CA 1
ATOM 3767 C C . ALA A 1 486 ? -5.420 -3.108 -9.893 1.00 84.00 486 ALA A C 1
ATOM 3769 O O . ALA A 1 486 ? -4.212 -3.345 -9.791 1.00 84.00 486 ALA A O 1
ATOM 3770 N N . TYR A 1 487 ? -6.307 -3.508 -8.982 1.00 87.38 487 TYR A N 1
ATOM 3771 C CA . TYR A 1 487 ? -5.947 -4.418 -7.905 1.00 87.38 487 TYR A CA 1
ATOM 3772 C C . TYR A 1 487 ? -5.645 -5.807 -8.461 1.00 87.38 487 TYR A C 1
ATOM 3774 O O . TYR A 1 487 ? -6.322 -6.268 -9.381 1.00 87.38 487 TYR A O 1
ATOM 3782 N N . LEU A 1 488 ? -4.664 -6.478 -7.864 1.00 83.00 488 LEU A N 1
ATOM 3783 C CA . LEU A 1 488 ? -4.350 -7.867 -8.143 1.00 83.00 488 LEU A CA 1
ATOM 3784 C C . LEU A 1 488 ? -5.605 -8.722 -7.939 1.00 83.00 488 LEU A C 1
ATOM 3786 O O . LEU A 1 488 ? -6.169 -8.783 -6.846 1.00 83.00 488 LEU A O 1
ATOM 3790 N N . GLY A 1 489 ? -6.018 -9.393 -9.006 1.00 72.56 489 GLY A N 1
ATOM 3791 C CA . GLY A 1 489 ? -7.135 -10.323 -9.035 1.00 72.56 489 GLY A CA 1
ATOM 3792 C C . GLY A 1 489 ? -7.062 -11.191 -10.289 1.00 72.56 489 GLY A C 1
ATOM 3793 O O . GLY A 1 489 ? -6.383 -10.840 -11.252 1.00 72.56 489 GLY A O 1
ATOM 3794 N N . GLY A 1 490 ? -7.762 -12.326 -10.282 1.00 67.75 490 GLY A N 1
ATOM 3795 C CA . GLY A 1 490 ? -7.798 -13.243 -11.426 1.00 67.75 490 GLY A CA 1
ATOM 3796 C C . GLY A 1 490 ? -6.553 -14.130 -11.561 1.00 67.75 490 GLY A C 1
ATOM 3797 O O . GLY A 1 490 ? -5.984 -14.566 -10.561 1.00 67.75 490 GLY A O 1
ATOM 3798 N N . ASP A 1 491 ? -6.179 -14.441 -12.807 1.00 79.94 491 ASP A N 1
ATOM 3799 C CA . ASP A 1 491 ? -5.067 -15.337 -13.151 1.00 79.94 491 ASP A CA 1
ATOM 3800 C C . ASP A 1 491 ? -3.706 -14.639 -13.005 1.00 79.94 491 ASP A C 1
ATOM 3802 O O . ASP A 1 491 ? -3.375 -13.695 -13.732 1.00 79.94 491 ASP A O 1
ATOM 3806 N N . LEU A 1 492 ? -2.904 -15.134 -12.060 1.00 83.62 492 LEU A N 1
ATOM 3807 C CA . LEU A 1 492 ? -1.577 -14.607 -11.766 1.00 83.62 492 LEU A CA 1
ATOM 3808 C C . LEU A 1 492 ? -0.594 -14.808 -12.928 1.00 83.62 492 LEU A C 1
ATOM 3810 O O . LEU A 1 492 ? 0.269 -13.962 -13.139 1.00 83.62 492 LEU A O 1
ATOM 3814 N N . THR A 1 493 ? -0.726 -15.889 -13.696 1.00 85.25 493 THR A N 1
ATOM 3815 C CA . THR A 1 493 ? 0.147 -16.204 -14.841 1.00 85.25 493 THR A CA 1
ATOM 3816 C C . THR A 1 493 ? 0.111 -15.070 -15.859 1.00 85.25 493 THR A C 1
ATOM 3818 O O . THR A 1 493 ? 1.124 -14.486 -16.245 1.00 85.25 493 THR A O 1
ATOM 3821 N N . ASP A 1 494 ? -1.114 -14.727 -16.222 1.00 80.62 494 ASP A N 1
ATOM 3822 C CA . ASP A 1 494 ? -1.482 -13.722 -17.198 1.00 80.62 494 ASP A CA 1
ATOM 3823 C C . ASP A 1 494 ? -1.089 -12.316 -16.725 1.00 80.62 494 ASP A C 1
ATOM 3825 O O . ASP A 1 494 ? -0.573 -11.491 -17.484 1.00 80.62 494 ASP A O 1
ATOM 3829 N N . HIS A 1 495 ? -1.292 -12.054 -15.432 1.00 87.19 495 HIS A N 1
ATOM 3830 C CA . HIS A 1 495 ? -0.879 -10.819 -14.777 1.00 87.19 495 HIS A CA 1
ATOM 3831 C C . HIS A 1 495 ? 0.637 -10.608 -14.830 1.00 87.19 495 HIS A C 1
ATOM 3833 O O . HIS A 1 495 ? 1.099 -9.545 -15.243 1.00 87.19 495 HIS A O 1
ATOM 3839 N N . LEU A 1 496 ? 1.421 -11.622 -14.467 1.00 88.31 496 LEU A N 1
ATOM 3840 C CA . LEU A 1 496 ? 2.879 -11.521 -14.422 1.00 88.31 496 LEU A CA 1
ATOM 3841 C C . LEU A 1 496 ? 3.515 -11.419 -15.810 1.00 88.31 496 LEU A C 1
ATOM 3843 O O . LEU A 1 496 ? 4.497 -10.698 -15.980 1.00 88.31 496 LEU A O 1
ATOM 3847 N N . ALA A 1 497 ? 2.952 -12.098 -16.811 1.00 84.56 497 ALA A N 1
ATOM 3848 C CA . ALA A 1 497 ? 3.387 -11.933 -18.193 1.00 84.56 497 ALA A CA 1
ATOM 3849 C C . ALA A 1 497 ? 3.157 -10.489 -18.671 1.00 84.56 497 ALA A C 1
ATOM 3851 O O . ALA A 1 497 ? 4.038 -9.882 -19.278 1.00 84.56 497 ALA A O 1
ATOM 3852 N N . ARG A 1 498 ? 2.006 -9.891 -18.335 1.00 83.94 498 ARG A N 1
ATOM 3853 C CA . ARG A 1 498 ? 1.733 -8.478 -18.644 1.00 83.94 498 ARG A CA 1
ATOM 3854 C C . ARG A 1 498 ? 2.653 -7.523 -17.887 1.00 83.94 498 ARG A C 1
ATOM 3856 O O . ARG A 1 498 ? 3.095 -6.542 -18.477 1.00 83.94 498 ARG A O 1
ATOM 3863 N N . LEU A 1 499 ? 2.979 -7.815 -16.629 1.00 89.56 499 LEU A N 1
ATOM 3864 C CA . LEU A 1 499 ? 3.823 -6.972 -15.776 1.00 89.56 499 LEU A CA 1
ATOM 3865 C C . LEU A 1 499 ? 5.196 -6.659 -16.399 1.00 89.56 499 LEU A C 1
ATOM 3867 O O . LEU A 1 499 ? 5.671 -5.529 -16.295 1.00 89.56 499 LEU A O 1
ATOM 3871 N N . ALA A 1 500 ? 5.828 -7.634 -17.060 1.00 86.88 500 ALA A N 1
ATOM 3872 C CA . ALA A 1 500 ? 7.141 -7.454 -17.687 1.00 86.88 500 ALA A CA 1
ATOM 3873 C C . ALA A 1 500 ? 7.092 -6.628 -18.990 1.00 86.88 500 ALA A C 1
ATOM 3875 O O . ALA A 1 500 ? 8.094 -6.020 -19.380 1.00 86.88 500 ALA A O 1
ATOM 3876 N N . ARG A 1 501 ? 5.934 -6.596 -19.664 1.00 93.38 501 ARG A N 1
ATOM 3877 C CA . ARG A 1 501 ? 5.749 -5.991 -20.992 1.00 93.38 501 ARG A CA 1
ATOM 3878 C C . ARG A 1 501 ? 5.073 -4.623 -20.976 1.00 93.38 501 ARG A C 1
ATOM 3880 O O . ARG A 1 501 ? 5.411 -3.779 -21.806 1.00 93.38 501 ARG A O 1
ATOM 3887 N N . ALA A 1 502 ? 4.090 -4.432 -20.103 1.00 93.31 502 ALA A N 1
ATOM 3888 C CA . ALA A 1 502 ? 3.264 -3.232 -20.063 1.00 93.31 502 ALA A CA 1
ATOM 3889 C C . ALA A 1 502 ? 4.022 -2.046 -19.441 1.00 93.31 502 ALA A C 1
ATOM 3891 O O . ALA A 1 502 ? 4.815 -2.263 -18.520 1.00 93.31 502 ALA A O 1
ATOM 3892 N N . PRO A 1 503 ? 3.782 -0.805 -19.906 1.00 95.19 503 PRO A N 1
ATOM 3893 C CA . PRO A 1 503 ? 4.362 0.385 -19.296 1.00 95.19 503 PRO A CA 1
ATOM 3894 C C . PRO A 1 503 ? 3.900 0.564 -17.846 1.00 95.19 503 PRO A C 1
ATOM 3896 O O . PRO A 1 503 ? 2.781 0.206 -17.486 1.00 95.19 503 PRO A O 1
ATOM 3899 N N . ILE A 1 504 ? 4.754 1.168 -17.023 1.00 95.50 504 ILE A N 1
ATOM 3900 C CA . ILE A 1 504 ? 4.441 1.528 -15.636 1.00 95.50 504 ILE A CA 1
ATOM 3901 C C . ILE A 1 504 ? 3.770 2.907 -15.610 1.00 95.50 504 ILE A C 1
ATOM 3903 O O . ILE A 1 504 ? 4.428 3.902 -15.896 1.00 95.50 504 ILE A O 1
ATOM 3907 N N . ASP A 1 505 ? 2.512 3.017 -15.192 1.00 94.00 505 ASP A N 1
ATOM 3908 C CA . ASP A 1 505 ? 1.859 4.313 -14.954 1.00 94.00 505 ASP A CA 1
ATOM 3909 C C . ASP A 1 505 ? 1.803 4.625 -13.452 1.00 94.00 505 ASP A C 1
ATOM 3911 O O . ASP A 1 505 ? 0.770 4.523 -12.780 1.00 94.00 505 ASP A O 1
ATOM 3915 N N . PHE A 1 506 ? 2.964 4.968 -12.886 1.00 95.25 506 PHE A N 1
ATOM 3916 C CA . PHE A 1 506 ? 3.074 5.300 -11.465 1.00 95.25 506 PHE A CA 1
ATOM 3917 C C . PHE A 1 506 ? 2.301 6.582 -11.136 1.00 95.25 506 PHE A C 1
ATOM 3919 O O . PHE A 1 506 ? 1.628 6.635 -10.105 1.00 95.25 506 PHE A O 1
ATOM 3926 N N . ARG A 1 507 ? 2.327 7.577 -12.036 1.00 92.25 507 ARG A N 1
ATOM 3927 C CA . ARG A 1 507 ? 1.595 8.840 -11.870 1.00 92.25 507 ARG A CA 1
ATOM 3928 C C . ARG A 1 507 ? 0.098 8.597 -11.689 1.00 92.25 507 ARG A C 1
ATOM 3930 O O . ARG A 1 507 ? -0.465 9.012 -10.677 1.00 92.25 507 ARG A O 1
ATOM 3937 N N . ALA A 1 508 ? -0.552 7.920 -12.637 1.00 89.94 508 ALA A N 1
ATOM 3938 C CA . ALA A 1 508 ? -1.990 7.679 -12.550 1.00 89.94 508 ALA A CA 1
ATOM 3939 C C . ALA A 1 508 ? -2.340 6.772 -11.363 1.00 89.94 508 ALA A C 1
ATOM 3941 O O . ALA A 1 508 ? -3.381 6.955 -10.728 1.00 89.94 508 ALA A O 1
ATOM 3942 N N . THR A 1 509 ? -1.458 5.828 -11.018 1.00 91.69 509 THR A N 1
ATOM 3943 C CA . THR A 1 509 ? -1.651 4.947 -9.859 1.00 91.69 509 THR A CA 1
ATOM 3944 C C . THR A 1 509 ? -1.678 5.736 -8.547 1.00 91.69 509 THR A C 1
ATOM 3946 O O . THR A 1 509 ? -2.603 5.563 -7.751 1.00 91.69 509 THR A O 1
ATOM 3949 N N . VAL A 1 510 ? -0.711 6.632 -8.319 1.00 91.19 510 VAL A N 1
ATOM 3950 C CA . VAL A 1 510 ? -0.690 7.480 -7.114 1.00 91.19 510 VAL A CA 1
ATOM 3951 C C . VAL A 1 510 ? -1.849 8.475 -7.127 1.00 91.19 510 VAL A C 1
ATOM 3953 O O . VAL A 1 510 ? -2.529 8.618 -6.115 1.00 91.19 510 VAL A O 1
ATOM 3956 N N . GLN A 1 511 ? -2.166 9.082 -8.273 1.00 86.62 511 GLN A N 1
ATOM 3957 C CA . GLN A 1 511 ? -3.320 9.975 -8.398 1.00 86.62 511 GLN A CA 1
ATOM 3958 C C . GLN A 1 511 ? -4.639 9.275 -8.032 1.00 86.62 511 GLN A C 1
ATOM 3960 O O . GLN A 1 511 ? -5.472 9.833 -7.314 1.00 86.62 511 GLN A O 1
ATOM 3965 N N . ARG A 1 512 ? -4.823 8.025 -8.476 1.00 83.44 512 ARG A N 1
ATOM 3966 C CA . ARG A 1 512 ? -5.975 7.194 -8.105 1.00 83.44 512 ARG A CA 1
ATOM 3967 C C . ARG A 1 512 ? -6.015 6.955 -6.602 1.00 83.44 512 ARG A C 1
ATOM 3969 O O . ARG A 1 512 ? -7.093 7.062 -6.020 1.00 83.44 512 ARG A O 1
ATOM 3976 N N . LEU A 1 513 ? -4.877 6.660 -5.972 1.00 83.75 513 LEU A N 1
ATOM 3977 C CA . LEU A 1 513 ? -4.813 6.526 -4.519 1.00 83.75 513 LEU A CA 1
ATOM 3978 C C . LEU A 1 513 ? -5.259 7.827 -3.850 1.00 83.75 513 LEU A C 1
ATOM 3980 O O . LEU A 1 513 ? -6.220 7.796 -3.093 1.00 83.75 513 LEU A O 1
ATOM 3984 N N . LEU A 1 514 ? -4.673 8.969 -4.196 1.00 82.62 514 LEU A N 1
ATOM 3985 C CA . LEU A 1 514 ? -5.001 10.252 -3.564 1.00 82.62 514 LEU A CA 1
ATOM 3986 C C . LEU A 1 514 ? -6.458 10.687 -3.779 1.00 82.62 514 LEU A C 1
ATOM 3988 O O . LEU A 1 514 ? -7.075 11.236 -2.871 1.00 82.62 514 LEU A O 1
ATOM 3992 N N . SER A 1 515 ? -7.071 10.348 -4.919 1.00 78.50 515 SER A N 1
ATOM 3993 C CA . SER A 1 515 ? -8.504 10.609 -5.155 1.00 78.50 515 SER A CA 1
ATOM 3994 C C . SER A 1 515 ? -9.448 9.867 -4.194 1.00 78.50 515 SER A C 1
ATOM 3996 O O . SER A 1 515 ? -10.624 10.209 -4.086 1.00 78.50 515 SER A O 1
ATOM 3998 N N . GLN A 1 516 ? -8.947 8.845 -3.495 1.00 74.75 516 GLN A N 1
ATOM 3999 C CA . GLN A 1 516 ? -9.702 8.037 -2.535 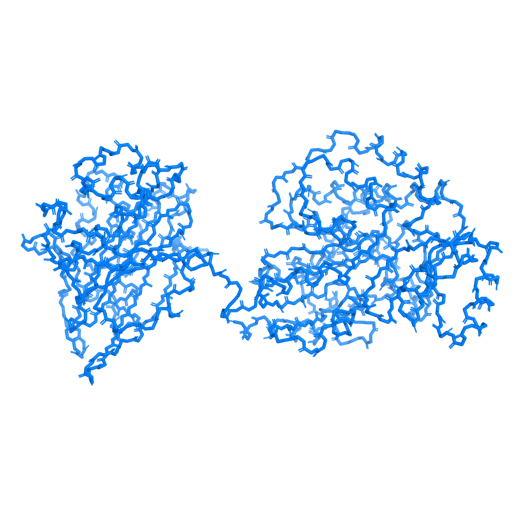1.00 74.75 516 GLN A CA 1
ATOM 4000 C C . GLN A 1 516 ? -9.468 8.476 -1.076 1.00 74.75 516 GLN A C 1
ATOM 4002 O O . GLN A 1 516 ? -10.004 7.843 -0.165 1.00 74.75 516 GLN A O 1
ATOM 400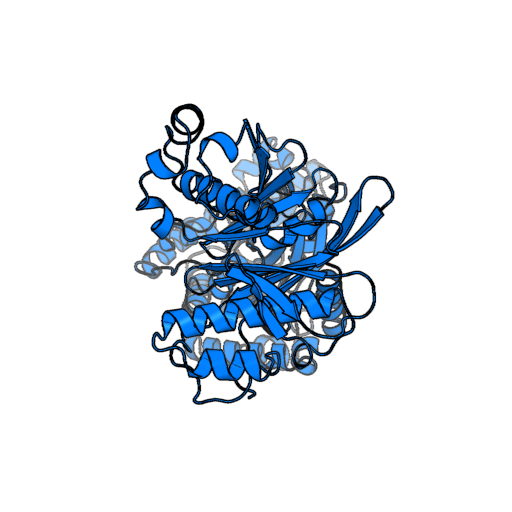7 N N . GLY A 1 517 ? -8.691 9.541 -0.852 1.00 76.81 517 GLY A N 1
ATOM 4008 C CA . GLY A 1 517 ? -8.384 10.111 0.461 1.00 76.81 517 GLY A CA 1
ATOM 4009 C C . GLY A 1 517 ? -6.902 10.028 0.817 1.00 76.81 517 GLY A C 1
ATOM 4010 O O . GLY A 1 517 ? -6.119 9.391 0.106 1.00 76.81 517 GLY A O 1
ATOM 4011 N N . ASP A 1 518 ? -6.557 10.648 1.943 1.00 85.38 518 ASP A N 1
ATOM 4012 C CA . ASP A 1 518 ? -5.188 10.883 2.392 1.00 85.38 518 ASP A CA 1
ATOM 4013 C C . ASP A 1 518 ? -4.321 9.619 2.402 1.00 85.38 518 ASP A C 1
ATOM 4015 O O . ASP A 1 518 ? -4.781 8.523 2.744 1.00 85.38 518 ASP A O 1
ATOM 4019 N N . CYS A 1 519 ? -3.042 9.763 2.057 1.00 89.31 519 CYS A N 1
ATOM 4020 C CA . CYS A 1 519 ? -2.093 8.656 1.997 1.00 89.31 519 CYS A CA 1
ATOM 4021 C C . CYS A 1 519 ? -0.741 9.001 2.629 1.00 89.31 519 CYS A C 1
ATOM 4023 O O . CYS A 1 519 ? -0.118 10.015 2.310 1.00 89.31 519 CYS A O 1
ATOM 4025 N N . LEU A 1 520 ? -0.255 8.084 3.467 1.00 92.94 520 LEU A N 1
ATOM 4026 C CA . LEU A 1 520 ? 1.141 7.963 3.854 1.00 92.94 520 LEU A CA 1
ATOM 4027 C C . LEU A 1 520 ? 1.777 6.876 2.978 1.00 92.94 520 LEU A C 1
ATOM 4029 O O . LEU A 1 520 ? 1.576 5.682 3.202 1.00 92.94 520 LEU A O 1
ATOM 4033 N N . LEU A 1 521 ? 2.537 7.286 1.968 1.00 95.94 521 LEU A N 1
ATOM 4034 C CA . LEU A 1 521 ? 3.268 6.379 1.091 1.00 95.94 521 LEU A CA 1
ATOM 4035 C C . LEU A 1 521 ? 4.651 6.078 1.685 1.00 95.94 521 LEU A C 1
ATOM 4037 O O . LEU A 1 521 ? 5.488 6.972 1.814 1.00 95.94 521 LEU A O 1
ATOM 4041 N N . LEU A 1 522 ? 4.902 4.819 2.030 1.00 97.81 522 LEU A N 1
ATOM 4042 C CA . LEU A 1 522 ? 6.184 4.333 2.532 1.00 97.81 522 LEU A CA 1
ATOM 4043 C C . LEU A 1 522 ? 6.933 3.640 1.395 1.00 97.81 522 LEU A C 1
ATOM 4045 O O . LEU A 1 522 ? 6.558 2.549 0.970 1.00 97.81 522 LEU A O 1
ATOM 4049 N N . ASP A 1 523 ? 7.985 4.269 0.888 1.00 97.94 523 ASP A N 1
ATOM 4050 C CA . ASP A 1 523 ? 8.868 3.679 -0.111 1.00 97.94 523 ASP A CA 1
ATOM 4051 C C . ASP A 1 523 ? 9.861 2.733 0.558 1.00 97.94 523 ASP A C 1
ATOM 4053 O O . ASP A 1 523 ? 10.767 3.162 1.279 1.00 97.94 523 ASP A O 1
ATOM 4057 N N . LEU A 1 524 ? 9.666 1.438 0.320 1.00 98.12 524 LEU A N 1
ATOM 4058 C CA . LEU A 1 524 ? 10.528 0.375 0.825 1.00 98.12 524 LEU A CA 1
ATOM 4059 C C . LEU A 1 524 ? 11.596 -0.024 -0.196 1.00 98.12 524 LEU A C 1
ATOM 4061 O O . LEU A 1 524 ? 12.325 -0.985 0.033 1.00 98.12 524 LEU A O 1
ATOM 4065 N N . GLY A 1 525 ? 11.703 0.706 -1.309 1.00 96.31 525 GLY A N 1
ATOM 4066 C CA . GLY A 1 525 ? 12.778 0.581 -2.275 1.00 96.31 525 GLY A CA 1
ATOM 4067 C C . GLY A 1 525 ? 14.111 1.095 -1.725 1.00 96.31 525 GLY A C 1
ATOM 4068 O O . GLY A 1 525 ? 14.148 2.109 -1.026 1.00 96.31 525 GLY A O 1
ATOM 4069 N N . PRO A 1 526 ? 15.238 0.449 -2.071 1.00 94.25 526 PRO A N 1
ATOM 4070 C CA . PRO A 1 526 ? 16.540 0.795 -1.506 1.00 94.25 526 PRO A CA 1
ATOM 4071 C C . PRO A 1 526 ? 17.034 2.198 -1.875 1.00 94.25 526 PRO A C 1
ATOM 4073 O O . PRO A 1 526 ? 17.845 2.777 -1.156 1.00 94.25 526 PRO A O 1
ATOM 4076 N N . SER A 1 527 ? 16.552 2.763 -2.983 1.00 91.50 527 SER A N 1
ATOM 4077 C CA . SER A 1 527 ? 16.971 4.080 -3.461 1.00 91.50 527 SER A CA 1
ATOM 4078 C C . SER A 1 527 ? 16.070 5.239 -3.013 1.00 91.50 527 SER A C 1
ATOM 4080 O O . SER A 1 527 ? 16.433 6.394 -3.235 1.00 91.50 527 SER A O 1
ATOM 4082 N N . GLY A 1 528 ? 14.888 4.971 -2.445 1.00 92.44 528 GLY A N 1
ATOM 4083 C CA . GLY A 1 528 ? 13.896 6.010 -2.133 1.00 92.44 528 GLY A CA 1
ATOM 4084 C C . GLY A 1 528 ? 13.288 6.713 -3.364 1.00 92.44 528 GLY A C 1
ATOM 4085 O O . GLY A 1 528 ? 12.788 7.845 -3.285 1.00 92.44 528 GLY A O 1
ATOM 4086 N N . THR A 1 529 ? 13.378 6.083 -4.540 1.00 92.50 529 THR A N 1
ATOM 4087 C CA . THR A 1 529 ? 12.972 6.679 -5.821 1.00 92.50 529 THR A CA 1
ATOM 4088 C C . THR A 1 529 ? 11.459 6.878 -5.939 1.00 92.50 529 THR A C 1
ATOM 4090 O O . THR A 1 529 ? 11.033 7.908 -6.462 1.00 92.50 529 THR A O 1
ATOM 4093 N N . LEU A 1 530 ? 10.629 5.961 -5.433 1.00 95.69 530 LEU A N 1
ATOM 4094 C CA . LEU A 1 530 ? 9.170 6.077 -5.546 1.00 95.69 530 LEU A CA 1
ATOM 4095 C C . LEU A 1 530 ? 8.622 7.200 -4.662 1.00 95.69 530 LEU A C 1
ATOM 4097 O O . LEU A 1 530 ? 7.775 7.969 -5.113 1.00 95.69 530 LEU A O 1
ATOM 4101 N N . ALA A 1 531 ? 9.153 7.371 -3.446 1.00 95.00 531 ALA A N 1
ATOM 4102 C CA . ALA A 1 531 ? 8.801 8.520 -2.606 1.00 95.00 531 ALA A CA 1
ATOM 4103 C C . ALA A 1 531 ? 9.205 9.844 -3.268 1.00 95.00 531 ALA A C 1
ATOM 4105 O O . ALA A 1 531 ? 8.524 10.859 -3.123 1.00 95.00 531 ALA A O 1
ATOM 4106 N N . THR A 1 532 ? 10.314 9.853 -4.007 1.00 93.06 532 THR A N 1
ATOM 4107 C CA . THR A 1 532 ? 10.757 11.022 -4.773 1.00 93.06 532 THR A CA 1
ATOM 4108 C C . THR A 1 532 ? 9.812 11.319 -5.937 1.00 93.06 532 THR A C 1
ATOM 4110 O O . THR A 1 532 ? 9.360 12.455 -6.066 1.00 93.06 532 THR A O 1
ATOM 4113 N N . HIS A 1 533 ? 9.439 10.313 -6.733 1.00 94.56 533 HIS A N 1
ATOM 4114 C CA . HIS A 1 533 ? 8.464 10.471 -7.816 1.00 94.56 533 HIS A CA 1
ATOM 4115 C C . HIS A 1 533 ? 7.108 10.963 -7.305 1.00 94.56 533 HIS A C 1
ATOM 4117 O O . HIS A 1 533 ? 6.564 11.917 -7.857 1.00 94.56 533 HIS A O 1
ATOM 4123 N N . ALA A 1 534 ? 6.602 10.377 -6.216 1.00 93.69 534 ALA A N 1
ATOM 4124 C CA . ALA A 1 534 ? 5.331 10.778 -5.623 1.00 93.69 534 ALA A CA 1
ATOM 4125 C C . ALA A 1 534 ? 5.368 12.244 -5.157 1.00 93.69 534 ALA A C 1
ATOM 4127 O O . ALA A 1 534 ? 4.452 13.006 -5.455 1.00 93.69 534 ALA A O 1
ATOM 4128 N N . ARG A 1 535 ? 6.460 12.676 -4.505 1.00 91.75 535 ARG A N 1
ATOM 4129 C CA . ARG A 1 535 ? 6.643 14.080 -4.098 1.00 91.75 535 ARG A CA 1
ATOM 4130 C C . ARG A 1 535 ? 6.676 15.041 -5.278 1.00 91.75 535 ARG A C 1
ATOM 4132 O O . ARG A 1 535 ? 6.088 16.106 -5.174 1.00 91.75 535 ARG A O 1
ATOM 4139 N N . TYR A 1 536 ? 7.331 14.695 -6.386 1.00 88.06 536 TYR A N 1
ATOM 4140 C CA . TYR A 1 536 ? 7.349 15.563 -7.568 1.00 88.06 536 TYR A CA 1
ATOM 4141 C C . TYR A 1 536 ? 6.017 15.591 -8.322 1.00 88.06 536 TYR A C 1
ATOM 4143 O O . TYR A 1 536 ? 5.677 16.631 -8.881 1.00 88.06 536 TYR A O 1
ATOM 4151 N N . GLY A 1 537 ? 5.277 14.480 -8.345 1.00 84.25 537 GLY A N 1
ATOM 4152 C CA . GLY A 1 537 ? 3.972 14.401 -9.007 1.00 84.25 537 GLY A CA 1
ATOM 4153 C C . GLY A 1 537 ? 2.840 15.078 -8.239 1.00 84.25 537 GLY A C 1
ATOM 4154 O O . GLY A 1 537 ? 1.923 15.591 -8.866 1.00 84.25 537 GLY A O 1
ATOM 4155 N N . HIS A 1 538 ? 2.925 15.113 -6.906 1.00 80.62 538 HIS A N 1
ATOM 4156 C CA . HIS A 1 538 ? 1.809 15.491 -6.030 1.00 80.62 538 HIS A CA 1
ATOM 4157 C C . HIS A 1 538 ? 2.204 16.503 -4.943 1.00 80.62 538 HIS A C 1
ATOM 4159 O O . HIS A 1 538 ? 1.587 16.565 -3.885 1.00 80.62 538 HIS A O 1
ATOM 4165 N N . ALA A 1 539 ? 3.242 17.315 -5.181 1.00 64.25 539 ALA A N 1
ATOM 4166 C CA . ALA A 1 539 ? 3.770 18.281 -4.205 1.00 64.25 539 ALA A CA 1
ATOM 4167 C C . ALA A 1 539 ? 2.718 19.258 -3.644 1.00 64.25 539 ALA A C 1
ATOM 4169 O O . ALA A 1 539 ? 2.900 19.796 -2.554 1.00 64.25 539 ALA A O 1
ATOM 4170 N N . THR A 1 540 ? 1.662 19.532 -4.413 1.00 60.50 540 THR A N 1
ATOM 4171 C CA . THR A 1 540 ? 0.600 20.494 -4.089 1.00 60.50 540 THR A CA 1
ATOM 4172 C C . THR A 1 540 ? -0.671 19.851 -3.545 1.00 60.50 540 THR A C 1
ATOM 4174 O O . THR A 1 540 ? -1.586 20.577 -3.158 1.00 60.50 540 THR A O 1
ATOM 4177 N N . ASP A 1 541 ? -0.752 18.522 -3.529 1.00 67.62 541 ASP A N 1
ATOM 4178 C CA . ASP A 1 541 ? -1.959 17.817 -3.114 1.00 67.62 541 ASP A CA 1
ATOM 4179 C C . ASP A 1 541 ? -2.025 17.763 -1.581 1.00 67.62 541 ASP A C 1
ATOM 4181 O O . ASP A 1 541 ? -1.082 17.345 -0.905 1.00 67.62 541 ASP A O 1
ATOM 4185 N N . ALA A 1 542 ? -3.147 18.215 -1.015 1.00 61.12 542 ALA A N 1
ATOM 4186 C CA . ALA A 1 542 ? -3.411 18.079 0.414 1.00 61.12 542 ALA A CA 1
ATOM 4187 C C . ALA A 1 542 ? -3.607 16.596 0.783 1.00 61.12 542 ALA A C 1
ATOM 4189 O O . ALA A 1 542 ? -4.063 15.807 -0.042 1.00 61.12 542 ALA A O 1
ATOM 4190 N N . GLY A 1 543 ? -3.267 16.216 2.020 1.00 67.44 543 GLY A N 1
ATOM 4191 C CA . GLY A 1 543 ? -3.501 14.851 2.510 1.00 67.44 543 GLY A CA 1
ATOM 4192 C C . GLY A 1 543 ? -2.467 13.807 2.074 1.00 67.44 543 GLY A C 1
ATOM 4193 O O . GLY A 1 543 ? -2.680 12.604 2.211 1.00 67.44 543 GLY A O 1
ATOM 4194 N N . PHE A 1 544 ? -1.323 14.238 1.544 1.00 82.31 544 PHE A N 1
ATOM 4195 C CA . PHE A 1 544 ? -0.290 13.360 1.003 1.00 82.31 544 PHE A CA 1
ATOM 4196 C C . PHE A 1 544 ? 1.044 13.515 1.749 1.00 82.31 544 PHE A C 1
ATOM 4198 O O . PHE A 1 544 ? 1.572 14.616 1.907 1.00 82.31 544 PHE A O 1
ATOM 4205 N N . LYS A 1 545 ? 1.632 12.390 2.171 1.00 89.50 545 LYS A N 1
ATOM 4206 C CA . LYS A 1 545 ? 3.016 12.318 2.658 1.00 89.50 545 LYS A CA 1
ATOM 4207 C C . LYS A 1 545 ? 3.698 11.099 2.053 1.00 89.50 545 LYS A C 1
ATOM 4209 O O . LYS A 1 545 ? 3.162 10.000 2.119 1.00 89.50 545 LYS A O 1
ATOM 4214 N N . ALA A 1 546 ? 4.898 11.272 1.508 1.00 93.31 546 ALA A N 1
ATOM 4215 C CA . ALA A 1 546 ? 5.736 10.161 1.067 1.00 93.31 546 ALA A CA 1
ATOM 4216 C C . ALA A 1 546 ? 7.087 10.185 1.783 1.00 93.31 546 ALA A C 1
ATOM 4218 O O . ALA A 1 546 ? 7.757 11.219 1.814 1.00 93.31 546 ALA A O 1
ATOM 4219 N N . VAL A 1 547 ? 7.484 9.044 2.344 1.00 94.06 547 VAL A N 1
ATOM 4220 C CA . VAL A 1 547 ? 8.752 8.853 3.060 1.00 94.06 547 VAL A CA 1
ATOM 4221 C C . VAL A 1 547 ? 9.447 7.595 2.555 1.00 94.06 547 VAL A C 1
ATOM 4223 O O . VAL A 1 547 ? 8.790 6.645 2.140 1.00 94.06 547 VAL A O 1
ATOM 4226 N N . SER A 1 548 ? 10.774 7.590 2.576 1.00 95.50 548 SER A N 1
ATOM 4227 C CA . SER A 1 548 ? 11.579 6.415 2.236 1.00 95.50 548 SER A CA 1
ATOM 4228 C C . SER A 1 548 ? 12.057 5.738 3.507 1.00 95.50 548 SER A C 1
ATOM 4230 O O . SER A 1 548 ? 12.501 6.432 4.414 1.00 95.50 548 SER A O 1
ATOM 4232 N N . ALA A 1 549 ? 12.022 4.406 3.544 1.00 94.81 549 ALA A N 1
ATOM 4233 C CA . ALA A 1 549 ? 12.617 3.617 4.623 1.00 94.81 549 ALA A CA 1
ATOM 4234 C C . ALA A 1 549 ? 14.137 3.454 4.465 1.00 94.81 549 ALA A C 1
ATOM 4236 O O . ALA A 1 549 ? 14.825 3.135 5.432 1.00 94.81 549 ALA A O 1
ATOM 4237 N N . MET A 1 550 ? 14.660 3.683 3.256 1.00 94.06 550 MET A N 1
ATOM 4238 C CA . MET A 1 550 ? 16.078 3.565 2.933 1.00 94.06 550 MET A CA 1
ATOM 4239 C C . MET A 1 550 ? 16.471 4.493 1.776 1.00 94.06 550 MET A C 1
ATOM 4241 O O . MET A 1 550 ? 15.632 4.833 0.940 1.00 94.06 550 MET A O 1
ATOM 4245 N N . THR A 1 551 ? 17.739 4.915 1.728 1.00 91.44 551 THR A N 1
ATOM 4246 C CA . THR A 1 551 ? 18.284 5.737 0.633 1.00 91.44 551 THR A CA 1
ATOM 4247 C C . THR A 1 551 ? 19.726 5.325 0.303 1.00 91.44 551 THR A C 1
ATOM 4249 O O . THR A 1 551 ? 20.416 4.739 1.143 1.00 91.44 551 THR A O 1
ATOM 4252 N N . PRO A 1 552 ? 20.275 5.673 -0.878 1.00 87.81 552 PRO A N 1
ATOM 4253 C CA . PRO A 1 552 ? 21.652 5.303 -1.203 1.00 87.81 552 PRO A CA 1
ATOM 4254 C C . PRO A 1 552 ? 22.688 6.073 -0.368 1.00 87.81 552 PRO A C 1
ATOM 4256 O O . PRO A 1 552 ? 23.840 5.636 -0.257 1.00 87.81 552 PRO A O 1
ATOM 4259 N N . PHE A 1 553 ? 22.281 7.176 0.269 1.00 86.31 553 PHE A N 1
ATOM 4260 C CA . PHE A 1 553 ? 23.151 8.125 0.963 1.00 86.31 553 PHE A CA 1
ATOM 4261 C C . PHE A 1 553 ? 23.539 7.706 2.395 1.00 86.31 553 PHE A C 1
ATOM 4263 O O . PHE A 1 553 ? 24.373 8.372 3.003 1.00 86.31 553 PHE A O 1
ATOM 4270 N N . GLY A 1 554 ? 23.019 6.577 2.901 1.00 80.38 554 GLY A N 1
ATOM 4271 C CA . GLY A 1 554 ? 23.294 6.060 4.251 1.00 80.38 554 GLY A CA 1
ATOM 4272 C C . GLY A 1 554 ? 22.384 6.656 5.329 1.00 80.38 554 GLY A C 1
ATOM 4273 O O . GLY A 1 554 ? 21.400 7.323 5.007 1.00 80.38 554 GLY A O 1
ATOM 4274 N N . ASN A 1 555 ? 22.728 6.421 6.602 1.00 87.31 555 ASN A N 1
ATOM 4275 C CA . ASN A 1 555 ? 21.868 6.675 7.763 1.00 87.31 555 ASN A CA 1
ATOM 4276 C C . ASN A 1 555 ? 20.557 5.883 7.661 1.00 87.31 555 ASN A C 1
ATOM 4278 O O . ASN A 1 555 ? 19.465 6.412 7.895 1.00 87.31 555 ASN A O 1
ATOM 4282 N N . ASP A 1 556 ? 20.654 4.620 7.255 1.00 91.31 556 ASP A N 1
ATOM 4283 C CA . ASP A 1 556 ? 19.492 3.780 6.979 1.00 91.31 556 ASP A CA 1
ATOM 4284 C C . ASP A 1 556 ? 18.702 3.507 8.274 1.00 91.31 556 ASP A C 1
ATOM 4286 O O . ASP A 1 556 ? 17.474 3.510 8.249 1.00 91.31 556 ASP A O 1
ATOM 4290 N N . VAL A 1 557 ? 19.372 3.382 9.432 1.00 89.06 557 VAL A N 1
ATOM 4291 C CA . VAL A 1 557 ? 18.699 3.233 10.741 1.00 89.06 557 VAL A CA 1
ATOM 4292 C C . VAL A 1 557 ? 17.898 4.486 11.086 1.00 89.06 557 VAL A C 1
ATOM 4294 O O . VAL A 1 557 ? 16.743 4.405 11.502 1.00 89.06 557 VAL A O 1
ATOM 4297 N N . TYR A 1 558 ? 18.494 5.663 10.887 1.00 87.56 558 TYR A N 1
ATOM 4298 C CA . TYR A 1 558 ? 17.810 6.936 11.105 1.00 87.56 558 TYR A CA 1
ATOM 4299 C C . TYR A 1 558 ? 16.619 7.101 10.154 1.00 87.56 558 TYR A C 1
ATOM 4301 O O . TYR A 1 558 ? 15.539 7.500 10.581 1.00 87.56 558 TYR A O 1
ATOM 4309 N N . THR A 1 559 ? 16.796 6.752 8.881 1.00 90.88 559 THR A N 1
ATOM 4310 C CA . THR A 1 559 ? 15.761 6.836 7.842 1.00 90.88 559 THR A CA 1
ATOM 4311 C C . THR A 1 559 ? 14.582 5.905 8.148 1.00 90.88 559 THR A C 1
ATOM 4313 O O . THR A 1 559 ? 13.418 6.306 8.051 1.00 90.88 559 THR A O 1
ATOM 4316 N N . LEU A 1 560 ? 14.868 4.685 8.610 1.00 91.81 560 LEU A N 1
ATOM 4317 C CA . LEU A 1 560 ? 13.852 3.756 9.088 1.00 91.81 560 LEU A CA 1
ATOM 4318 C C . LEU A 1 560 ? 13.114 4.314 10.313 1.00 91.81 560 LEU A C 1
ATOM 4320 O O . LEU A 1 560 ? 11.888 4.255 10.358 1.00 91.81 560 LEU A O 1
ATOM 4324 N N . ASN A 1 561 ? 13.820 4.914 11.275 1.00 84.44 561 ASN A N 1
ATOM 4325 C CA . ASN A 1 561 ? 13.182 5.540 12.438 1.00 84.44 561 ASN A CA 1
ATOM 4326 C C . ASN A 1 561 ? 12.294 6.727 12.044 1.00 84.44 561 ASN A C 1
ATOM 4328 O O . ASN A 1 561 ? 11.171 6.808 12.517 1.00 84.44 561 ASN A O 1
ATOM 4332 N N . GLN A 1 562 ? 12.714 7.575 11.100 1.00 84.81 562 GLN A N 1
ATOM 4333 C CA . GLN A 1 562 ? 11.858 8.640 10.556 1.00 84.81 562 GLN A CA 1
ATOM 4334 C C . GLN A 1 562 ? 10.596 8.090 9.880 1.00 84.81 562 GLN A C 1
ATOM 4336 O O . GLN A 1 562 ? 9.529 8.700 9.942 1.00 84.81 562 GLN A O 1
ATOM 4341 N N . THR A 1 563 ? 10.700 6.923 9.245 1.00 86.81 563 THR A N 1
ATOM 4342 C CA . THR A 1 563 ? 9.548 6.216 8.672 1.00 86.81 563 THR A CA 1
ATOM 4343 C C . THR A 1 563 ? 8.594 5.733 9.768 1.00 86.81 563 THR A C 1
ATOM 4345 O O . THR A 1 563 ? 7.381 5.894 9.636 1.00 86.81 563 THR A O 1
ATOM 4348 N N . LEU A 1 564 ? 9.127 5.191 10.868 1.00 84.25 564 LEU A N 1
ATOM 4349 C CA . LEU A 1 564 ? 8.344 4.785 12.040 1.00 84.25 564 LEU A CA 1
ATOM 4350 C C . LEU A 1 564 ? 7.687 5.987 12.726 1.00 84.25 564 LEU A C 1
ATOM 4352 O O . LEU A 1 564 ? 6.502 5.921 13.028 1.00 84.25 564 LEU A O 1
ATOM 4356 N N . ASP A 1 565 ? 8.410 7.094 12.897 1.00 77.56 565 ASP A N 1
ATOM 4357 C CA . ASP A 1 565 ? 7.893 8.341 13.469 1.00 77.56 565 ASP A CA 1
ATOM 4358 C C . ASP A 1 565 ? 6.784 8.931 12.588 1.00 77.56 565 ASP A C 1
ATOM 4360 O O . ASP A 1 565 ? 5.753 9.384 13.082 1.00 77.56 565 ASP A O 1
ATOM 4364 N N . ALA A 1 566 ? 6.956 8.886 11.261 1.00 73.12 566 ALA A N 1
ATOM 4365 C CA . ALA A 1 566 ? 5.935 9.327 10.318 1.00 73.12 566 ALA A CA 1
ATOM 4366 C C . ALA A 1 566 ? 4.654 8.489 10.403 1.00 73.12 566 ALA A C 1
ATOM 4368 O O . ALA A 1 566 ? 3.579 9.048 10.203 1.00 73.12 566 ALA A O 1
ATOM 4369 N N . PHE A 1 567 ? 4.768 7.190 10.691 1.00 80.44 567 PHE A N 1
ATOM 4370 C CA . PHE A 1 567 ? 3.623 6.323 10.958 1.00 80.44 567 PHE A CA 1
ATOM 4371 C C . PHE A 1 567 ? 3.041 6.541 12.360 1.00 80.44 567 PHE A C 1
ATOM 4373 O O . PHE A 1 567 ? 1.830 6.545 12.504 1.00 80.44 567 PHE A O 1
ATOM 4380 N N . ALA A 1 568 ? 3.866 6.744 13.388 1.00 69.75 568 ALA A N 1
ATOM 4381 C CA . ALA A 1 568 ? 3.411 6.967 14.762 1.00 69.75 568 ALA A CA 1
ATOM 4382 C C . ALA A 1 568 ? 2.703 8.320 14.961 1.00 69.75 568 ALA A C 1
ATOM 4384 O O . ALA A 1 568 ? 2.011 8.509 15.955 1.00 69.75 568 ALA A O 1
ATOM 4385 N N . ALA A 1 569 ? 2.900 9.260 14.034 1.00 65.38 569 ALA A N 1
ATOM 4386 C CA . ALA A 1 569 ? 2.193 10.537 13.985 1.00 65.38 569 ALA A CA 1
ATOM 4387 C C . ALA A 1 569 ? 0.780 10.446 13.368 1.00 65.38 569 ALA A C 1
ATOM 4389 O O . ALA A 1 569 ? 0.089 11.464 13.323 1.00 65.38 569 ALA A O 1
ATOM 4390 N N . LEU A 1 570 ? 0.393 9.270 12.855 1.00 66.31 570 LEU A N 1
ATOM 4391 C CA . LEU A 1 570 ? -0.965 8.926 12.418 1.00 66.31 570 LEU A CA 1
ATOM 4392 C C . LEU A 1 570 ? -1.813 8.465 13.604 1.00 66.31 570 LEU A C 1
ATOM 4394 O O . LEU A 1 570 ? -3.037 8.717 13.557 1.00 66.31 570 LEU A O 1
#

Nearest PDB structures (foldseek):
  8avz-assembly2_B  TM=9.268E-01  e=1.867E-29  Bacillus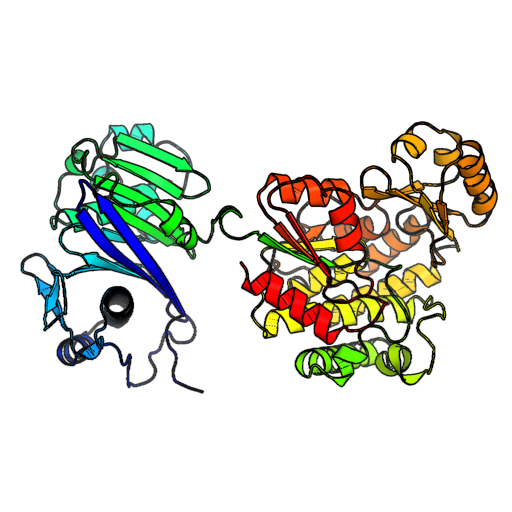 subtilis subsp. subtilis str. 168
  8jpt-assembly1_A  TM=8.088E-01  e=1.047E-19  Saccharopolyspora spinosa
  4amo-assembly1_A  TM=7.612E-01  e=1.827E-16  Micromonospora chersina
  4amp-assembly1_A  TM=6.665E-01  e=8.305E-17  Micromonospora chersina
  4amn-assembly1_A  TM=6.421E-01  e=1.481E-16  Micromonospora chersina

pLDDT: mean 87.75, std 12.84, range [28.31, 98.81]

Secondary structure (DSSP, 8-state):
-PPPPPEEEEEEEEEEETTEEEEEEEEEEE--GGG-S--SS---TT--HHHHHHHHT---HHHHHHHHHHHHHHHHHHHHHS---GGG-EEEE-TTS-EEEES--SSS-EEEEEEEETTEEEEEEEETTS--EEEEE-HHHHTTS-GGGTS-HHHHHHTTTSS-SSHHHHHHHHHHHHHHHHT-GGGS-TTTT-EEEEEEETTEEEEEESS-TTEEEEEEEETTEEEEEEEETTSB-GGGGGGGSS---S-SS-EEEEEE--TT---TTTTHHHHHH-HHHHHHHHHHHHHHHHHHS--HHIIIIIT---TTS----HHHHHHHHHHHHHHHHHHHHHTT---SEEEE-TTHHHHHHHHTTSS-HHHHHHHHHHHHHHHHHHPPPEEEEEE-S-THHHHH-HHHHHH-EEEEEEETTEEEEEEETTTHHHHHHHHHHTT--EEE-S-SS-TTSGGGHHHHHHHHHHHTT--PPPPSS-EEETTTSSBS-S-HHHHHHHHHHS-EEHHHHHHHHHTTS-EEEEE-STT-HHHHHHHHHSTT-TTEEEEES--TTS-HHHHHHHHHHHHHT-

Foldseek 3Di:
DDPDDFDKDKFKFWWDDPHDTKIKMKMKTFDDPVCLPPDPDDDPVLAAPVLVVVLVPDPDSVVSQQSVRQLSRALRGLVVRFVDRNHQWHQDQDPLRATDTDHDTPDADKGKEWEDDDRMIMMMIIRPVKQKFKYKFALVVQVPDDCVLQADPVCCVPQVPDPDSCRSQQLRRQLQGVCSSVSNGSVDGNLCQYWPDWDDDQQKIKTAGPNCNQKIKIWGAAPNMIMMMIIGPPTGDCVSVLVRRLSPLCDPPAAEEEEADDPQLDFACQCVVCCVPPVQLVVLLVVLQVLLCVLLVDNLCCVRYVVPDDRPDDDEQLLNRLLNSLSQLLSLLRSCVVVPNDGQAYEYAQSRLLSRLCSLVQDPSSVSSNLSNLLSVLCVVQFDWWWKKKWQAACVCCVVDVVNVVFWDWQEDLARRITMTIGHHVSVVVNVVVCVVVVIDMDIGSYTGRWQAPSCLSSLVVSLVVCPPVGTDDGNHWYAYQQPLDTDDDDPSNVSSSSRHGHGYLLVSLVVSPVSAAHEYEYSRSALVNLVSSCVRCVPRPRYHYAYCHHSVDPNVVSVVVSVVVSVVD

Sequence (570 aa):
MSAGTPRSWLHPISLSKDGLTGRAALCLSEADPAQAAMPQSPHCDLLHDNERRRLDEMRFERRRDSYWLGRCCAKRALAAIRDIAPQRIEIASGVWGQPIVVGEVPGQPVQVSISHSAAIGAAVAFDAAFPMGVDVESPDSVARLDPARWSCEEERRQWLSGDDALLPALLWSAKEAVAKVLHSGLSAPPELLRIERLREDAGLWRYGFRHLPHVEGLTLPHQGQVLSLAFPKDSLDVGQIRGLSGLAKAGDRPRVVFMFSGQGSQYYQMGRELFEHDPIFAEHMRHGARTLERLSGVDLLQVIYAGGRPKTEPFVELGHTHPALFLIQYALARTLLDKGVRPDLLLGASLGEFVAIAVAEAVPFEQAAGMVLEHARLVAEHSPRGAMIAVLASPELYRSEPRLHRLCELAGENFDRHFVIALPLDTRLEVKRILAEHGVSHQELPVQYAFHSSQMDRVCSEYALRMAGVAPRPPRWPVLSCASGAYLGGDLTDHLARLARAPIDFRATVQRLLSQGDCLLLDLGPSGTLATHARYGHATDAGFKAVSAMTPFGNDVYTLNQTLDAFAAL

Solvent-accessible surface area (backbone atoms only — not comparable to full-atom values):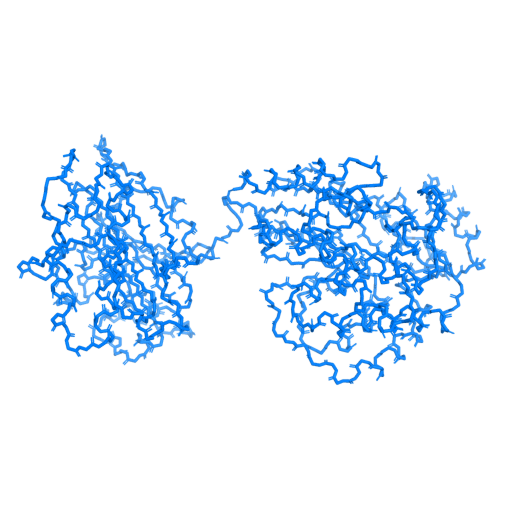 29538 Å² total; per-residue (Å²): 137,79,83,88,73,59,57,66,48,78,41,70,38,71,30,43,46,98,90,45,76,46,42,27,9,41,12,37,29,38,59,57,81,94,51,75,66,70,74,82,79,84,73,77,75,44,56,14,70,69,56,49,54,54,48,70,70,49,88,47,66,73,58,33,52,45,53,50,41,17,48,54,15,34,30,54,10,40,40,70,65,33,101,53,67,38,40,69,36,38,78,45,71,42,98,77,64,47,59,35,70,42,65,93,67,80,80,71,64,59,40,50,22,62,22,51,34,95,58,36,13,29,8,30,15,27,31,58,93,50,56,45,9,32,20,39,35,39,37,76,63,45,73,73,54,66,60,81,77,64,41,42,74,62,48,40,66,73,63,64,70,60,91,61,77,54,53,64,28,46,54,51,22,45,40,52,1,42,19,51,49,69,64,54,47,87,79,53,59,30,66,62,62,29,70,70,42,78,44,77,58,66,64,34,36,41,38,35,31,67,75,39,76,62,38,29,34,42,31,24,47,39,96,82,26,29,38,12,40,18,34,44,51,79,24,59,65,66,74,68,55,43,83,65,23,82,44,48,54,34,70,87,37,51,38,30,30,42,33,28,50,34,87,82,42,65,44,29,48,65,65,45,62,30,50,76,72,34,70,61,35,30,48,41,40,55,55,49,36,54,54,47,20,75,74,68,76,44,64,51,61,45,66,41,52,68,68,73,56,51,61,87,46,89,55,66,57,44,81,53,45,46,50,50,53,40,44,52,33,42,17,47,51,49,33,40,45,75,73,67,52,68,64,65,30,29,32,13,36,62,65,8,32,58,32,33,39,30,75,18,51,18,35,58,58,71,57,40,51,49,54,43,48,50,49,27,48,39,42,71,74,58,34,65,66,16,30,32,35,41,35,57,37,46,62,60,56,55,76,72,35,69,68,47,63,76,50,35,36,67,23,28,39,44,27,74,49,30,25,30,36,12,24,50,54,84,42,48,66,58,54,53,48,57,36,51,76,72,72,45,57,67,45,78,48,85,50,64,43,19,58,16,21,78,59,27,52,62,31,27,55,54,47,29,65,72,35,63,86,58,75,68,45,83,51,80,36,56,37,36,33,19,51,75,67,41,66,75,70,86,60,52,30,64,49,54,27,44,45,51,37,38,35,33,36,45,34,62,38,52,51,56,48,53,76,66,32,25,30,36,36,38,11,39,21,55,43,22,58,64,20,50,35,51,46,73,53,46,72,83,51,83,58,64,46,59,41,35,38,25,41,82,86,56,62,32,58,59,31,35,48,54,40,51,52,63,55,72,74,84

Mean predicted aligned error: 15.57 Å

Radius of gyration: 28.94 Å; Cα contacts (8 Å, |Δi|>4): 1198; chains: 1; bounding box: 79×48×79 Å